Protein AF-A0A848ZEJ5-F1 (afdb_monomer_lite)

Radius of gyration: 24.8 Å; chains: 1; bounding box: 64×40×70 Å

Structure (mmCIF, N/CA/C/O backbone):
data_AF-A0A848ZEJ5-F1
#
_entry.id   AF-A0A848ZEJ5-F1
#
loop_
_atom_site.group_PDB
_atom_site.id
_atom_site.type_symbol
_atom_site.label_atom_id
_atom_site.label_alt_id
_atom_site.label_comp_id
_atom_site.label_asym_id
_atom_site.label_entity_id
_atom_site.label_seq_id
_atom_site.pdbx_PDB_ins_code
_atom_site.Cartn_x
_atom_site.Cartn_y
_atom_site.Cartn_z
_atom_site.occupancy
_atom_site.B_iso_or_equiv
_atom_site.auth_seq_id
_atom_site.auth_comp_id
_atom_site.auth_asym_id
_atom_site.auth_atom_id
_atom_site.pdbx_PDB_model_num
ATOM 1 N N . SER A 1 1 ? 17.546 -20.095 -9.405 1.00 31.88 1 SER A N 1
ATOM 2 C CA . SER A 1 1 ? 16.128 -20.478 -9.578 1.00 31.88 1 SER A CA 1
ATOM 3 C C . SER A 1 1 ? 15.364 -19.211 -9.938 1.00 31.88 1 SER A C 1
ATOM 5 O O . SER A 1 1 ? 15.769 -18.168 -9.452 1.00 31.88 1 SER A O 1
ATOM 7 N N . PHE A 1 2 ? 14.381 -19.251 -10.840 1.00 30.73 2 PHE A N 1
ATOM 8 C CA . PHE A 1 2 ? 13.704 -18.052 -11.366 1.00 30.73 2 PHE A CA 1
ATOM 9 C C . PHE A 1 2 ? 12.317 -17.860 -10.717 1.00 30.73 2 PHE A C 1
ATOM 11 O O . PHE A 1 2 ? 11.494 -18.774 -10.788 1.00 30.73 2 PHE A O 1
ATOM 18 N N . ARG A 1 3 ? 12.081 -16.689 -10.098 1.00 33.38 3 ARG A N 1
ATOM 19 C CA . ARG A 1 3 ? 10.810 -16.092 -9.598 1.00 33.38 3 ARG A CA 1
ATOM 20 C C . ARG A 1 3 ? 11.094 -14.607 -9.249 1.00 33.38 3 ARG A C 1
ATOM 22 O O . ARG A 1 3 ? 12.191 -14.380 -8.760 1.00 33.38 3 ARG A O 1
ATOM 29 N N . PRO A 1 4 ? 10.147 -13.638 -9.283 1.00 47.69 4 PRO A N 1
ATOM 30 C CA . PRO A 1 4 ? 9.113 -13.295 -10.271 1.00 47.69 4 PRO A CA 1
ATOM 31 C C . PRO A 1 4 ? 9.695 -12.541 -11.497 1.00 47.69 4 PRO A C 1
ATOM 33 O O . PRO A 1 4 ? 10.881 -12.244 -11.555 1.00 47.69 4 PRO A O 1
ATOM 36 N N . VAL A 1 5 ? 8.824 -12.218 -12.463 1.00 54.06 5 VAL A N 1
ATOM 37 C CA . VAL A 1 5 ? 9.039 -11.858 -13.892 1.00 54.06 5 VAL A CA 1
ATOM 38 C C . VAL A 1 5 ? 10.119 -10.801 -14.224 1.00 54.06 5 VAL A C 1
ATOM 40 O O . VAL A 1 5 ? 10.514 -10.705 -15.381 1.00 54.06 5 VAL A O 1
ATOM 43 N N . ASN A 1 6 ? 10.635 -10.043 -13.252 1.00 61.50 6 ASN A N 1
ATOM 44 C CA . ASN A 1 6 ? 11.424 -8.833 -13.504 1.00 61.50 6 ASN A CA 1
ATOM 45 C C . ASN A 1 6 ? 12.817 -8.797 -12.851 1.00 61.50 6 ASN A C 1
ATOM 47 O O . ASN A 1 6 ? 13.545 -7.846 -13.110 1.00 61.50 6 ASN A O 1
ATOM 51 N N . ASP A 1 7 ? 13.240 -9.780 -12.055 1.00 67.81 7 ASP A N 1
ATOM 52 C CA . ASP A 1 7 ? 14.513 -9.699 -11.315 1.00 67.81 7 ASP A CA 1
ATOM 53 C C . ASP A 1 7 ? 15.528 -10.774 -11.745 1.00 67.81 7 ASP A C 1
ATOM 55 O O . ASP A 1 7 ? 15.158 -11.890 -12.112 1.00 67.81 7 ASP A O 1
ATOM 59 N N . ILE A 1 8 ? 16.824 -10.436 -11.706 1.00 81.31 8 ILE A N 1
ATOM 60 C CA . ILE A 1 8 ? 17.939 -11.381 -11.901 1.00 81.31 8 ILE A CA 1
ATOM 61 C C . ILE A 1 8 ? 18.724 -11.477 -10.594 1.00 81.31 8 ILE A C 1
ATOM 63 O O . ILE A 1 8 ? 19.035 -10.461 -9.963 1.00 81.31 8 ILE A O 1
ATOM 67 N N . GLU A 1 9 ? 19.086 -12.701 -10.220 1.00 82.62 9 GLU A N 1
ATOM 68 C CA . GLU A 1 9 ? 19.702 -13.024 -8.935 1.00 82.62 9 GLU A CA 1
ATOM 69 C C . GLU A 1 9 ? 20.995 -13.831 -9.089 1.00 82.62 9 GLU A C 1
ATOM 71 O O . GLU A 1 9 ? 21.156 -14.618 -10.025 1.00 82.62 9 GLU A O 1
ATOM 76 N N . VAL A 1 10 ? 21.884 -13.677 -8.110 1.00 86.31 10 VAL A N 1
ATOM 77 C CA . VAL A 1 10 ? 23.066 -14.512 -7.878 1.00 86.31 10 VAL A CA 1
ATOM 78 C C . VAL A 1 10 ? 22.929 -15.085 -6.472 1.00 86.31 10 VAL A C 1
ATOM 80 O O . VAL A 1 10 ? 22.759 -14.333 -5.520 1.00 86.31 10 VAL A O 1
ATOM 83 N N . GLU A 1 11 ? 22.920 -16.415 -6.345 1.00 85.19 11 GLU A N 1
ATOM 84 C CA . GLU A 1 11 ? 22.754 -17.108 -5.051 1.00 85.19 11 GLU A CA 1
ATOM 85 C C . GLU A 1 11 ? 21.517 -16.659 -4.241 1.00 85.19 11 GLU A C 1
ATOM 87 O O . GLU A 1 11 ? 21.548 -16.589 -3.017 1.00 85.19 11 GLU A O 1
ATOM 92 N N . GLY A 1 12 ? 20.414 -16.332 -4.923 1.00 76.00 12 GLY A N 1
ATOM 93 C CA . GLY A 1 12 ? 19.182 -15.852 -4.280 1.00 76.00 12 GLY A CA 1
ATOM 94 C C . GLY A 1 12 ? 19.214 -14.380 -3.852 1.00 76.00 12 GLY A C 1
ATOM 95 O O . GLY A 1 12 ? 18.278 -13.911 -3.212 1.00 76.00 12 GLY A O 1
ATOM 96 N N . ARG A 1 13 ? 20.274 -13.641 -4.204 1.00 81.94 13 ARG A N 1
ATOM 97 C CA . ARG A 1 13 ? 20.410 -12.198 -3.972 1.00 81.94 13 ARG A CA 1
ATOM 98 C C . ARG A 1 13 ? 20.243 -11.435 -5.279 1.00 81.94 13 ARG A C 1
ATOM 100 O O . ARG A 1 13 ? 20.920 -11.718 -6.268 1.00 81.94 13 ARG A O 1
ATOM 107 N N . LYS A 1 14 ? 19.370 -10.431 -5.289 1.00 78.56 14 LYS A N 1
ATOM 108 C CA . LYS A 1 14 ? 19.072 -9.620 -6.477 1.00 78.56 14 LYS A CA 1
ATOM 109 C C . LYS A 1 14 ? 20.280 -8.795 -6.917 1.00 78.56 14 LYS A C 1
ATOM 111 O O . LYS A 1 14 ? 20.798 -7.999 -6.138 1.00 78.56 14 LYS A O 1
ATOM 116 N N . ILE A 1 15 ? 20.668 -8.926 -8.184 1.00 87.25 15 ILE A N 1
ATOM 117 C CA . ILE A 1 15 ? 21.740 -8.136 -8.816 1.00 87.25 15 ILE A CA 1
ATOM 118 C C . ILE A 1 15 ? 21.218 -7.190 -9.906 1.00 87.25 15 ILE A C 1
ATOM 120 O O . ILE A 1 15 ? 21.905 -6.254 -10.317 1.00 87.25 15 ILE A O 1
ATOM 124 N N . SER A 1 16 ? 20.001 -7.419 -10.399 1.00 82.75 16 SER A N 1
ATOM 125 C CA . SER A 1 16 ? 19.408 -6.630 -11.476 1.00 82.75 16 SER A CA 1
ATOM 126 C C . SER A 1 16 ? 17.886 -6.624 -11.379 1.00 82.75 16 SER A C 1
ATOM 128 O O . SER A 1 16 ? 17.273 -7.616 -10.984 1.00 82.75 16 SER A O 1
ATOM 130 N N . GLY A 1 17 ? 17.291 -5.478 -11.711 1.00 75.62 17 GLY A N 1
ATOM 131 C CA . GLY A 1 17 ? 15.864 -5.349 -11.987 1.00 75.62 17 GLY A CA 1
ATOM 132 C C . GLY A 1 17 ? 15.661 -5.025 -13.462 1.00 75.62 17 GLY A C 1
ATOM 133 O O . GLY A 1 17 ? 16.426 -4.259 -14.049 1.00 75.62 17 GLY A O 1
ATOM 134 N N . THR A 1 18 ? 14.634 -5.601 -14.060 1.00 76.19 18 THR A N 1
ATOM 135 C CA . THR A 1 18 ? 14.321 -5.534 -15.486 1.00 76.19 18 THR A CA 1
ATOM 136 C C . THR A 1 18 ? 12.876 -5.099 -15.695 1.00 76.19 18 THR A C 1
ATOM 138 O O . THR A 1 18 ? 12.049 -5.125 -14.784 1.00 76.19 18 THR A O 1
ATOM 141 N N . GLY A 1 19 ? 12.573 -4.626 -16.895 1.00 69.50 19 GLY A N 1
ATOM 142 C CA . GLY A 1 19 ? 11.230 -4.228 -17.274 1.00 69.50 19 GLY A CA 1
ATOM 143 C C . GLY A 1 19 ? 11.124 -4.045 -18.777 1.00 69.50 19 GLY A C 1
ATOM 144 O O . GLY A 1 19 ? 12.094 -3.695 -19.449 1.00 69.50 19 GLY A O 1
ATOM 145 N N . GLY A 1 20 ? 9.928 -4.273 -19.305 1.00 73.56 20 GLY A N 1
ATOM 146 C CA . GLY A 1 20 ? 9.648 -4.176 -20.730 1.00 73.56 20 GLY A CA 1
ATOM 147 C C . GLY A 1 20 ? 8.448 -3.287 -21.021 1.00 73.56 20 GLY A C 1
ATOM 148 O O . GLY A 1 20 ? 7.494 -3.214 -20.242 1.00 73.56 20 GLY A O 1
ATOM 149 N N . THR A 1 21 ? 8.467 -2.616 -22.166 1.00 71.88 21 THR A N 1
ATOM 150 C CA . THR A 1 21 ? 7.265 -2.010 -22.736 1.00 71.88 21 THR A CA 1
ATOM 151 C C . THR A 1 21 ? 7.232 -2.220 -24.237 1.00 71.88 21 THR A C 1
ATOM 153 O O . THR A 1 21 ? 8.251 -2.093 -24.906 1.00 71.88 21 THR A O 1
ATOM 156 N N . GLU A 1 22 ? 6.049 -2.484 -24.776 1.00 76.00 22 GLU A N 1
ATOM 157 C CA . GLU A 1 22 ? 5.830 -2.520 -26.218 1.00 76.00 22 GLU A CA 1
ATOM 158 C C . GLU A 1 22 ? 5.087 -1.260 -26.664 1.00 76.00 22 GLU A C 1
ATOM 160 O O . GLU A 1 22 ? 4.136 -0.814 -26.013 1.00 76.00 22 GLU A O 1
ATOM 165 N N . VAL A 1 23 ? 5.534 -0.658 -27.762 1.00 77.25 23 VAL A N 1
ATOM 166 C CA . VAL A 1 23 ? 4.861 0.469 -28.404 1.00 77.25 23 VAL A CA 1
ATOM 167 C C . VAL A 1 23 ? 4.972 0.311 -29.917 1.00 77.25 23 VAL A C 1
ATOM 169 O O . VAL A 1 23 ? 6.067 0.346 -30.467 1.00 77.25 23 VAL A O 1
ATOM 172 N N . ARG A 1 24 ? 3.823 0.218 -30.603 1.00 80.06 24 ARG A N 1
ATOM 173 C CA . ARG A 1 24 ? 3.722 0.243 -32.079 1.00 80.06 24 ARG A CA 1
ATOM 174 C C . ARG A 1 24 ? 4.612 -0.802 -32.777 1.00 80.06 24 ARG A C 1
ATOM 176 O O . ARG A 1 24 ? 5.295 -0.473 -33.741 1.00 80.06 24 ARG A O 1
ATOM 183 N N . GLY A 1 25 ? 4.609 -2.042 -32.284 1.00 82.75 25 GLY A N 1
ATOM 184 C CA . GLY A 1 25 ? 5.405 -3.139 -32.845 1.00 82.75 25 GLY A CA 1
ATOM 185 C C . GLY A 1 25 ? 6.900 -3.081 -32.513 1.00 82.75 25 GLY A C 1
ATOM 186 O O . GLY A 1 25 ? 7.664 -3.889 -33.031 1.00 82.75 25 GLY A O 1
ATOM 187 N N . ALA A 1 26 ? 7.330 -2.147 -31.659 1.00 85.38 26 ALA A N 1
ATOM 188 C CA . ALA A 1 26 ? 8.673 -2.117 -31.093 1.00 85.38 26 ALA A CA 1
ATOM 189 C C . ALA A 1 26 ? 8.624 -2.499 -29.609 1.00 85.38 26 ALA A C 1
ATOM 191 O O . ALA A 1 26 ? 7.854 -1.922 -28.837 1.00 85.38 26 ALA A O 1
ATOM 192 N N . PHE A 1 27 ? 9.476 -3.441 -29.206 1.00 83.19 27 PHE A N 1
ATOM 193 C CA . PHE A 1 27 ? 9.643 -3.839 -27.812 1.00 83.19 27 PHE A CA 1
ATOM 194 C C . PHE A 1 27 ? 10.900 -3.196 -27.226 1.00 83.19 27 PHE A C 1
ATOM 196 O O . PHE A 1 27 ? 12.007 -3.395 -27.722 1.00 83.19 27 PHE A O 1
ATOM 203 N N . LEU A 1 28 ? 10.726 -2.422 -26.158 1.00 81.94 28 LEU A N 1
ATOM 204 C CA . LEU A 1 28 ? 11.808 -1.880 -25.352 1.00 81.94 28 LEU A CA 1
ATOM 205 C C . LEU A 1 28 ? 11.954 -2.736 -24.099 1.00 81.94 28 LEU A C 1
ATOM 207 O O . LEU A 1 28 ? 11.132 -2.644 -23.188 1.00 81.94 28 LEU A O 1
ATOM 211 N N . PHE A 1 29 ? 13.027 -3.518 -24.040 1.00 81.88 29 PHE A N 1
ATOM 212 C CA . PHE A 1 29 ? 13.482 -4.171 -22.819 1.00 81.88 29 PHE A CA 1
ATOM 213 C C . PHE A 1 29 ? 14.583 -3.336 -22.174 1.00 81.88 29 PHE A C 1
ATOM 215 O O . PHE A 1 29 ? 15.531 -2.927 -22.844 1.00 81.88 29 PHE A O 1
ATOM 222 N N . GLN A 1 30 ? 14.476 -3.096 -20.876 1.00 81.12 30 GLN A N 1
ATOM 223 C CA . GLN A 1 30 ? 15.497 -2.408 -20.102 1.00 81.12 30 GLN A CA 1
ATOM 224 C C . GLN A 1 30 ? 15.767 -3.144 -18.795 1.00 81.12 30 GLN A C 1
ATOM 226 O O . GLN A 1 30 ? 14.912 -3.848 -18.261 1.00 81.12 30 GLN A O 1
ATOM 231 N N . GLY A 1 31 ? 16.953 -2.925 -18.245 1.00 81.81 31 GLY A N 1
ATOM 232 C CA . GLY A 1 31 ? 17.292 -3.383 -16.912 1.00 81.81 31 GLY A CA 1
ATOM 233 C C . GLY A 1 31 ? 18.445 -2.592 -16.324 1.00 81.81 31 GLY A C 1
ATOM 234 O O . GLY A 1 31 ? 19.182 -1.905 -17.032 1.00 81.81 31 GLY A O 1
ATOM 235 N N . THR A 1 32 ? 18.583 -2.682 -15.011 1.00 85.44 32 THR A N 1
ATOM 236 C CA . THR A 1 32 ? 19.724 -2.162 -14.259 1.00 85.44 32 THR A CA 1
ATOM 237 C C . THR A 1 32 ? 20.648 -3.313 -13.904 1.00 85.44 32 THR A C 1
ATOM 239 O O . THR A 1 32 ? 20.179 -4.422 -13.698 1.00 85.44 32 THR A O 1
ATOM 242 N N . LEU A 1 33 ? 21.954 -3.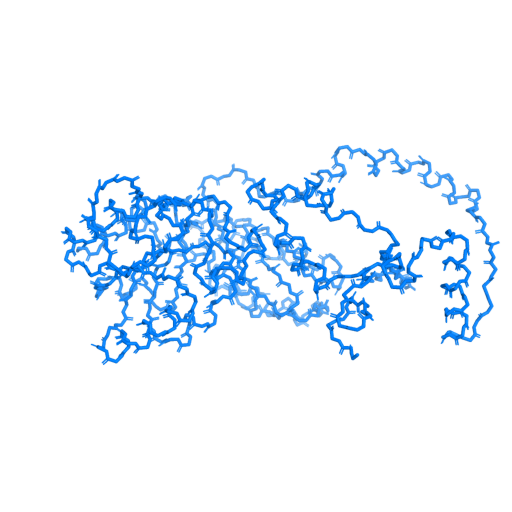076 -13.805 1.00 90.88 33 LEU A N 1
ATOM 243 C CA . LEU A 1 33 ? 22.894 -4.046 -13.247 1.00 90.88 33 LEU A CA 1
ATOM 244 C C . LEU A 1 33 ? 23.663 -3.364 -12.123 1.00 90.88 33 LEU A C 1
ATOM 246 O O . LEU A 1 33 ? 24.283 -2.322 -12.339 1.00 90.88 33 LEU A O 1
ATOM 250 N N . LEU A 1 34 ? 23.599 -3.934 -10.924 1.00 89.88 34 LEU A N 1
ATOM 251 C CA . LEU A 1 34 ? 24.271 -3.382 -9.756 1.00 89.88 34 LEU A CA 1
ATOM 252 C C . LEU A 1 34 ? 25.768 -3.702 -9.851 1.00 89.88 34 LEU A C 1
ATOM 254 O O . LEU A 1 34 ? 26.189 -4.844 -9.675 1.00 89.88 34 LEU A O 1
ATOM 258 N N . VAL A 1 35 ? 26.577 -2.690 -10.175 1.00 93.25 35 VAL A N 1
ATOM 259 C CA . VAL A 1 35 ? 28.036 -2.834 -10.340 1.00 93.25 35 VAL A CA 1
ATOM 260 C C . VAL A 1 35 ? 28.771 -2.580 -9.023 1.00 93.25 35 VAL A C 1
ATOM 262 O O . VAL A 1 35 ? 29.535 -3.432 -8.576 1.00 93.25 35 VAL A O 1
ATOM 265 N N . ASP A 1 36 ? 28.504 -1.434 -8.394 1.00 92.50 36 ASP A N 1
ATOM 266 C CA . ASP A 1 36 ? 29.023 -1.040 -7.081 1.00 92.50 36 ASP A CA 1
ATOM 267 C C . ASP A 1 36 ? 27.878 -0.391 -6.297 1.00 92.50 36 ASP A C 1
ATOM 269 O O . ASP A 1 36 ? 27.426 0.706 -6.631 1.00 92.50 36 ASP A O 1
ATOM 273 N N . LEU A 1 37 ? 27.335 -1.123 -5.325 1.00 84.25 37 LEU A N 1
ATOM 274 C CA . LEU A 1 37 ? 26.158 -0.705 -4.573 1.00 84.25 37 LEU A CA 1
ATOM 275 C C . LEU A 1 37 ? 26.568 -0.063 -3.245 1.00 84.25 37 LEU A C 1
ATOM 277 O O . LEU A 1 37 ? 27.000 -0.752 -2.322 1.00 84.25 37 LEU A O 1
ATOM 281 N N . ASP A 1 38 ? 26.351 1.247 -3.124 1.00 85.31 38 ASP A N 1
ATOM 282 C CA . ASP A 1 38 ? 26.394 1.948 -1.840 1.00 85.31 38 ASP A CA 1
ATOM 283 C C . ASP A 1 38 ? 24.989 1.969 -1.220 1.00 85.31 38 ASP A C 1
ATOM 285 O O . ASP A 1 38 ? 24.132 2.793 -1.561 1.00 85.31 38 ASP A O 1
ATOM 289 N N . LEU A 1 39 ? 24.755 1.032 -0.299 1.00 75.50 39 LEU A N 1
ATOM 290 C CA . LEU A 1 39 ? 23.483 0.909 0.413 1.00 75.50 39 LEU A CA 1
ATOM 291 C C . LEU A 1 39 ? 23.153 2.176 1.211 1.00 75.50 39 LEU A C 1
ATOM 293 O O . LEU A 1 39 ? 22.003 2.599 1.241 1.00 75.50 39 LEU A O 1
ATOM 297 N N . GLN A 1 40 ? 24.147 2.830 1.806 1.00 72.62 40 GLN A N 1
ATOM 298 C CA . GLN A 1 40 ? 23.942 4.031 2.612 1.00 72.62 40 GLN A CA 1
ATOM 299 C C . GLN A 1 40 ? 23.441 5.203 1.758 1.00 72.62 40 GLN A C 1
ATOM 301 O O . GLN A 1 40 ? 22.494 5.899 2.135 1.00 72.62 40 GLN A O 1
ATOM 306 N N . VAL A 1 41 ? 24.037 5.411 0.583 1.00 78.88 41 VAL A N 1
ATOM 307 C CA . VAL A 1 41 ? 23.584 6.429 -0.379 1.00 78.88 41 VAL A CA 1
ATOM 308 C C . VAL A 1 41 ? 22.195 6.095 -0.920 1.00 78.88 41 VAL A C 1
ATOM 310 O O . VAL A 1 41 ? 21.341 6.982 -0.967 1.00 78.88 41 VAL A O 1
ATOM 313 N N . MET A 1 42 ? 21.950 4.834 -1.288 1.00 71.94 42 MET A N 1
ATOM 314 C CA . MET A 1 42 ? 20.653 4.386 -1.804 1.00 71.94 42 MET A CA 1
ATOM 315 C C . MET A 1 42 ? 19.526 4.653 -0.798 1.00 71.94 42 MET A C 1
ATOM 317 O O . MET A 1 42 ? 18.520 5.268 -1.152 1.00 71.94 42 MET A O 1
ATOM 321 N N . LEU A 1 43 ? 19.720 4.257 0.463 1.00 65.06 43 LEU A N 1
ATOM 322 C CA . LEU A 1 43 ? 18.750 4.465 1.539 1.00 65.06 43 LEU A CA 1
ATOM 323 C C . LEU A 1 43 ? 18.450 5.961 1.735 1.00 65.06 43 LEU A C 1
ATOM 325 O O . LEU A 1 43 ? 17.288 6.367 1.737 1.00 65.06 43 LEU A O 1
ATOM 329 N N . ARG A 1 44 ? 19.475 6.822 1.779 1.00 63.94 44 ARG A N 1
ATOM 330 C CA . ARG A 1 44 ? 19.259 8.279 1.877 1.00 63.94 44 ARG A CA 1
ATOM 331 C C . ARG A 1 44 ? 18.497 8.849 0.678 1.00 63.94 44 ARG A C 1
ATOM 333 O O . ARG A 1 44 ? 17.614 9.687 0.860 1.00 63.94 44 ARG A O 1
ATOM 340 N N . ALA A 1 45 ? 18.814 8.404 -0.537 1.00 67.25 45 ALA A N 1
ATOM 341 C CA . ALA A 1 45 ? 18.169 8.886 -1.759 1.00 67.25 45 ALA A CA 1
ATOM 342 C C . ALA A 1 45 ? 16.681 8.505 -1.828 1.00 67.25 45 ALA A C 1
ATOM 344 O O . ALA A 1 45 ? 15.860 9.308 -2.276 1.00 67.25 45 ALA A O 1
ATOM 345 N N . LEU A 1 46 ? 16.324 7.321 -1.322 1.00 63.50 46 LEU A N 1
ATOM 346 C CA . LEU A 1 46 ? 14.939 6.852 -1.219 1.00 63.50 46 LEU A CA 1
ATOM 347 C C . LEU A 1 46 ? 14.156 7.504 -0.067 1.00 63.50 46 LEU A C 1
ATOM 349 O O . LEU A 1 46 ? 12.982 7.193 0.114 1.00 63.50 46 LEU A O 1
ATOM 353 N N . ARG A 1 47 ? 14.776 8.427 0.690 1.00 55.22 47 ARG A N 1
ATOM 354 C CA . ARG A 1 47 ? 14.184 9.108 1.862 1.00 55.22 47 ARG A CA 1
ATOM 355 C C . ARG A 1 47 ? 13.636 8.135 2.903 1.00 55.22 47 ARG A C 1
ATOM 357 O O . ARG A 1 47 ? 12.665 8.412 3.598 1.00 55.22 47 ARG A O 1
ATOM 364 N N . ILE A 1 48 ? 14.300 6.999 2.993 1.00 50.84 48 ILE A N 1
ATOM 365 C CA . ILE A 1 48 ? 14.116 5.987 4.016 1.00 50.84 48 ILE A CA 1
ATOM 366 C C . ILE A 1 48 ? 14.589 6.628 5.342 1.00 50.84 48 ILE A C 1
ATOM 368 O O . ILE A 1 48 ? 15.713 7.135 5.380 1.00 50.84 48 ILE A O 1
ATOM 372 N N . PRO A 1 49 ? 13.738 6.720 6.386 1.00 44.50 49 PRO A N 1
ATOM 373 C CA . PRO A 1 49 ? 14.042 7.472 7.608 1.00 44.50 49 PRO A CA 1
ATOM 374 C C . PRO A 1 49 ? 15.377 7.147 8.270 1.00 44.50 49 PRO A C 1
ATOM 376 O O . PRO A 1 49 ? 15.902 6.042 8.174 1.00 44.50 49 PRO A O 1
ATOM 379 N N . THR A 1 50 ? 15.930 8.130 8.972 1.00 38.12 50 THR A N 1
ATOM 380 C CA . THR A 1 50 ? 17.286 8.082 9.530 1.00 38.12 50 THR A CA 1
ATOM 381 C C . THR A 1 50 ? 17.450 7.124 10.706 1.00 38.12 50 THR A C 1
ATOM 383 O O . THR A 1 50 ? 18.576 6.689 10.949 1.00 38.12 50 THR A O 1
ATOM 386 N N . GLU A 1 51 ? 16.373 6.718 11.397 1.00 44.72 51 GLU A N 1
ATOM 387 C CA . GLU A 1 51 ? 16.460 5.679 12.441 1.00 44.72 51 GLU A CA 1
ATOM 388 C C . GLU A 1 51 ? 16.913 4.304 11.894 1.00 44.72 51 GLU A C 1
ATOM 390 O O . GLU A 1 51 ? 17.270 3.427 12.687 1.00 44.72 51 GLU A O 1
ATOM 395 N N . LYS A 1 52 ? 16.937 4.154 10.556 1.00 40.97 52 LYS A N 1
ATOM 396 C CA . LYS A 1 52 ? 17.232 2.942 9.768 1.00 40.97 52 LYS A CA 1
ATOM 397 C C . LYS A 1 52 ? 18.662 2.824 9.233 1.00 40.97 52 LYS A C 1
ATOM 399 O O . LYS A 1 52 ? 18.963 1.991 8.378 1.00 40.97 52 LYS A O 1
ATOM 404 N N . LEU A 1 53 ? 19.549 3.742 9.607 1.00 52.56 53 LEU A N 1
ATOM 405 C CA . LEU A 1 53 ? 20.950 3.689 9.172 1.00 52.56 53 LEU A CA 1
ATOM 406 C C . LEU A 1 53 ? 21.802 2.870 10.155 1.00 52.56 53 LEU A C 1
ATOM 408 O O . LEU A 1 53 ? 22.982 3.167 10.327 1.00 52.56 53 LEU A O 1
ATOM 412 N N . LYS A 1 54 ? 21.216 1.868 10.829 1.00 56.22 54 LYS A N 1
ATOM 413 C CA . LYS A 1 54 ? 21.935 1.001 11.773 1.00 56.22 54 LYS A CA 1
ATOM 414 C C . LYS A 1 54 ? 22.560 -0.178 11.021 1.00 56.22 54 LYS A C 1
ATOM 416 O O . LYS A 1 54 ? 21.947 -0.743 10.118 1.00 56.22 54 LYS A O 1
ATOM 421 N N . ASP A 1 55 ? 23.759 -0.594 11.426 1.00 57.66 55 ASP A N 1
ATOM 422 C CA . ASP A 1 55 ? 24.560 -1.609 10.715 1.00 57.66 55 ASP A CA 1
ATOM 423 C C . ASP A 1 55 ? 23.810 -2.930 10.454 1.00 57.66 55 ASP A C 1
ATOM 425 O O . ASP A 1 55 ? 23.921 -3.509 9.375 1.00 57.66 55 ASP A O 1
ATOM 429 N N . LYS A 1 56 ? 22.947 -3.349 11.392 1.00 56.12 56 LYS A N 1
ATOM 430 C CA . LYS A 1 56 ? 22.136 -4.575 11.280 1.00 56.12 56 LYS A CA 1
ATOM 431 C C . LYS A 1 56 ? 21.210 -4.601 10.053 1.00 56.12 56 LYS A C 1
ATOM 433 O O . LYS A 1 56 ? 20.912 -5.672 9.531 1.00 56.12 56 LYS A O 1
ATOM 438 N N . GLU A 1 57 ? 20.739 -3.449 9.583 1.00 53.69 57 GLU A N 1
ATOM 439 C CA . GLU A 1 57 ? 19.837 -3.363 8.425 1.00 53.69 57 GLU A CA 1
ATOM 440 C C . GLU A 1 57 ? 20.588 -3.375 7.101 1.00 53.69 57 GLU A C 1
ATOM 442 O O . GLU A 1 57 ? 20.121 -3.969 6.128 1.00 53.69 57 GLU A O 1
ATOM 447 N N . ILE A 1 58 ? 21.776 -2.763 7.075 1.00 65.56 58 ILE A N 1
ATOM 448 C CA . ILE A 1 58 ? 22.696 -2.875 5.942 1.00 65.56 58 ILE A CA 1
ATOM 449 C C . ILE A 1 58 ? 22.987 -4.356 5.696 1.00 65.56 58 ILE A C 1
ATOM 451 O O . ILE A 1 58 ? 22.969 -4.807 4.552 1.00 65.56 58 ILE A O 1
ATOM 455 N N . ASP A 1 59 ? 23.198 -5.119 6.767 1.00 67.75 59 ASP A N 1
ATOM 456 C CA . ASP A 1 59 ? 23.471 -6.548 6.673 1.00 67.75 59 ASP A CA 1
ATOM 457 C C . ASP A 1 59 ? 22.246 -7.341 6.188 1.00 67.75 59 ASP A C 1
ATOM 459 O O . ASP A 1 59 ? 22.378 -8.148 5.270 1.00 67.75 59 ASP A O 1
ATOM 463 N N . SER A 1 60 ? 21.032 -7.024 6.652 1.00 63.16 60 SER A N 1
ATOM 464 C CA . SER A 1 60 ? 19.801 -7.633 6.109 1.00 63.16 60 SER A CA 1
ATOM 465 C C . SER A 1 60 ? 19.532 -7.286 4.631 1.00 63.16 60 SER A C 1
ATOM 467 O O . SER A 1 60 ? 18.930 -8.073 3.896 1.00 63.16 60 SER A O 1
ATOM 469 N N . LEU A 1 61 ? 19.961 -6.116 4.151 1.00 64.69 61 LEU A N 1
ATOM 470 C CA . LEU A 1 61 ? 19.881 -5.769 2.726 1.00 64.69 61 LEU A CA 1
ATOM 471 C C . LEU A 1 61 ? 20.929 -6.518 1.896 1.00 64.69 61 LEU A C 1
ATOM 473 O O . LEU A 1 61 ? 20.613 -6.959 0.790 1.00 64.69 61 LEU A O 1
ATOM 477 N N . LYS A 1 62 ? 22.136 -6.732 2.432 1.00 74.19 62 LYS A N 1
ATOM 478 C CA . LYS A 1 62 ? 23.160 -7.589 1.804 1.00 74.19 62 LYS A CA 1
ATOM 479 C C . LYS A 1 62 ? 22.725 -9.055 1.709 1.00 74.19 62 LYS A C 1
ATOM 481 O O . LYS A 1 62 ? 23.166 -9.749 0.800 1.00 74.19 62 LYS A O 1
ATOM 486 N N . GLU A 1 63 ? 21.844 -9.522 2.596 1.00 71.50 63 GLU A N 1
ATOM 487 C CA . GLU A 1 63 ? 21.232 -10.858 2.496 1.00 71.50 63 GLU A CA 1
ATOM 488 C C . GLU A 1 63 ? 20.248 -10.982 1.318 1.00 71.50 63 GLU A C 1
ATOM 490 O O . GLU A 1 63 ? 19.966 -12.094 0.883 1.00 71.50 63 GLU A O 1
ATOM 495 N N . ARG A 1 64 ? 19.725 -9.865 0.788 1.00 66.50 64 ARG A N 1
ATOM 496 C CA . ARG A 1 64 ? 18.693 -9.845 -0.272 1.00 66.50 64 ARG A CA 1
ATOM 497 C C . ARG A 1 64 ? 19.187 -9.307 -1.614 1.00 66.50 64 ARG A C 1
ATOM 499 O O . ARG A 1 64 ? 18.585 -9.585 -2.649 1.00 66.50 64 ARG A O 1
ATOM 506 N N . MET A 1 65 ? 20.261 -8.526 -1.617 1.00 77.31 65 MET A N 1
ATOM 507 C CA . MET A 1 65 ? 20.808 -7.874 -2.805 1.00 77.31 65 MET A CA 1
ATOM 508 C C . MET A 1 65 ? 22.305 -8.127 -2.921 1.00 77.31 65 MET A C 1
ATOM 510 O O . MET A 1 65 ? 22.999 -8.325 -1.927 1.00 77.31 65 MET A O 1
ATOM 514 N N . THR A 1 66 ? 22.814 -8.083 -4.146 1.00 89.56 66 THR A N 1
ATOM 515 C CA . THR A 1 66 ? 24.248 -8.121 -4.405 1.00 89.56 66 THR A CA 1
ATOM 516 C C . THR 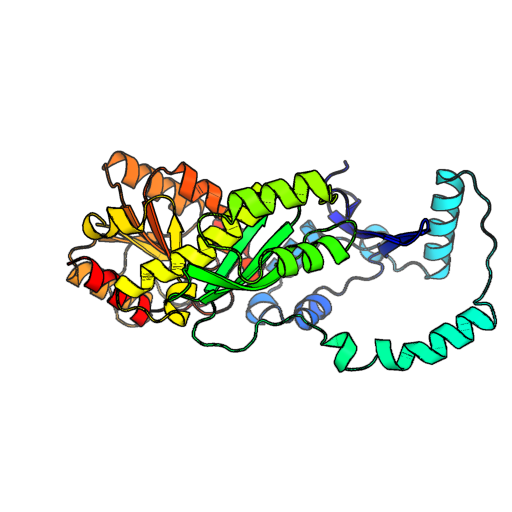A 1 66 ? 24.650 -7.217 -5.569 1.00 89.56 66 THR A C 1
ATOM 518 O O . THR A 1 66 ? 23.805 -6.643 -6.256 1.00 89.56 66 THR A O 1
ATOM 521 N N . CYS A 1 67 ? 25.953 -7.048 -5.774 1.00 92.56 67 CYS A N 1
ATOM 522 C CA . CYS A 1 67 ? 26.529 -6.319 -6.895 1.00 92.56 67 CYS A CA 1
ATOM 523 C C . CYS A 1 67 ? 27.794 -7.016 -7.408 1.00 92.56 67 CYS A C 1
ATOM 525 O O . CYS A 1 67 ? 28.414 -7.805 -6.693 1.00 92.56 67 CYS A O 1
ATOM 527 N N . LEU A 1 68 ? 28.213 -6.693 -8.636 1.00 95.19 68 LEU A N 1
ATOM 528 C CA . LEU A 1 68 ? 29.393 -7.309 -9.258 1.00 95.19 68 LEU A CA 1
ATOM 529 C C . LEU A 1 68 ? 30.649 -7.181 -8.395 1.00 95.19 68 LEU A C 1
ATOM 531 O O . LEU A 1 68 ? 31.422 -8.126 -8.308 1.00 95.19 68 LEU A O 1
ATOM 535 N N . LYS A 1 69 ? 30.851 -6.037 -7.737 1.00 95.56 69 LYS A N 1
ATOM 536 C CA . LYS A 1 69 ? 32.016 -5.820 -6.874 1.00 95.56 69 LYS A CA 1
ATOM 537 C C . LYS A 1 69 ? 32.081 -6.785 -5.692 1.00 95.56 69 LYS A C 1
ATOM 539 O O . LYS A 1 69 ? 33.178 -7.186 -5.316 1.00 95.56 69 LYS A O 1
ATOM 544 N N . TRP A 1 70 ? 30.941 -7.138 -5.103 1.00 94.00 70 TRP A N 1
ATOM 545 C CA . TRP A 1 70 ? 30.897 -8.070 -3.974 1.00 94.00 70 TRP A CA 1
ATOM 546 C C . TRP A 1 70 ? 31.139 -9.503 -4.441 1.00 94.00 70 TRP A C 1
ATOM 548 O O . TRP A 1 70 ? 31.937 -10.206 -3.832 1.00 94.00 70 TRP A O 1
ATOM 558 N N . GLU A 1 71 ? 30.525 -9.893 -5.560 1.00 94.38 71 GLU A N 1
ATOM 559 C CA . GLU A 1 71 ? 30.658 -11.247 -6.113 1.00 94.38 71 GLU A CA 1
ATOM 560 C C . GLU A 1 71 ? 32.043 -11.514 -6.725 1.00 94.38 71 GLU A C 1
ATOM 562 O O . GLU A 1 71 ? 32.564 -12.620 -6.633 1.00 94.38 71 GLU A O 1
ATOM 567 N N . LEU A 1 72 ? 32.663 -10.506 -7.346 1.00 94.38 72 LEU A N 1
ATOM 568 C CA . LEU A 1 72 ? 33.971 -10.635 -8.001 1.00 94.38 72 LEU A CA 1
ATOM 569 C C . LEU A 1 72 ? 35.144 -10.228 -7.095 1.00 94.38 72 LEU A C 1
ATOM 571 O O . LEU A 1 72 ? 36.301 -10.385 -7.480 1.00 94.38 72 LEU A O 1
ATOM 575 N N . GLY A 1 73 ? 34.872 -9.632 -5.931 1.00 95.06 73 GLY A N 1
ATOM 576 C CA . GLY A 1 73 ? 35.884 -9.046 -5.043 1.00 95.06 73 GLY A CA 1
ATOM 577 C C . GLY A 1 73 ? 36.543 -7.763 -5.574 1.00 95.06 73 GLY A C 1
ATOM 578 O O . GLY A 1 73 ? 37.350 -7.148 -4.878 1.00 95.06 73 GLY A O 1
ATOM 579 N N . HIS A 1 74 ? 36.207 -7.324 -6.788 1.00 94.88 74 HIS A N 1
ATOM 580 C CA . HIS A 1 74 ? 36.675 -6.075 -7.381 1.00 94.88 74 HIS A CA 1
ATOM 581 C C . HIS A 1 74 ? 35.609 -5.483 -8.306 1.00 94.88 74 HIS A C 1
ATOM 583 O O . HIS A 1 74 ? 34.772 -6.196 -8.853 1.00 94.88 74 HIS A O 1
ATOM 589 N N . MET A 1 75 ? 35.657 -4.169 -8.535 1.00 94.56 75 MET A N 1
ATOM 590 C CA . MET A 1 75 ? 34.772 -3.530 -9.509 1.00 94.56 75 MET A CA 1
ATOM 591 C C . MET A 1 75 ? 35.303 -3.789 -10.930 1.00 94.56 75 MET A C 1
ATOM 593 O O . MET A 1 75 ? 36.428 -3.378 -11.231 1.00 94.56 75 MET A O 1
ATOM 597 N N . PRO A 1 76 ? 34.555 -4.472 -11.815 1.00 94.19 76 PRO A N 1
ATOM 598 C CA . PRO A 1 76 ? 34.993 -4.670 -13.190 1.00 94.19 76 PRO A CA 1
ATOM 599 C C . PRO A 1 76 ? 34.912 -3.351 -13.980 1.00 94.19 76 PRO A C 1
ATOM 601 O O . PRO A 1 76 ? 33.986 -2.563 -13.765 1.00 94.19 76 PRO A O 1
ATOM 604 N N . PRO A 1 77 ? 35.829 -3.100 -14.934 1.00 95.75 77 PRO A N 1
ATOM 605 C CA . PRO A 1 77 ? 35.710 -1.960 -15.837 1.00 95.75 77 PRO A CA 1
ATOM 606 C C . PRO A 1 77 ? 34.402 -2.013 -16.636 1.00 95.75 77 PRO A C 1
ATOM 608 O O . PRO A 1 77 ? 33.999 -3.079 -17.106 1.00 95.75 77 PRO A O 1
ATOM 611 N N . ILE A 1 78 ? 33.765 -0.859 -16.855 1.00 93.44 78 ILE A N 1
ATOM 612 C CA . ILE A 1 78 ? 32.457 -0.782 -17.530 1.00 93.44 78 ILE A CA 1
ATOM 613 C C . ILE A 1 78 ? 32.460 -1.422 -18.926 1.00 93.44 78 ILE A C 1
ATOM 615 O O . ILE A 1 78 ? 31.482 -2.048 -19.323 1.00 93.44 78 ILE A O 1
ATOM 619 N N . GLU A 1 79 ? 33.573 -1.333 -19.653 1.00 94.19 79 GLU A N 1
ATOM 620 C CA . GLU A 1 79 ? 33.708 -1.938 -20.981 1.00 94.19 79 GLU A CA 1
ATOM 621 C C . GLU A 1 79 ? 33.727 -3.472 -20.927 1.00 94.19 79 GLU A C 1
ATOM 623 O O . GLU A 1 79 ? 33.164 -4.128 -21.801 1.00 94.19 79 GLU A O 1
ATOM 628 N N . VAL A 1 80 ? 34.281 -4.063 -19.862 1.00 95.38 80 VAL A N 1
ATOM 629 C CA . VAL A 1 80 ? 34.214 -5.516 -19.635 1.00 95.38 80 VAL A CA 1
ATOM 630 C C . VAL A 1 80 ? 32.765 -5.939 -19.399 1.00 95.38 80 VAL A C 1
ATOM 632 O O . VAL A 1 80 ? 32.300 -6.902 -20.006 1.00 95.38 80 VAL A O 1
ATOM 635 N N . VAL A 1 81 ? 32.028 -5.178 -18.583 1.00 94.88 81 VAL A N 1
ATOM 636 C CA . VAL A 1 81 ? 30.605 -5.431 -18.305 1.00 94.88 81 VAL A CA 1
ATOM 637 C C . VAL A 1 81 ? 29.767 -5.327 -19.583 1.00 94.88 81 VAL A C 1
ATOM 639 O O . VAL A 1 81 ? 29.010 -6.245 -19.898 1.00 94.88 81 VAL A O 1
ATOM 642 N N . LYS A 1 82 ? 29.937 -4.255 -20.369 1.00 92.06 82 LYS A N 1
ATOM 643 C CA . LYS A 1 82 ? 29.238 -4.069 -21.653 1.00 92.06 82 LYS A CA 1
ATOM 644 C C . LYS A 1 82 ? 29.528 -5.203 -22.636 1.00 92.06 82 LYS A C 1
ATOM 646 O O . LYS A 1 82 ? 28.598 -5.726 -23.248 1.00 92.06 82 LYS A O 1
ATOM 651 N N . ASN A 1 83 ? 30.791 -5.614 -22.763 1.00 92.62 83 ASN A N 1
ATOM 652 C CA . ASN A 1 83 ? 31.182 -6.710 -23.651 1.00 92.62 83 ASN A CA 1
ATOM 653 C C . ASN A 1 83 ? 30.603 -8.058 -23.203 1.00 92.62 83 ASN A C 1
ATOM 655 O O . ASN A 1 83 ? 30.165 -8.843 -24.047 1.00 92.62 83 ASN A O 1
ATOM 659 N N . ALA A 1 84 ? 30.546 -8.316 -21.894 1.00 93.88 84 ALA A N 1
ATOM 660 C CA . ALA A 1 84 ? 29.913 -9.513 -21.350 1.00 93.88 84 ALA A CA 1
ATOM 661 C C . ALA A 1 84 ? 28.408 -9.546 -21.664 1.00 93.88 84 ALA A C 1
ATOM 663 O O . ALA A 1 84 ? 27.914 -10.555 -22.167 1.00 93.88 84 ALA A O 1
ATOM 664 N N . ILE A 1 85 ? 27.701 -8.426 -21.463 1.00 91.62 85 ILE A N 1
ATOM 665 C CA . ILE A 1 85 ? 26.274 -8.292 -21.796 1.00 91.62 85 ILE A CA 1
ATOM 666 C C . ILE A 1 85 ? 26.045 -8.489 -23.302 1.00 91.62 85 ILE A C 1
ATOM 668 O O . ILE A 1 85 ? 25.199 -9.295 -23.688 1.00 91.62 85 ILE A O 1
ATOM 672 N N . LYS A 1 86 ? 26.835 -7.822 -24.157 1.00 91.25 86 LYS A N 1
ATOM 673 C CA . LYS A 1 86 ? 26.775 -7.978 -25.621 1.00 91.25 86 LYS A CA 1
ATOM 674 C C . LYS A 1 86 ? 26.950 -9.440 -26.029 1.00 91.25 86 LYS A C 1
ATOM 676 O O . LYS A 1 86 ? 26.154 -9.965 -26.799 1.00 91.25 86 LYS A O 1
ATOM 681 N N . THR A 1 87 ? 27.967 -10.103 -25.481 1.00 93.06 87 THR A N 1
ATOM 682 C CA . THR A 1 87 ? 28.255 -11.515 -25.769 1.00 93.06 87 THR A CA 1
ATOM 683 C C . THR A 1 87 ? 27.115 -12.422 -25.310 1.00 93.06 87 THR A C 1
ATOM 685 O O . THR A 1 87 ? 26.734 -13.341 -26.035 1.00 93.06 87 THR A O 1
ATOM 688 N N . GLY A 1 88 ? 26.549 -12.158 -24.129 1.00 92.75 88 GLY A N 1
ATOM 689 C CA . GLY A 1 88 ? 25.393 -12.879 -23.600 1.00 92.75 88 GLY A CA 1
ATOM 690 C C . GLY A 1 88 ? 24.184 -12.775 -24.526 1.00 92.75 88 GLY A C 1
ATOM 691 O O . GLY A 1 88 ? 23.638 -13.801 -24.932 1.00 92.75 88 GLY A O 1
ATOM 692 N N . PHE A 1 89 ? 23.826 -11.558 -24.940 1.00 91.56 89 PHE A N 1
ATOM 693 C CA . PHE A 1 89 ? 22.733 -11.345 -25.888 1.00 91.56 89 PHE A CA 1
ATOM 694 C C . PHE A 1 89 ? 23.017 -11.957 -27.262 1.00 91.56 89 PHE A C 1
ATOM 696 O O . PHE A 1 89 ? 22.121 -12.571 -27.833 1.00 91.56 89 PHE A O 1
ATOM 703 N N . SER A 1 90 ? 24.247 -11.857 -27.782 1.00 93.38 90 SER A N 1
ATOM 704 C CA . SER A 1 90 ? 24.603 -12.451 -29.081 1.00 93.38 90 SER A CA 1
ATOM 705 C C . SER A 1 90 ? 24.384 -13.956 -29.087 1.00 93.38 90 SER A C 1
ATOM 707 O O . SER A 1 90 ? 23.836 -14.497 -30.043 1.00 93.38 90 SER A O 1
ATOM 709 N N . ARG A 1 91 ? 24.768 -14.632 -27.999 1.00 94.44 91 ARG A N 1
ATOM 710 C CA . ARG A 1 91 ? 24.539 -16.071 -27.832 1.00 94.44 91 ARG A CA 1
ATOM 711 C C . ARG A 1 91 ? 23.056 -16.397 -27.683 1.00 94.44 91 ARG A C 1
ATOM 713 O O . ARG A 1 91 ? 22.590 -17.331 -28.322 1.00 94.44 91 ARG A O 1
ATOM 720 N N . ALA A 1 92 ? 22.331 -15.637 -26.861 1.00 92.00 92 ALA A N 1
ATOM 721 C CA . ALA A 1 92 ? 20.918 -15.889 -26.583 1.00 92.00 92 ALA A CA 1
ATOM 722 C C . ALA A 1 92 ? 20.026 -15.701 -27.821 1.00 92.00 92 ALA A C 1
ATOM 724 O O . ALA A 1 92 ? 19.109 -16.486 -28.037 1.00 92.00 92 ALA A O 1
ATOM 725 N N . PHE A 1 93 ? 20.310 -14.685 -28.640 1.00 91.31 93 PHE A N 1
ATOM 726 C CA . PHE A 1 93 ? 19.541 -14.387 -29.849 1.00 91.31 93 PHE A CA 1
ATOM 727 C C . PHE A 1 93 ? 20.111 -15.021 -31.122 1.00 91.31 93 PHE A C 1
ATOM 729 O O . PHE A 1 93 ? 19.467 -14.949 -32.164 1.00 91.31 93 PHE A O 1
ATOM 736 N N . GLY A 1 94 ? 21.311 -15.610 -31.068 1.00 94.06 94 GLY A N 1
ATOM 737 C CA . GLY A 1 94 ? 22.008 -16.091 -32.264 1.00 94.06 94 GLY A CA 1
ATOM 738 C C . GLY A 1 94 ? 22.296 -14.968 -33.267 1.00 94.06 94 GLY A C 1
ATOM 739 O O . GLY A 1 94 ? 22.200 -15.187 -34.471 1.00 94.06 94 GLY A O 1
ATOM 740 N N . ALA A 1 95 ? 22.596 -13.762 -32.773 1.00 91.38 95 ALA A N 1
ATOM 741 C CA . ALA A 1 95 ? 22.697 -12.545 -33.575 1.00 91.38 95 ALA A CA 1
ATOM 742 C C . ALA A 1 95 ? 24.044 -11.830 -33.398 1.00 91.38 95 ALA A C 1
ATOM 744 O O . ALA A 1 95 ? 24.630 -11.794 -32.309 1.00 91.38 95 ALA A O 1
ATOM 745 N N . GLU A 1 96 ? 24.504 -11.192 -34.472 1.00 89.31 96 GLU A N 1
ATOM 746 C CA . GLU A 1 96 ? 25.647 -10.283 -34.444 1.00 89.31 96 GLU A CA 1
ATOM 747 C C . GLU A 1 96 ? 25.169 -8.843 -34.245 1.00 89.31 96 GLU A C 1
ATOM 749 O O . GLU A 1 96 ? 24.300 -8.353 -34.962 1.00 89.31 96 GLU A O 1
ATOM 754 N N . PHE A 1 97 ? 25.747 -8.152 -33.261 1.00 86.62 97 PHE A N 1
ATOM 755 C CA . PHE A 1 97 ? 25.417 -6.756 -32.974 1.00 86.62 97 PHE A CA 1
ATOM 756 C C . PHE A 1 97 ? 26.489 -5.812 -33.526 1.00 86.62 97 PHE A C 1
ATOM 758 O O . PHE A 1 97 ? 27.651 -5.853 -33.089 1.00 86.62 97 PHE A O 1
ATOM 765 N N . ALA A 1 98 ? 26.071 -4.909 -34.412 1.00 86.00 98 ALA A N 1
ATOM 766 C CA . ALA A 1 98 ? 26.848 -3.749 -34.830 1.00 86.00 98 ALA A CA 1
ATOM 767 C C . ALA A 1 98 ? 26.694 -2.610 -33.811 1.00 86.00 98 ALA A C 1
ATOM 769 O O . ALA A 1 98 ? 25.614 -2.388 -33.265 1.00 86.00 98 ALA A O 1
ATOM 770 N N . VAL A 1 99 ? 27.792 -1.909 -33.523 1.00 81.75 99 VAL A N 1
ATOM 771 C CA . VAL A 1 99 ? 27.746 -0.702 -32.690 1.00 81.75 99 VAL A CA 1
ATOM 772 C C . VAL A 1 99 ? 27.518 0.478 -33.616 1.00 81.75 99 VAL A C 1
ATOM 774 O O . VAL A 1 99 ? 28.410 0.844 -34.377 1.00 81.75 99 VAL A O 1
ATOM 777 N N . GLU A 1 100 ? 26.339 1.076 -33.521 1.00 87.88 100 GLU A N 1
ATOM 778 C CA . GLU A 1 100 ? 26.010 2.318 -34.208 1.00 87.88 100 GLU A CA 1
ATOM 779 C C . GLU A 1 100 ? 25.731 3.407 -33.174 1.00 87.88 100 GLU A C 1
ATOM 781 O O . GLU A 1 100 ? 25.149 3.163 -32.115 1.00 87.88 100 GLU A O 1
ATOM 786 N N . GLY A 1 101 ? 26.219 4.615 -33.456 1.00 89.31 101 GLY A N 1
ATOM 787 C CA . GLY A 1 101 ? 25.829 5.794 -32.694 1.00 89.31 101 GLY A CA 1
ATOM 788 C C . GLY A 1 101 ? 24.420 6.241 -33.070 1.00 89.31 101 GLY A C 1
ATOM 789 O O . GLY A 1 101 ? 23.812 5.718 -34.000 1.00 89.31 101 GLY A O 1
ATOM 790 N N . LEU A 1 102 ? 23.925 7.270 -32.384 1.00 92.81 102 LEU A N 1
ATOM 791 C CA . LEU A 1 102 ? 22.683 7.916 -32.792 1.00 92.81 102 LEU A CA 1
ATOM 792 C C . LEU A 1 102 ? 22.855 8.532 -34.187 1.00 92.81 102 LEU A C 1
ATOM 794 O O . LEU A 1 102 ? 23.801 9.284 -34.444 1.00 92.81 102 LEU A O 1
ATOM 798 N N . SER A 1 103 ? 21.914 8.253 -35.081 1.00 94.81 103 SER A N 1
ATOM 799 C CA . SER A 1 103 ? 21.789 8.962 -36.348 1.00 94.81 103 SER A CA 1
ATOM 800 C C . SER A 1 103 ? 21.545 10.455 -36.108 1.00 94.81 103 SER A C 1
ATOM 802 O O . SER A 1 103 ? 21.082 10.886 -35.049 1.00 94.81 103 SER A O 1
ATOM 804 N N . ARG A 1 104 ? 21.778 11.283 -37.133 1.00 95.62 104 ARG A N 1
ATOM 805 C CA . ARG A 1 104 ? 21.512 12.730 -37.043 1.00 95.62 104 ARG A CA 1
ATOM 806 C C . ARG A 1 104 ? 20.059 13.034 -36.658 1.00 95.62 104 ARG A C 1
ATOM 808 O O . ARG A 1 104 ? 19.802 14.014 -35.963 1.00 95.62 104 ARG A O 1
ATOM 815 N N . TRP A 1 105 ? 19.110 12.218 -37.119 1.00 95.94 105 TRP A N 1
ATOM 816 C CA . TRP A 1 105 ? 17.702 12.377 -36.764 1.00 95.94 105 TRP A CA 1
ATOM 817 C C . TRP A 1 105 ? 17.448 12.038 -35.289 1.00 95.94 105 TRP A C 1
ATOM 819 O O . TRP A 1 105 ? 16.803 12.829 -34.603 1.00 95.94 105 TRP A O 1
ATOM 829 N N . GLU A 1 106 ? 17.999 10.929 -34.785 1.00 94.62 106 GLU A N 1
ATOM 830 C CA . GLU A 1 106 ? 17.860 10.522 -33.378 1.00 94.62 106 GLU A CA 1
ATOM 831 C C . GLU A 1 106 ? 18.528 11.517 -32.431 1.00 94.62 106 GLU A C 1
ATOM 833 O O . GLU A 1 106 ? 17.930 11.884 -31.421 1.00 94.62 106 GLU A O 1
ATOM 838 N N . GLN A 1 107 ? 19.716 12.018 -32.787 1.00 96.06 107 GLN A N 1
ATOM 839 C CA . GLN A 1 107 ? 20.403 13.053 -32.016 1.00 96.06 107 GLN A CA 1
ATOM 840 C C . GLN A 1 107 ? 19.557 14.331 -31.944 1.00 96.06 107 GLN A C 1
ATOM 842 O O . GLN A 1 107 ? 19.288 14.829 -30.854 1.00 96.06 107 GLN A O 1
ATOM 847 N N . ASN A 1 108 ? 19.036 14.814 -33.079 1.00 95.25 108 ASN A N 1
ATOM 848 C CA . ASN A 1 108 ? 18.143 15.978 -33.100 1.00 95.25 108 ASN A CA 1
ATOM 849 C C . ASN A 1 108 ? 16.856 15.740 -32.289 1.00 95.25 108 ASN A C 1
ATOM 851 O O . ASN A 1 108 ? 16.346 16.659 -31.641 1.00 95.25 108 ASN A O 1
ATOM 855 N N . TYR A 1 109 ? 16.300 14.525 -32.336 1.00 93.94 109 TYR A N 1
ATOM 856 C CA . TYR A 1 109 ? 15.121 14.162 -31.554 1.00 93.94 109 TYR A CA 1
ATOM 857 C C . TYR A 1 109 ? 15.430 14.180 -30.054 1.00 93.94 109 TYR A C 1
ATOM 859 O O . TYR A 1 109 ? 14.656 14.768 -29.292 1.00 93.94 109 TYR A O 1
ATOM 867 N N . LEU A 1 110 ? 16.555 13.588 -29.641 1.00 93.75 110 LEU A N 1
ATOM 868 C CA . LEU A 1 110 ? 17.036 13.612 -28.265 1.00 93.75 110 LEU A CA 1
ATOM 869 C C . LEU A 1 110 ? 17.240 15.054 -27.801 1.00 93.75 110 LEU A C 1
ATOM 871 O O . LEU A 1 110 ? 16.615 15.449 -26.825 1.00 93.75 110 LEU A O 1
ATOM 875 N N . ASP A 1 111 ? 18.002 15.866 -28.532 1.00 94.12 111 ASP A N 1
ATOM 876 C CA . ASP A 1 111 ? 18.315 17.253 -28.158 1.00 94.12 111 ASP A CA 1
ATOM 877 C C . ASP A 1 111 ? 17.049 18.108 -27.997 1.00 94.12 111 ASP A C 1
ATOM 879 O O . ASP A 1 111 ? 16.919 18.894 -27.051 1.00 94.12 111 ASP A O 1
ATOM 883 N N . LYS A 1 112 ? 16.068 17.914 -28.889 1.00 94.25 112 LYS A N 1
ATOM 884 C CA . LYS A 1 112 ? 14.777 18.608 -28.831 1.00 94.25 112 LYS A CA 1
ATOM 885 C C . LYS A 1 112 ? 13.961 18.233 -27.590 1.00 94.25 112 LYS A C 1
ATOM 887 O O . LYS A 1 112 ? 13.273 19.095 -27.041 1.00 94.25 112 LYS A O 1
ATOM 892 N N . HIS A 1 113 ? 14.002 16.973 -27.156 1.00 93.19 113 HIS A N 1
ATOM 893 C CA . HIS A 1 113 ? 13.160 16.473 -26.061 1.00 93.19 113 HIS A CA 1
ATOM 894 C C . HIS A 1 113 ? 13.884 16.375 -24.714 1.00 93.19 113 HIS A C 1
ATOM 896 O O . HIS A 1 113 ? 13.218 16.350 -23.681 1.00 93.19 113 HIS A O 1
ATOM 902 N N . LEU A 1 114 ? 15.218 16.393 -24.691 1.00 93.75 114 LEU A N 1
ATOM 903 C CA . LEU A 1 114 ? 16.026 16.237 -23.482 1.00 93.75 114 LEU A CA 1
ATOM 904 C C . LEU A 1 114 ? 15.677 17.300 -22.439 1.00 93.75 114 LEU A C 1
ATOM 906 O O . LEU A 1 114 ? 15.437 16.965 -21.282 1.00 93.75 114 LEU A O 1
ATOM 910 N N . LYS A 1 115 ? 15.524 18.561 -22.871 1.00 91.12 115 LYS A N 1
ATOM 911 C CA . LYS A 1 115 ? 15.099 19.668 -21.996 1.00 91.12 115 LYS A CA 1
ATOM 912 C C . LYS A 1 115 ? 13.761 19.396 -21.313 1.00 91.12 115 LYS A C 1
ATOM 914 O O . LYS A 1 115 ? 13.578 19.759 -20.158 1.00 91.12 115 LYS A O 1
ATOM 919 N N . LYS A 1 116 ? 12.827 18.753 -22.020 1.00 89.44 116 LYS A N 1
ATOM 920 C CA . LYS A 1 116 ? 11.541 18.345 -21.451 1.00 89.44 116 LYS A CA 1
ATOM 921 C C . LYS A 1 116 ? 11.732 17.199 -20.462 1.00 89.44 116 LYS A C 1
ATOM 923 O O . LYS A 1 116 ? 11.169 17.264 -19.386 1.00 89.44 116 LYS A O 1
ATOM 928 N N . PHE A 1 117 ? 12.515 16.174 -20.792 1.00 87.19 117 PHE A N 1
ATOM 929 C CA . PHE A 1 117 ? 12.732 15.033 -19.893 1.00 87.19 117 PHE A CA 1
ATOM 930 C C . PHE A 1 117 ? 13.490 15.402 -18.610 1.00 87.19 117 PHE A C 1
ATOM 932 O O . PHE A 1 117 ? 13.302 14.754 -17.584 1.00 87.19 117 PHE A O 1
ATOM 939 N N . GLN A 1 118 ? 14.302 16.457 -18.658 1.00 90.94 118 GLN A N 1
ATOM 940 C CA . GLN A 1 118 ? 15.006 17.026 -17.507 1.00 90.94 118 GLN A CA 1
ATOM 941 C C . GLN A 1 118 ? 14.201 18.106 -16.768 1.00 90.94 118 GLN A C 1
ATOM 943 O O . GLN A 1 118 ? 14.657 18.595 -15.735 1.00 90.94 118 GLN A O 1
ATOM 948 N N . SER A 1 119 ? 13.032 18.517 -17.276 1.00 88.69 119 SER A N 1
ATOM 949 C CA . SER A 1 119 ? 12.254 19.570 -16.628 1.00 88.69 119 SER A CA 1
ATOM 950 C C . SER A 1 119 ? 11.596 19.058 -15.350 1.00 88.69 119 SER A C 1
ATOM 952 O O . SER A 1 119 ? 11.196 17.896 -15.245 1.00 88.69 119 SER A O 1
ATOM 954 N N . THR A 1 120 ? 11.423 19.954 -14.380 1.00 83.75 120 THR A N 1
ATOM 955 C CA . THR A 1 120 ? 10.671 19.670 -13.153 1.00 83.75 120 THR A CA 1
ATOM 956 C C . THR A 1 120 ? 9.254 19.206 -13.463 1.00 83.75 120 THR A C 1
ATOM 958 O O . THR A 1 120 ? 8.780 18.263 -12.841 1.00 83.75 120 THR A O 1
ATOM 961 N N . ASP A 1 121 ? 8.607 19.797 -14.468 1.00 79.56 121 ASP A N 1
ATOM 962 C CA . ASP A 1 121 ? 7.247 19.433 -14.877 1.00 79.56 121 ASP A CA 1
ATOM 963 C C . ASP A 1 121 ? 7.139 17.990 -15.363 1.00 79.56 121 ASP A C 1
ATOM 965 O O . ASP A 1 121 ? 6.080 17.383 -15.236 1.00 79.56 121 ASP A O 1
ATOM 969 N N . TRP A 1 122 ? 8.210 17.440 -15.943 1.00 81.19 122 TRP A N 1
ATOM 970 C CA . TRP A 1 122 ? 8.268 16.044 -16.361 1.00 81.19 122 TRP A CA 1
ATOM 971 C C . TRP A 1 122 ? 8.679 15.122 -15.213 1.00 81.19 122 TRP A C 1
ATOM 973 O O . TRP A 1 122 ? 7.999 14.129 -14.961 1.00 81.19 122 TRP A O 1
ATOM 983 N N . ILE A 1 123 ? 9.756 15.462 -14.497 1.00 77.19 123 ILE A N 1
ATOM 984 C CA . ILE A 1 123 ? 10.290 14.667 -13.378 1.00 77.19 123 ILE A CA 1
ATOM 985 C C . ILE A 1 123 ? 9.246 14.530 -12.262 1.00 77.19 123 ILE A C 1
ATOM 987 O O . ILE A 1 123 ? 9.034 13.442 -11.732 1.00 77.19 123 ILE A O 1
ATOM 991 N N . TYR A 1 124 ? 8.548 15.620 -11.941 1.00 70.00 124 TYR A N 1
ATOM 992 C CA . TYR A 1 124 ? 7.495 15.666 -10.928 1.00 70.00 124 TYR A CA 1
ATOM 993 C C . TYR A 1 124 ? 6.095 15.525 -11.521 1.00 70.00 124 TYR A C 1
ATOM 995 O O . TYR A 1 124 ? 5.120 15.871 -10.848 1.00 70.00 124 TYR A O 1
ATOM 1003 N N . LYS A 1 125 ? 5.963 14.978 -12.741 1.00 69.81 125 LYS A N 1
ATOM 1004 C CA . LYS A 1 125 ? 4.672 14.646 -13.364 1.00 69.81 125 LYS A CA 1
ATOM 1005 C C . LYS A 1 125 ? 4.003 13.449 -12.681 1.00 69.81 125 LYS A C 1
ATOM 1007 O O . LYS A 1 125 ? 3.666 12.444 -13.306 1.00 69.81 125 LYS A O 1
ATOM 1012 N N . VAL A 1 126 ? 3.814 13.550 -11.376 1.00 60.91 126 VAL A N 1
ATOM 1013 C CA . VAL A 1 126 ? 3.074 12.595 -10.569 1.00 60.91 126 VAL A CA 1
ATOM 1014 C C . VAL A 1 126 ? 1.602 12.916 -10.761 1.00 60.91 126 VAL A C 1
ATOM 1016 O O . VAL A 1 126 ? 1.175 14.048 -10.526 1.00 60.91 126 VAL A O 1
ATOM 1019 N N . ARG A 1 127 ? 0.810 11.928 -11.184 1.00 56.38 127 ARG A N 1
ATOM 1020 C CA . ARG A 1 127 ? -0.647 12.048 -11.120 1.00 56.38 127 ARG A CA 1
ATOM 1021 C C . ARG A 1 127 ? -1.019 12.067 -9.645 1.00 56.38 127 ARG A C 1
ATOM 1023 O O . ARG A 1 127 ? -1.023 11.027 -8.997 1.00 56.38 127 ARG A O 1
ATOM 1030 N N . ARG A 1 128 ? -1.233 13.259 -9.103 1.00 55.69 128 ARG A N 1
ATOM 1031 C CA . ARG A 1 128 ? -1.738 13.428 -7.746 1.00 55.69 128 ARG A CA 1
ATOM 1032 C C . ARG A 1 128 ? -3.244 13.632 -7.828 1.00 55.69 128 ARG A C 1
ATOM 1034 O O . ARG A 1 128 ? -3.698 14.295 -8.766 1.00 55.69 128 ARG A O 1
ATOM 1041 N N . PRO A 1 129 ? -4.007 13.089 -6.875 1.00 54.16 129 PRO A N 1
ATOM 1042 C CA . PRO A 1 129 ? -5.382 13.513 -6.700 1.00 54.16 129 PRO A CA 1
ATOM 1043 C C . PRO A 1 129 ? -5.432 15.034 -6.512 1.00 54.16 129 PRO A C 1
ATOM 1045 O O . PRO A 1 129 ? -4.471 15.642 -6.025 1.00 54.16 129 PRO A O 1
ATOM 1048 N N . LEU A 1 130 ? -6.542 15.658 -6.904 1.00 56.69 130 LEU A N 1
ATOM 1049 C CA . LEU A 1 130 ? -6.812 17.033 -6.491 1.00 56.69 130 LEU A CA 1
ATOM 1050 C C . LEU A 1 130 ? -6.858 17.065 -4.956 1.00 56.69 130 LEU A C 1
ATOM 1052 O O . LEU A 1 130 ? -7.346 16.119 -4.341 1.00 56.69 130 LEU A O 1
ATOM 1056 N N . LYS A 1 131 ? -6.320 18.125 -4.342 1.00 54.53 131 LYS A N 1
ATOM 1057 C CA . LYS A 1 131 ? -6.510 18.365 -2.907 1.00 54.53 131 LYS A CA 1
ATOM 1058 C C . LYS A 1 131 ? -7.971 18.753 -2.704 1.00 54.53 131 LYS A C 1
ATOM 1060 O O . LYS A 1 131 ? -8.327 19.903 -2.939 1.00 54.53 131 LYS A O 1
ATOM 1065 N N . ASP A 1 132 ? -8.787 17.772 -2.361 1.00 61.31 132 ASP A N 1
ATOM 1066 C CA . ASP A 1 132 ? -10.205 17.914 -2.057 1.00 61.31 132 ASP A CA 1
ATOM 1067 C C . ASP A 1 132 ? -10.458 17.135 -0.764 1.00 61.31 132 ASP A C 1
ATOM 1069 O O . ASP A 1 132 ? -10.072 15.969 -0.663 1.00 61.31 132 ASP A O 1
ATOM 1073 N N . GLU A 1 133 ? -11.039 17.796 0.233 1.00 63.53 133 GLU A N 1
ATOM 1074 C CA . GLU A 1 133 ? -11.306 17.210 1.554 1.00 63.53 133 GLU A CA 1
ATOM 1075 C C . GLU A 1 133 ? -12.342 16.076 1.481 1.00 63.53 133 GLU A C 1
ATOM 1077 O O . GLU A 1 133 ? -12.408 15.247 2.384 1.00 63.53 133 GLU A O 1
ATOM 1082 N N . HIS A 1 134 ? -13.102 15.984 0.382 1.00 73.88 134 HIS A N 1
ATOM 1083 C CA . HIS A 1 134 ? -14.083 14.927 0.121 1.00 73.88 134 HIS A CA 1
ATOM 1084 C C . HIS A 1 134 ? -13.541 13.783 -0.746 1.00 73.88 134 HIS A C 1
ATOM 1086 O O . HIS A 1 134 ? -14.304 12.929 -1.206 1.00 73.88 134 HIS A O 1
ATOM 1092 N N . LEU A 1 135 ? -12.235 13.757 -1.013 1.00 82.25 135 LEU A N 1
ATOM 1093 C CA . LEU A 1 135 ? -11.614 12.690 -1.784 1.00 82.25 135 LEU A CA 1
ATOM 1094 C C . LEU A 1 135 ? -11.632 11.376 -0.999 1.00 82.25 135 LEU A C 1
ATOM 1096 O O . LEU A 1 135 ? -11.078 11.292 0.090 1.00 82.25 135 LEU A O 1
ATOM 1100 N N . LEU A 1 136 ? -12.193 10.333 -1.597 1.00 86.62 136 LEU A N 1
ATOM 1101 C CA . LEU A 1 136 ? -12.211 8.979 -1.055 1.00 86.62 136 LEU A CA 1
ATOM 1102 C C . LEU A 1 136 ? -10.988 8.205 -1.553 1.00 86.62 136 LEU A C 1
ATOM 1104 O O . LEU A 1 136 ? -10.652 8.267 -2.743 1.00 86.62 136 LEU A O 1
ATOM 1108 N N . TYR A 1 137 ? -10.330 7.473 -0.658 1.00 85.81 137 TYR A N 1
ATOM 1109 C CA . TYR A 1 137 ? -9.060 6.800 -0.923 1.00 85.81 137 TYR A CA 1
ATOM 1110 C C . TYR A 1 137 ? -9.082 5.320 -0.532 1.00 85.81 137 TYR A C 1
ATOM 1112 O O . TYR A 1 137 ? -9.649 4.928 0.489 1.00 85.81 137 TYR A O 1
ATOM 1120 N N . SER A 1 138 ? -8.407 4.496 -1.332 1.00 87.69 138 SER A N 1
ATOM 1121 C CA . SER A 1 138 ? -8.128 3.101 -0.995 1.00 87.69 138 SER A CA 1
ATOM 1122 C C . SER A 1 138 ? -6.817 2.607 -1.609 1.00 87.69 138 SER A C 1
ATOM 1124 O O . SER A 1 138 ? -6.302 3.153 -2.596 1.00 87.69 138 SER A O 1
ATOM 1126 N N . VAL A 1 139 ? -6.290 1.530 -1.022 1.00 83.88 139 VAL A N 1
ATOM 1127 C CA . VAL A 1 139 ? -5.126 0.792 -1.520 1.00 83.88 139 VAL A CA 1
ATOM 1128 C C . VAL A 1 139 ? -5.446 -0.691 -1.526 1.00 83.88 139 VAL A C 1
ATOM 1130 O O . VAL A 1 139 ? -5.724 -1.268 -0.482 1.00 83.88 139 VAL A O 1
ATOM 1133 N N . ASN A 1 140 ? -5.332 -1.324 -2.687 1.00 86.00 140 ASN A N 1
ATOM 1134 C CA . ASN A 1 140 ? -5.522 -2.757 -2.855 1.00 86.00 140 ASN A CA 1
ATOM 1135 C C . ASN A 1 140 ? -4.235 -3.398 -3.392 1.00 86.00 140 ASN A C 1
ATOM 1137 O O . ASN A 1 140 ? -3.629 -2.889 -4.338 1.00 86.00 140 ASN A O 1
ATOM 1141 N N . LYS A 1 141 ? -3.790 -4.507 -2.791 1.00 80.75 141 LYS A N 1
ATOM 1142 C CA . LYS A 1 141 ? -2.645 -5.277 -3.291 1.00 80.75 141 LYS A CA 1
ATOM 1143 C C . LYS A 1 141 ? -3.142 -6.399 -4.192 1.00 80.75 141 LYS A C 1
ATOM 1145 O O . LYS A 1 141 ? -3.791 -7.325 -3.726 1.00 80.75 141 LYS A O 1
ATOM 1150 N N . ALA A 1 142 ? -2.761 -6.344 -5.461 1.00 84.69 142 ALA A N 1
ATOM 1151 C CA . ALA A 1 142 ? -2.880 -7.457 -6.388 1.00 84.69 142 ALA A CA 1
ATOM 1152 C C . ALA A 1 142 ? -1.528 -8.194 -6.513 1.00 84.69 142 ALA A C 1
ATOM 1154 O O . ALA A 1 142 ? -0.471 -7.595 -6.260 1.00 84.69 142 ALA A O 1
ATOM 1155 N N . PRO A 1 143 ? -1.517 -9.465 -6.962 1.00 79.31 143 PRO A N 1
ATOM 1156 C CA . PRO A 1 143 ? -0.280 -10.186 -7.280 1.00 79.31 143 PRO A CA 1
ATOM 1157 C C . PRO A 1 143 ? 0.651 -9.425 -8.240 1.00 79.31 143 PRO A C 1
ATOM 1159 O O . PRO A 1 143 ? 1.871 -9.532 -8.138 1.00 79.31 143 PRO A O 1
ATOM 1162 N N . GLY A 1 144 ? 0.076 -8.639 -9.153 1.00 73.06 144 GLY A N 1
ATOM 1163 C CA . GLY A 1 144 ? 0.777 -7.840 -10.159 1.00 73.06 144 GLY A CA 1
ATOM 1164 C C . GLY A 1 144 ? 1.210 -6.442 -9.715 1.00 73.06 144 GLY A C 1
ATOM 1165 O O . GLY A 1 144 ? 1.873 -5.755 -10.489 1.00 73.06 144 GLY A O 1
ATOM 1166 N N . GLY A 1 145 ? 0.841 -6.002 -8.508 1.00 76.19 145 GLY A N 1
ATOM 1167 C CA . GLY A 1 145 ? 1.168 -4.669 -7.995 1.00 76.19 145 GLY A CA 1
ATOM 1168 C C . GLY A 1 145 ? 0.108 -4.086 -7.052 1.00 76.19 145 GLY A C 1
ATOM 1169 O O . GLY A 1 145 ? -0.983 -4.618 -6.882 1.00 76.19 145 GLY A O 1
ATOM 1170 N N . LEU A 1 146 ? 0.450 -2.982 -6.403 1.00 79.50 146 LEU A N 1
ATOM 1171 C CA . LEU A 1 146 ? -0.430 -2.110 -5.636 1.00 79.50 146 LEU A CA 1
ATOM 1172 C C . LEU A 1 146 ? -1.275 -1.249 -6.569 1.00 79.50 146 LEU A C 1
ATOM 1174 O O . LEU A 1 146 ? -0.736 -0.521 -7.402 1.00 79.50 146 LEU A O 1
ATOM 1178 N N . ILE A 1 147 ? -2.582 -1.259 -6.348 1.00 86.94 147 ILE A N 1
ATOM 1179 C CA . ILE A 1 147 ? -3.561 -0.372 -6.967 1.00 86.94 147 ILE A CA 1
ATOM 1180 C C . ILE A 1 147 ? -3.982 0.648 -5.913 1.00 86.94 147 ILE A C 1
ATOM 1182 O O . ILE A 1 147 ? -4.402 0.292 -4.817 1.00 86.94 147 ILE A O 1
ATOM 1186 N N . ARG A 1 148 ? -3.868 1.929 -6.242 1.00 86.56 148 ARG A N 1
ATOM 1187 C CA . ARG A 1 148 ? -4.335 3.050 -5.431 1.00 86.56 148 ARG A CA 1
ATOM 1188 C C . ARG A 1 148 ? -5.460 3.743 -6.172 1.00 86.56 148 ARG A C 1
ATOM 1190 O O . ARG A 1 148 ? -5.277 4.157 -7.322 1.00 86.56 148 ARG A O 1
ATOM 1197 N N . VAL A 1 149 ? -6.590 3.892 -5.502 1.00 89.25 149 VAL A N 1
ATOM 1198 C CA . VAL A 1 149 ? -7.751 4.591 -6.040 1.00 89.25 149 VAL A CA 1
ATOM 1199 C C . VAL A 1 149 ? -7.964 5.863 -5.243 1.00 89.25 149 VAL A C 1
ATOM 1201 O O . VAL A 1 149 ? -7.876 5.890 -4.019 1.00 89.25 149 VAL A O 1
ATOM 1204 N N . SER A 1 150 ? -8.214 6.946 -5.962 1.00 86.44 150 SER A N 1
ATOM 1205 C CA . SER A 1 150 ? -8.646 8.215 -5.397 1.00 86.44 150 SER A CA 1
ATOM 1206 C C . SER A 1 150 ? -9.841 8.692 -6.196 1.00 86.44 150 SER A C 1
ATOM 1208 O O . SER A 1 150 ? -9.715 8.913 -7.402 1.00 86.44 150 SER A O 1
ATOM 1210 N N . LEU A 1 151 ? -11.003 8.813 -5.567 1.00 86.62 151 LEU A N 1
ATOM 1211 C CA . LEU A 1 151 ? -12.235 9.152 -6.269 1.00 86.62 151 LEU A CA 1
ATOM 1212 C C . LEU A 1 151 ? -13.052 10.202 -5.522 1.00 86.62 151 LEU A C 1
ATOM 1214 O O . LEU A 1 151 ? -13.000 10.306 -4.304 1.00 86.62 151 LEU A O 1
ATOM 1218 N N . LEU A 1 152 ? -13.814 10.979 -6.283 1.00 80.56 152 LEU A N 1
ATOM 1219 C CA . LEU A 1 152 ? -14.850 11.874 -5.785 1.00 80.56 152 LEU A CA 1
ATOM 1220 C C . LEU A 1 152 ? -16.194 11.305 -6.220 1.00 80.56 152 LEU A C 1
ATOM 1222 O O . LEU A 1 152 ? -16.396 11.059 -7.413 1.00 80.56 152 LEU A O 1
ATOM 1226 N N . ALA A 1 153 ? -17.104 11.122 -5.271 1.00 83.00 153 ALA A N 1
ATOM 1227 C CA . ALA A 1 153 ? -18.489 10.767 -5.547 1.00 83.00 153 ALA A CA 1
ATOM 1228 C C . ALA A 1 153 ? -19.356 12.033 -5.672 1.00 83.00 153 ALA A C 1
ATOM 1230 O O . ALA A 1 153 ? -19.009 13.101 -5.171 1.00 83.00 153 ALA A O 1
ATOM 1231 N N . ASP A 1 154 ? -20.465 11.921 -6.392 1.00 77.31 154 ASP A N 1
ATOM 1232 C CA . ASP A 1 154 ? -21.558 12.887 -6.381 1.00 77.31 154 ASP A CA 1
ATOM 1233 C C . ASP A 1 154 ? -22.740 12.240 -5.660 1.00 77.31 154 ASP A C 1
ATOM 1235 O O . ASP A 1 154 ? -23.408 11.374 -6.227 1.00 77.31 154 ASP A O 1
ATOM 1239 N N . ASP A 1 155 ? -22.970 12.634 -4.407 1.00 81.50 155 ASP A N 1
ATOM 1240 C CA . ASP A 1 155 ? -23.997 12.020 -3.560 1.00 81.50 155 ASP A CA 1
ATOM 1241 C C . ASP A 1 155 ? -25.416 12.264 -4.090 1.00 81.50 155 ASP A C 1
ATOM 1243 O O . ASP A 1 155 ? -26.277 11.398 -3.969 1.00 81.50 155 ASP A O 1
ATOM 1247 N N . ALA A 1 156 ? -25.664 13.411 -4.732 1.00 79.69 156 ALA A N 1
ATOM 1248 C CA . ALA A 1 156 ? -26.984 13.745 -5.265 1.00 79.69 156 ALA A CA 1
ATOM 1249 C C . ALA A 1 156 ? -27.350 12.896 -6.491 1.00 79.69 156 ALA A C 1
ATOM 1251 O O . ALA A 1 156 ? -28.527 12.632 -6.739 1.00 79.69 156 ALA A O 1
ATOM 1252 N N . ARG A 1 157 ? -26.347 12.490 -7.279 1.00 75.81 157 ARG A N 1
ATOM 1253 C CA . ARG A 1 157 ? -26.520 11.672 -8.492 1.00 75.81 157 ARG A CA 1
ATOM 1254 C C . ARG A 1 157 ? -26.131 10.201 -8.306 1.00 75.81 157 ARG A C 1
ATOM 1256 O O . A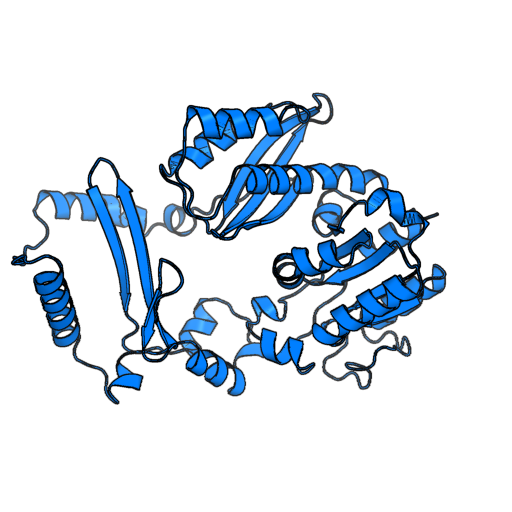RG A 1 157 ? -26.218 9.451 -9.276 1.00 75.81 157 ARG A O 1
ATOM 1263 N N . ASP A 1 158 ? -25.689 9.823 -7.107 1.00 87.06 158 ASP A N 1
ATOM 1264 C CA . ASP A 1 158 ? -25.162 8.504 -6.734 1.00 87.06 158 ASP A CA 1
ATOM 1265 C C . ASP A 1 158 ? -24.197 7.911 -7.781 1.00 87.06 158 ASP A C 1
ATOM 1267 O O . ASP A 1 158 ? -24.351 6.798 -8.298 1.00 87.06 158 ASP A O 1
ATOM 1271 N N . CYS A 1 159 ? -23.200 8.711 -8.168 1.00 85.12 159 CYS A N 1
ATOM 1272 C CA . CYS A 1 159 ? -22.255 8.349 -9.221 1.00 85.12 159 CYS A CA 1
ATOM 1273 C C . CYS A 1 159 ? -20.824 8.807 -8.922 1.00 85.12 159 CYS A C 1
ATOM 1275 O O . CYS A 1 159 ? -20.583 9.720 -8.132 1.00 85.12 159 CYS A O 1
ATOM 1277 N N . ILE A 1 160 ? -19.845 8.187 -9.581 1.00 82.44 160 ILE A N 1
ATOM 1278 C CA . ILE A 1 160 ? -18.443 8.610 -9.504 1.00 82.44 160 ILE A CA 1
ATOM 1279 C C . ILE A 1 160 ? -18.275 9.891 -10.324 1.00 82.44 160 ILE A C 1
ATOM 1281 O O . ILE A 1 160 ? -18.375 9.873 -11.546 1.00 82.44 160 ILE A O 1
ATOM 1285 N N . LYS A 1 161 ? -17.960 11.017 -9.687 1.00 74.69 161 LYS A N 1
ATOM 1286 C CA . LYS A 1 161 ? -17.693 12.292 -10.371 1.00 74.69 161 LYS A CA 1
ATOM 1287 C C . LYS A 1 161 ? -16.338 12.277 -11.075 1.00 74.69 161 LYS A C 1
ATOM 1289 O O . LYS A 1 161 ? -16.227 12.706 -12.225 1.00 74.69 161 LYS A O 1
ATOM 1294 N N . VAL A 1 162 ? -15.309 11.807 -10.372 1.00 77.44 162 VAL A N 1
ATOM 1295 C CA . VAL A 1 162 ? -13.927 11.681 -10.856 1.00 77.44 162 VAL A CA 1
ATOM 1296 C C . VAL A 1 162 ? -13.292 10.475 -10.184 1.00 77.44 162 VAL A C 1
ATOM 1298 O O . VAL A 1 162 ? -13.510 10.250 -9.000 1.00 77.44 162 VAL A O 1
ATOM 1301 N N . ILE A 1 163 ? -12.466 9.742 -10.920 1.00 83.81 163 ILE A N 1
ATOM 1302 C CA . ILE A 1 163 ? -11.597 8.706 -10.373 1.00 83.81 163 ILE A CA 1
ATOM 1303 C C . ILE A 1 163 ? -10.189 8.866 -10.942 1.00 83.81 163 ILE A C 1
ATOM 1305 O O . ILE A 1 163 ? -10.004 9.226 -12.106 1.00 83.81 163 ILE A O 1
ATOM 1309 N N . LEU A 1 164 ? -9.202 8.608 -10.098 1.00 81.50 164 LEU A N 1
ATOM 1310 C CA . LEU A 1 164 ? -7.799 8.499 -10.436 1.00 81.50 164 LEU A CA 1
ATOM 1311 C C . LEU A 1 164 ? -7.302 7.140 -9.946 1.00 81.50 164 LEU A C 1
ATOM 1313 O O . LEU A 1 164 ? -7.375 6.834 -8.756 1.00 81.50 164 LEU A O 1
ATOM 1317 N N . ILE A 1 165 ? -6.770 6.353 -10.873 1.00 85.38 165 ILE A N 1
ATOM 1318 C CA . ILE A 1 165 ? -6.187 5.044 -10.613 1.00 85.38 165 ILE A CA 1
ATOM 1319 C C . ILE A 1 165 ? -4.678 5.162 -10.824 1.00 85.38 165 ILE A C 1
ATOM 1321 O O . ILE A 1 165 ? -4.185 5.560 -11.884 1.00 85.38 165 ILE A O 1
ATOM 1325 N N . THR A 1 166 ? -3.923 4.834 -9.784 1.00 81.81 166 THR A N 1
ATOM 1326 C CA . THR A 1 166 ? -2.455 4.827 -9.800 1.00 81.81 166 THR A CA 1
ATOM 1327 C C . THR A 1 166 ? -1.937 3.558 -9.142 1.00 81.81 166 THR A C 1
ATOM 1329 O O . THR A 1 166 ? -2.704 2.802 -8.560 1.00 81.81 166 THR A O 1
ATOM 1332 N N . GLY A 1 167 ? -0.644 3.279 -9.250 1.00 76.06 167 GLY A N 1
ATOM 1333 C CA . GLY A 1 167 ? -0.097 2.032 -8.734 1.00 76.06 167 GLY A CA 1
ATOM 1334 C C . GLY A 1 167 ? 1.257 1.690 -9.325 1.00 76.06 167 GLY A C 1
ATOM 1335 O O . GLY A 1 167 ? 1.777 2.438 -10.153 1.00 76.06 167 GLY A O 1
ATOM 1336 N N . ASP A 1 168 ? 1.810 0.562 -8.892 1.00 77.38 168 ASP A N 1
ATOM 1337 C CA . ASP A 1 168 ? 3.050 -0.020 -9.424 1.00 77.38 168 ASP A CA 1
ATOM 1338 C C . ASP A 1 168 ? 2.800 -1.274 -10.289 1.00 77.38 168 ASP A C 1
ATOM 1340 O O . ASP A 1 168 ? 3.721 -2.042 -10.556 1.00 77.38 168 ASP A O 1
ATOM 1344 N N . PHE A 1 169 ? 1.567 -1.457 -10.773 1.00 79.44 169 PHE A N 1
ATOM 1345 C CA . PHE A 1 169 ? 1.193 -2.541 -11.680 1.00 79.44 169 PHE A CA 1
ATOM 1346 C C . PHE A 1 169 ? 1.443 -2.199 -13.158 1.00 79.44 169 PHE A C 1
ATOM 1348 O O . PHE A 1 169 ? 1.475 -1.035 -13.571 1.00 79.44 169 PHE A O 1
ATOM 1355 N N . PHE A 1 170 ? 1.573 -3.238 -13.983 1.00 75.62 170 PHE A N 1
ATOM 1356 C CA . PHE A 1 170 ? 1.739 -3.106 -15.430 1.00 75.62 170 PHE A CA 1
ATOM 1357 C C . PHE A 1 170 ? 0.393 -3.169 -16.159 1.00 75.62 170 PHE A C 1
ATOM 1359 O O . PHE A 1 170 ? -0.491 -3.937 -15.793 1.00 75.62 170 PHE A O 1
ATOM 1366 N N . SER A 1 171 ? 0.254 -2.370 -17.220 1.00 77.50 171 SER A N 1
ATOM 1367 C CA . SER A 1 171 ? -0.934 -2.343 -18.075 1.00 77.50 171 SER A CA 1
ATOM 1368 C C . SER A 1 171 ? -0.538 -2.168 -19.534 1.00 77.50 171 SER A C 1
ATOM 1370 O O . SER A 1 171 ? 0.126 -1.185 -19.888 1.00 77.50 171 SER A O 1
ATOM 1372 N N . TYR A 1 172 ? -1.022 -3.069 -20.384 1.00 77.31 172 TYR A N 1
ATOM 1373 C CA . TYR A 1 172 ? -0.821 -3.052 -21.827 1.00 77.31 172 TYR A CA 1
ATOM 1374 C C . TYR A 1 172 ? -2.186 -3.081 -22.540 1.00 77.31 172 TYR A C 1
ATOM 1376 O O . TYR A 1 172 ? -2.958 -4.014 -22.350 1.00 77.31 172 TYR A O 1
ATOM 1384 N N . PRO A 1 173 ? -2.525 -2.056 -23.342 1.00 80.12 173 PRO A N 1
ATOM 1385 C CA . PRO A 1 173 ? -1.758 -0.834 -23.565 1.00 80.12 173 PRO A CA 1
ATOM 1386 C C . PRO A 1 173 ? -1.782 0.094 -22.333 1.00 80.12 173 PRO A C 1
ATOM 1388 O O . PRO A 1 173 ? -2.738 0.107 -21.560 1.00 80.12 173 PRO A O 1
ATOM 1391 N N . ARG A 1 174 ? -0.769 0.963 -22.179 1.00 67.50 174 ARG A N 1
ATOM 1392 C CA . ARG A 1 174 ? -0.703 1.931 -21.055 1.00 67.50 174 ARG A CA 1
ATOM 1393 C C . ARG A 1 174 ? -1.922 2.856 -20.961 1.00 67.50 174 ARG A C 1
ATOM 1395 O O . ARG A 1 174 ? -2.253 3.333 -19.882 1.00 67.50 174 ARG A O 1
ATOM 1402 N N . ARG A 1 175 ? -2.574 3.131 -22.096 1.00 76.50 175 ARG A N 1
ATOM 1403 C CA . ARG A 1 175 ? -3.779 3.972 -22.158 1.00 76.50 175 ARG A CA 1
ATOM 1404 C C . ARG A 1 175 ? -5.007 3.329 -21.511 1.00 76.50 175 ARG A C 1
ATOM 1406 O O . ARG A 1 175 ? -5.911 4.073 -21.162 1.00 76.50 175 ARG A O 1
ATOM 1413 N N . ALA A 1 176 ? -5.015 2.009 -21.298 1.00 84.00 176 ALA A N 1
ATOM 1414 C CA . ALA A 1 176 ? -6.175 1.300 -20.764 1.00 84.00 176 ALA A CA 1
ATOM 1415 C C . ALA A 1 176 ? -6.634 1.869 -19.413 1.00 84.00 176 ALA A C 1
ATOM 1417 O O . ALA A 1 176 ? -7.826 2.007 -19.188 1.00 84.00 176 ALA A O 1
ATOM 1418 N N . ILE A 1 177 ? -5.709 2.302 -18.551 1.00 84.12 177 ILE A N 1
ATOM 1419 C CA . ILE A 1 177 ? -6.071 2.934 -17.272 1.00 84.12 177 ILE A CA 1
ATOM 1420 C C . ILE A 1 177 ? -6.757 4.289 -17.469 1.00 84.12 177 ILE A C 1
ATOM 1422 O O . ILE A 1 177 ? -7.727 4.584 -16.782 1.00 84.12 177 ILE A O 1
ATOM 1426 N N . LEU A 1 178 ? -6.312 5.088 -18.442 1.00 77.12 178 LEU A N 1
ATOM 1427 C CA . LEU A 1 178 ? -6.959 6.362 -18.771 1.00 77.12 178 LEU A CA 1
ATOM 1428 C C . LEU A 1 178 ? -8.341 6.142 -19.399 1.00 77.12 178 LEU A C 1
ATOM 1430 O O . LEU A 1 178 ? -9.276 6.884 -19.108 1.00 77.12 178 LEU A O 1
ATOM 1434 N N . ASP A 1 179 ? -8.463 5.125 -20.253 1.00 82.25 179 ASP A N 1
ATOM 1435 C CA . ASP A 1 179 ? -9.730 4.751 -20.881 1.00 82.25 179 ASP A CA 1
ATOM 1436 C C . ASP A 1 179 ? -10.725 4.228 -19.819 1.00 82.25 179 ASP A C 1
ATOM 1438 O O . ASP A 1 179 ? -11.898 4.606 -19.838 1.00 82.25 179 ASP A O 1
ATOM 1442 N N . LEU A 1 180 ? -10.252 3.441 -18.842 1.00 87.94 180 LEU A N 1
ATOM 1443 C CA . LEU A 1 180 ? -11.047 2.980 -17.701 1.00 87.94 180 LEU A CA 1
ATOM 1444 C C . LEU A 1 180 ? -11.509 4.155 -16.832 1.00 87.94 180 LEU A C 1
ATOM 1446 O O . LEU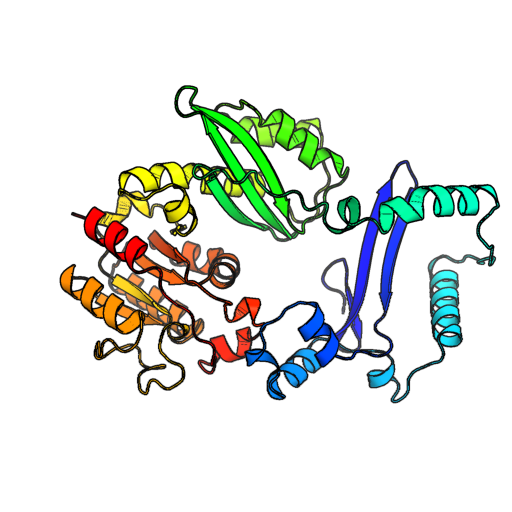 A 1 180 ? -12.701 4.291 -16.580 1.00 87.94 180 LEU A O 1
ATOM 1450 N N . GLU A 1 181 ? -10.606 5.051 -16.423 1.00 83.38 181 GLU A N 1
ATOM 1451 C CA . GLU A 1 181 ? -10.964 6.250 -15.648 1.00 83.38 181 GLU A CA 1
ATOM 1452 C C . GLU A 1 181 ? -12.002 7.124 -16.364 1.00 83.38 181 GLU A C 1
ATOM 1454 O O . GLU A 1 181 ? -12.933 7.632 -15.734 1.00 83.38 181 GLU A O 1
ATOM 1459 N N . ALA A 1 182 ? -11.869 7.283 -17.684 1.00 78.19 182 ALA A N 1
ATOM 1460 C CA . ALA A 1 182 ? -12.833 8.020 -18.490 1.00 78.19 182 ALA A CA 1
ATOM 1461 C C . ALA A 1 182 ? -14.210 7.340 -18.499 1.00 78.19 182 ALA A C 1
ATOM 1463 O O . ALA A 1 182 ? -15.221 8.033 -18.391 1.00 78.19 182 ALA A O 1
ATOM 1464 N N . ARG A 1 183 ? -14.252 6.003 -18.580 1.00 86.62 183 ARG A N 1
ATOM 1465 C CA . ARG A 1 183 ? -15.495 5.215 -18.551 1.00 86.62 183 ARG A CA 1
ATOM 1466 C C . ARG A 1 183 ? -16.178 5.248 -17.185 1.00 86.62 183 ARG A C 1
ATOM 1468 O O . ARG A 1 183 ? -17.401 5.277 -17.111 1.00 86.62 183 ARG A O 1
ATOM 1475 N N . MET A 1 184 ? -15.390 5.300 -16.116 1.00 85.44 184 MET A N 1
ATOM 1476 C CA . MET A 1 184 ? -15.892 5.409 -14.746 1.00 85.44 184 MET A CA 1
ATOM 1477 C C . MET A 1 184 ? -16.418 6.813 -14.410 1.00 85.44 184 MET A C 1
ATOM 1479 O O . MET A 1 184 ? -17.132 6.984 -13.423 1.00 85.44 184 MET A O 1
ATOM 1483 N N . LYS A 1 185 ? -16.102 7.838 -15.212 1.00 77.44 185 LYS A N 1
ATOM 1484 C CA . LYS A 1 185 ? -16.602 9.197 -14.991 1.00 77.44 185 LYS A CA 1
ATOM 1485 C C . LYS A 1 185 ? -18.119 9.267 -15.198 1.00 77.44 185 LYS A C 1
ATOM 1487 O O . LYS A 1 185 ? -18.631 8.968 -16.270 1.00 77.44 185 LYS A O 1
ATOM 1492 N N . ASN A 1 186 ? -18.823 9.766 -14.188 1.00 78.69 186 ASN A N 1
ATOM 1493 C CA . ASN A 1 186 ? -20.280 9.741 -14.031 1.00 78.69 186 ASN A CA 1
ATOM 1494 C C . ASN A 1 186 ? -20.890 8.326 -14.048 1.00 78.69 186 ASN A C 1
ATOM 1496 O O . ASN A 1 186 ? -22.087 8.189 -14.299 1.00 78.69 186 ASN A O 1
ATOM 1500 N N . CYS A 1 187 ? -20.103 7.277 -13.786 1.00 83.75 187 CYS A N 1
ATOM 1501 C CA . CYS A 1 187 ? -20.637 5.925 -13.650 1.00 83.75 187 CYS A CA 1
ATOM 1502 C C . CYS A 1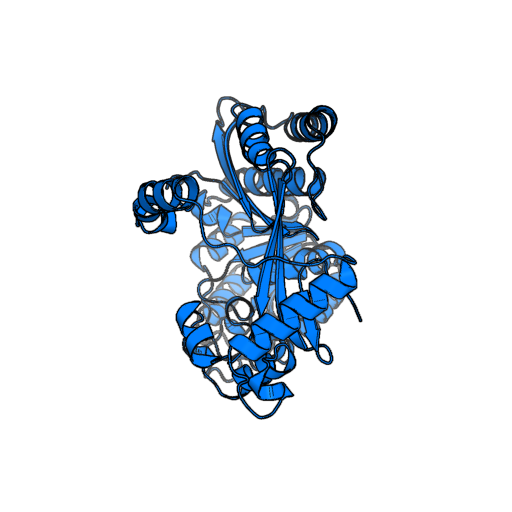 187 ? -21.505 5.841 -12.384 1.00 83.75 187 CYS A C 1
ATOM 1504 O O . CYS A 1 187 ? -21.003 6.184 -11.307 1.00 83.75 187 CYS A O 1
ATOM 1506 N N . PRO A 1 188 ? -22.771 5.386 -12.474 1.00 91.44 188 PRO A N 1
ATOM 1507 C CA . PRO A 1 188 ? -23.590 5.108 -11.298 1.00 91.44 188 PRO A CA 1
ATOM 1508 C C . PRO A 1 188 ? -22.904 4.092 -10.387 1.00 91.44 188 PRO A C 1
ATOM 1510 O O . PRO A 1 188 ? -22.324 3.120 -10.884 1.00 91.44 188 PRO A O 1
ATOM 1513 N N . ILE A 1 189 ? -22.989 4.289 -9.073 1.00 91.56 189 ILE A N 1
ATOM 1514 C CA . ILE A 1 189 ? -22.276 3.443 -8.106 1.00 91.56 189 ILE A CA 1
ATOM 1515 C C . ILE A 1 189 ? -22.740 1.983 -8.191 1.00 91.56 189 ILE A C 1
ATOM 1517 O O . ILE A 1 189 ? -21.913 1.075 -8.267 1.00 91.56 189 ILE A O 1
ATOM 1521 N N . GLY A 1 190 ? -24.045 1.751 -8.346 1.00 92.25 190 GLY A N 1
ATOM 1522 C CA . GLY A 1 190 ? -24.602 0.406 -8.541 1.00 92.25 190 GLY A CA 1
ATOM 1523 C C . GLY A 1 190 ? -24.184 -0.308 -9.839 1.00 92.25 190 GLY A C 1
ATOM 1524 O O . GLY A 1 190 ? -24.476 -1.488 -9.993 1.00 92.25 190 GLY A O 1
ATOM 1525 N N . LYS A 1 191 ? -23.508 0.372 -10.780 1.00 94.25 191 LYS A N 1
ATOM 1526 C CA . LYS A 1 191 ? -23.066 -0.194 -12.072 1.00 94.25 191 LYS A CA 1
ATOM 1527 C C . LYS A 1 191 ? -21.551 -0.336 -12.213 1.00 94.25 191 LYS A C 1
ATOM 1529 O O . LYS A 1 191 ? -21.066 -0.657 -13.299 1.00 94.25 191 LYS A O 1
ATOM 1534 N N . ILE A 1 192 ? -20.791 -0.085 -11.148 1.00 94.81 192 ILE A N 1
ATOM 1535 C CA . ILE A 1 192 ? -19.322 -0.109 -11.185 1.00 94.81 192 ILE A CA 1
ATOM 1536 C C . ILE A 1 192 ? -18.802 -1.474 -11.634 1.00 94.81 192 ILE A C 1
ATOM 1538 O O . ILE A 1 192 ? -17.975 -1.546 -12.541 1.00 94.81 192 ILE A O 1
ATOM 1542 N N . GLU A 1 193 ? -19.314 -2.549 -11.037 1.00 96.50 193 GLU A N 1
ATOM 1543 C CA . GLU A 1 193 ? -18.888 -3.908 -11.364 1.00 96.50 193 GLU A CA 1
ATOM 1544 C C . GLU A 1 193 ? -19.169 -4.257 -12.829 1.00 96.50 193 GLU A C 1
ATOM 1546 O O . GLU A 1 193 ? -18.255 -4.653 -13.551 1.00 96.50 193 GLU A O 1
ATOM 1551 N N . GLU A 1 194 ? -20.404 -4.037 -13.290 1.00 95.88 194 GLU A N 1
ATOM 1552 C CA . GLU A 1 194 ? -20.804 -4.256 -14.685 1.00 95.88 194 GLU A CA 1
ATOM 1553 C C . GLU A 1 194 ? -19.898 -3.476 -15.650 1.00 95.88 194 GLU A C 1
ATOM 1555 O O . GLU A 1 194 ? -19.393 -4.031 -16.626 1.00 95.88 194 GLU A O 1
ATOM 1560 N N . THR A 1 195 ? -19.634 -2.203 -15.345 1.00 94.50 195 THR A N 1
ATOM 1561 C CA . THR A 1 195 ? -18.825 -1.309 -16.186 1.00 94.50 195 THR A CA 1
ATOM 1562 C C . THR A 1 195 ? -17.368 -1.758 -16.273 1.00 94.50 195 THR A C 1
ATOM 1564 O O . THR A 1 195 ? -16.780 -1.726 -17.357 1.00 94.50 195 THR A O 1
ATOM 1567 N N . ILE A 1 196 ? -16.776 -2.195 -15.157 1.00 95.94 196 ILE A N 1
ATOM 1568 C CA . ILE A 1 196 ? -15.398 -2.698 -15.134 1.00 95.94 196 ILE A CA 1
ATOM 1569 C C . ILE A 1 196 ? -15.314 -4.020 -15.895 1.00 95.94 196 ILE A C 1
ATOM 1571 O O . ILE A 1 196 ? -14.447 -4.161 -16.755 1.00 95.94 196 ILE A O 1
ATOM 1575 N N . ARG A 1 197 ? -16.224 -4.968 -15.644 1.00 96.88 197 ARG A N 1
ATOM 1576 C CA . ARG A 1 197 ? -16.229 -6.257 -16.356 1.00 96.88 197 ARG A CA 1
ATOM 1577 C C . ARG A 1 197 ? -16.399 -6.058 -17.867 1.00 96.88 197 ARG A C 1
ATOM 1579 O O . ARG A 1 197 ? -15.550 -6.514 -18.628 1.00 96.88 197 ARG A O 1
ATOM 1586 N N . SER A 1 198 ? -17.376 -5.247 -18.286 1.00 95.19 198 SER A N 1
ATOM 1587 C CA . SER A 1 198 ? -17.568 -4.853 -19.694 1.00 95.19 198 SER A CA 1
ATOM 1588 C C . SER A 1 198 ? -16.317 -4.209 -20.300 1.00 95.19 198 SER A C 1
ATOM 1590 O O . SER A 1 198 ? -15.947 -4.528 -21.429 1.00 95.19 198 SER A O 1
ATOM 1592 N N . PHE A 1 199 ? -15.614 -3.343 -19.562 1.00 94.75 199 PHE A N 1
ATOM 1593 C CA . PHE A 1 199 ? -14.364 -2.756 -20.043 1.00 94.75 199 PHE A CA 1
ATOM 1594 C C . PHE A 1 199 ? -13.285 -3.813 -20.309 1.00 94.75 199 PHE A C 1
ATOM 1596 O O . PHE A 1 199 ? -12.640 -3.766 -21.359 1.00 94.75 199 PHE A O 1
ATOM 1603 N N . PHE A 1 200 ? -13.094 -4.764 -19.394 1.00 94.44 200 PHE A N 1
ATOM 1604 C CA . PHE A 1 200 ? -12.113 -5.835 -19.577 1.00 94.44 200 PHE A CA 1
ATOM 1605 C C . PHE A 1 200 ? -12.502 -6.803 -20.701 1.00 94.44 200 PHE A C 1
ATOM 1607 O O . PHE A 1 200 ? -11.618 -7.257 -21.425 1.00 94.44 200 PHE A O 1
ATOM 1614 N N . ASP A 1 201 ? -13.794 -7.044 -20.914 1.00 93.81 201 ASP A N 1
ATOM 1615 C CA . ASP A 1 201 ? -14.286 -7.896 -22.002 1.00 93.81 201 ASP A CA 1
ATOM 1616 C C . ASP A 1 201 ? -14.129 -7.245 -23.387 1.00 93.81 201 ASP A C 1
ATOM 1618 O O . ASP A 1 201 ? -13.773 -7.918 -24.361 1.00 93.81 201 ASP A O 1
ATOM 1622 N N . GLU A 1 202 ? -14.372 -5.936 -23.488 1.00 91.81 202 GLU A N 1
ATOM 1623 C CA . GLU A 1 202 ? -14.305 -5.185 -24.747 1.00 91.81 202 GLU A CA 1
ATOM 1624 C C . GLU A 1 202 ? -12.876 -4.794 -25.132 1.00 91.81 202 GLU A C 1
ATOM 1626 O O . GLU A 1 202 ? -12.462 -4.980 -26.278 1.00 91.81 202 GLU A O 1
ATOM 1631 N N . VAL A 1 203 ? -12.126 -4.220 -24.187 1.00 89.44 203 VAL A N 1
ATOM 1632 C CA . VAL A 1 203 ? -10.787 -3.664 -24.437 1.00 89.44 203 VAL A CA 1
ATOM 1633 C C . VAL A 1 203 ? -9.713 -4.742 -24.326 1.00 89.44 203 VAL A C 1
ATOM 1635 O O . VAL A 1 203 ? -8.669 -4.615 -24.964 1.00 89.44 203 VAL A O 1
ATOM 1638 N N . LYS A 1 204 ? -9.971 -5.798 -23.540 1.00 90.06 204 LYS A N 1
ATOM 1639 C CA . LYS A 1 204 ? -9.051 -6.916 -23.275 1.00 90.06 204 LYS A CA 1
ATOM 1640 C C . LYS A 1 204 ? -7.625 -6.455 -22.946 1.00 90.06 204 LYS A C 1
ATOM 1642 O O . LYS A 1 204 ? -6.680 -6.883 -23.609 1.00 90.06 204 LYS A O 1
ATOM 1647 N N . PRO A 1 205 ? -7.448 -5.553 -21.962 1.00 88.69 205 PRO A N 1
ATOM 1648 C CA . PRO A 1 205 ? -6.119 -5.107 -21.582 1.00 88.69 205 PRO A CA 1
ATOM 1649 C C . PRO A 1 205 ? -5.344 -6.251 -20.919 1.00 88.69 205 PRO A C 1
ATOM 1651 O O . PRO A 1 205 ? -5.876 -6.990 -20.091 1.00 88.69 205 PRO A O 1
ATOM 1654 N N . GLU A 1 206 ? -4.059 -6.357 -21.233 1.00 84.94 206 GLU A N 1
ATOM 1655 C CA . GLU A 1 206 ? -3.155 -7.292 -20.576 1.00 84.94 206 GLU A CA 1
ATOM 1656 C C . GLU A 1 206 ? -2.542 -6.621 -19.343 1.00 84.94 206 GLU A C 1
ATOM 1658 O O . GLU A 1 206 ? -1.784 -5.650 -19.441 1.00 84.94 206 GLU A O 1
ATOM 1663 N N . MET A 1 207 ? -2.882 -7.133 -18.160 1.00 87.00 207 MET A N 1
ATOM 1664 C CA . MET A 1 207 ? -2.363 -6.651 -16.877 1.00 87.00 207 MET A CA 1
ATOM 1665 C C . MET A 1 207 ? -1.854 -7.843 -16.049 1.00 87.00 207 MET A C 1
ATOM 1667 O O . MET A 1 207 ? -2.630 -8.476 -15.332 1.00 87.00 207 MET A O 1
ATOM 1671 N N . PRO A 1 208 ? -0.565 -8.218 -16.159 1.00 81.56 208 PRO A N 1
ATOM 1672 C CA . PRO A 1 208 ? -0.030 -9.395 -15.479 1.00 81.56 208 PRO A CA 1
ATOM 1673 C C . PRO A 1 208 ? -0.246 -9.340 -13.963 1.00 81.56 208 PRO A C 1
ATOM 1675 O O . PRO A 1 208 ? 0.232 -8.426 -13.296 1.00 81.56 208 PRO A O 1
ATOM 1678 N N . GLY A 1 209 ? -0.956 -10.332 -13.418 1.00 82.62 209 GLY A N 1
ATOM 1679 C CA . GLY A 1 209 ? -1.237 -10.432 -11.984 1.00 82.62 209 GLY A CA 1
ATOM 1680 C C . GLY A 1 209 ? -2.272 -9.433 -11.452 1.00 82.62 209 GLY A C 1
ATOM 1681 O O . GLY A 1 209 ? -2.408 -9.321 -10.236 1.00 82.62 209 GLY A O 1
ATOM 1682 N N . VAL A 1 210 ? -2.992 -8.718 -12.320 1.00 89.69 210 VAL A N 1
ATOM 1683 C CA . VAL A 1 210 ? -4.087 -7.822 -11.931 1.00 89.69 210 VAL A CA 1
ATOM 1684 C C . VAL A 1 210 ? -5.363 -8.218 -12.665 1.00 89.69 210 VAL A C 1
ATOM 1686 O O . VAL A 1 210 ? -5.366 -8.402 -13.879 1.00 89.69 210 VAL A O 1
ATOM 1689 N N . THR A 1 211 ? -6.454 -8.343 -11.918 1.00 94.00 211 THR A N 1
ATOM 1690 C CA . THR A 1 211 ? -7.759 -8.786 -12.421 1.00 94.00 211 THR A CA 1
ATOM 1691 C C . THR A 1 211 ? -8.812 -7.677 -12.301 1.00 94.00 211 THR A C 1
ATOM 1693 O O . THR A 1 211 ? -8.613 -6.732 -11.530 1.00 94.00 211 THR A O 1
ATOM 1696 N N . PRO A 1 212 ? -9.954 -7.783 -13.011 1.00 94.75 212 PRO A N 1
ATOM 1697 C CA . PRO A 1 212 ? -11.086 -6.870 -12.831 1.00 94.75 212 PRO A CA 1
ATOM 1698 C C . PRO A 1 212 ? -11.540 -6.777 -11.369 1.00 94.75 212 PRO A C 1
ATOM 1700 O O . PRO A 1 212 ? -11.826 -5.684 -10.884 1.00 94.75 212 PRO A O 1
ATOM 1703 N N . ASP A 1 213 ? -11.532 -7.905 -10.652 1.00 94.44 213 ASP A N 1
ATOM 1704 C CA . ASP A 1 213 ? -11.959 -7.983 -9.252 1.00 94.44 213 ASP A CA 1
ATOM 1705 C C . ASP A 1 213 ? -11.065 -7.136 -8.335 1.00 94.44 213 ASP A C 1
ATOM 1707 O O . ASP A 1 213 ? -11.559 -6.527 -7.390 1.00 94.44 213 ASP A O 1
ATOM 1711 N N . ASN A 1 214 ? -9.770 -6.995 -8.650 1.00 93.25 214 ASN A N 1
ATOM 1712 C CA . ASN A 1 214 ? -8.880 -6.110 -7.890 1.00 93.25 214 ASN A CA 1
ATOM 1713 C C . ASN A 1 214 ? -9.270 -4.630 -8.041 1.00 93.25 214 ASN A C 1
ATOM 1715 O O . ASN A 1 214 ? -9.215 -3.878 -7.067 1.00 93.25 214 ASN A O 1
ATOM 1719 N N . PHE A 1 215 ? -9.691 -4.201 -9.238 1.00 94.81 215 PHE A N 1
ATOM 1720 C CA . PHE A 1 215 ? -10.178 -2.833 -9.455 1.00 94.81 215 PHE A CA 1
ATOM 1721 C C . PHE A 1 215 ? -11.535 -2.602 -8.794 1.00 94.81 215 PHE A C 1
ATOM 1723 O O . PHE A 1 215 ? -11.734 -1.556 -8.178 1.00 94.81 215 PHE A O 1
ATOM 1730 N N . ILE A 1 216 ? -12.444 -3.576 -8.898 1.00 95.31 216 ILE A N 1
ATOM 1731 C CA . ILE A 1 216 ? -13.761 -3.529 -8.253 1.00 95.31 216 ILE A CA 1
ATOM 1732 C C . ILE A 1 216 ? -13.588 -3.385 -6.740 1.00 95.31 216 ILE A C 1
ATOM 1734 O O . ILE A 1 216 ? -14.102 -2.423 -6.171 1.00 95.31 216 ILE A O 1
ATOM 1738 N N . ALA A 1 217 ? -12.787 -4.256 -6.121 1.00 92.06 217 ALA A N 1
ATOM 1739 C CA . ALA A 1 217 ? -12.510 -4.217 -4.689 1.00 92.06 217 ALA A CA 1
ATOM 1740 C C . ALA A 1 217 ? -11.896 -2.876 -4.259 1.00 92.06 217 ALA A C 1
ATOM 1742 O O . ALA A 1 217 ? -12.351 -2.275 -3.290 1.00 92.06 217 ALA A O 1
ATOM 1743 N N . ALA A 1 218 ? -10.909 -2.359 -5.004 1.00 92.12 218 ALA A N 1
ATOM 1744 C CA . ALA A 1 218 ? -10.292 -1.072 -4.690 1.00 92.12 218 ALA A CA 1
ATOM 1745 C C . ALA A 1 218 ? -11.303 0.089 -4.753 1.00 92.12 218 ALA A C 1
ATOM 1747 O O . ALA A 1 218 ? -11.328 0.945 -3.868 1.00 92.12 218 ALA A O 1
ATOM 1748 N N . ILE A 1 219 ? -12.152 0.134 -5.781 1.00 94.31 219 ILE A N 1
ATOM 1749 C CA . ILE A 1 219 ? -13.142 1.208 -5.948 1.00 94.31 219 ILE A CA 1
ATOM 1750 C C . ILE A 1 219 ? -14.244 1.108 -4.890 1.00 94.31 219 ILE A C 1
ATOM 1752 O O . ILE A 1 219 ? -14.616 2.127 -4.307 1.00 94.31 219 ILE A O 1
ATOM 1756 N N . GLN A 1 220 ? -14.739 -0.099 -4.617 1.00 92.44 220 GLN A N 1
ATOM 1757 C CA . GLN A 1 220 ? -15.744 -0.337 -3.582 1.00 92.44 220 GLN A CA 1
ATOM 1758 C C . GLN A 1 220 ? -15.215 0.045 -2.199 1.00 92.44 220 GLN A C 1
ATOM 1760 O O . GLN A 1 220 ? -15.894 0.769 -1.481 1.00 92.44 220 GLN A O 1
ATOM 1765 N N . GLU A 1 221 ? -13.983 -0.333 -1.857 1.00 90.12 221 GLU A N 1
ATOM 1766 C CA . GLU A 1 221 ? -13.370 0.020 -0.571 1.00 90.12 221 GLU A CA 1
ATOM 1767 C C . GLU A 1 221 ? -13.237 1.540 -0.377 1.00 90.12 221 GLU A C 1
ATOM 1769 O O . GLU A 1 221 ? -13.423 2.042 0.733 1.00 90.12 221 GLU A O 1
ATOM 1774 N N . ALA A 1 222 ? -12.937 2.288 -1.445 1.00 91.31 222 ALA A N 1
ATOM 1775 C CA . ALA A 1 222 ? -12.929 3.749 -1.389 1.00 91.31 222 ALA A CA 1
ATOM 1776 C C . ALA A 1 222 ? -14.349 4.302 -1.172 1.00 91.31 222 ALA A C 1
ATOM 1778 O O . ALA A 1 222 ? -14.546 5.207 -0.367 1.00 91.31 222 ALA A O 1
ATOM 1779 N N . LEU A 1 223 ? -15.357 3.751 -1.852 1.00 91.69 223 LEU A N 1
ATOM 1780 C CA . LEU A 1 223 ? -16.746 4.198 -1.706 1.00 91.69 223 LEU A CA 1
ATOM 1781 C C . LEU A 1 223 ? -17.335 3.887 -0.331 1.00 91.69 223 LEU A C 1
ATOM 1783 O O . LEU A 1 223 ? -18.043 4.734 0.205 1.00 91.69 223 LEU A O 1
ATOM 1787 N N . GLN A 1 224 ? -16.986 2.748 0.267 1.00 89.75 224 GLN A N 1
ATOM 1788 C CA . GLN A 1 224 ? -17.410 2.381 1.621 1.00 89.75 224 GLN A CA 1
ATOM 1789 C C . GLN A 1 224 ? -16.919 3.378 2.687 1.00 89.75 224 GLN A C 1
ATOM 1791 O O . GLN A 1 224 ? -17.490 3.456 3.771 1.00 89.75 224 GLN A O 1
ATOM 1796 N N . LYS A 1 225 ? -15.900 4.209 2.403 1.00 89.62 225 LYS A N 1
ATOM 1797 C CA . LYS A 1 225 ? -15.511 5.296 3.322 1.00 89.62 225 LYS A CA 1
ATOM 1798 C C . LYS A 1 225 ? -16.616 6.345 3.495 1.00 89.62 225 LYS A C 1
ATOM 1800 O O . LYS A 1 225 ? -16.619 7.041 4.505 1.00 89.62 225 LYS A O 1
ATOM 1805 N N . ARG A 1 226 ? -17.566 6.450 2.554 1.00 87.50 226 ARG A N 1
ATOM 1806 C CA . ARG A 1 226 ? -18.761 7.303 2.700 1.00 87.50 226 ARG A CA 1
ATOM 1807 C C . ARG A 1 226 ? -19.602 6.851 3.884 1.00 87.50 226 ARG A C 1
ATOM 1809 O O . ARG A 1 226 ? -20.054 7.694 4.651 1.00 87.50 226 ARG A O 1
ATOM 1816 N N . ASP A 1 227 ? -19.740 5.543 4.072 1.00 86.62 227 ASP A N 1
ATOM 1817 C CA . ASP A 1 227 ? -20.569 4.976 5.135 1.00 86.62 227 ASP A CA 1
ATOM 1818 C C . ASP A 1 227 ? -19.992 5.312 6.517 1.00 86.62 227 ASP A C 1
ATOM 1820 O O . ASP A 1 227 ? -20.732 5.556 7.460 1.00 86.62 227 ASP A O 1
ATOM 1824 N N . LEU A 1 228 ? -18.668 5.467 6.625 1.00 87.50 228 LEU A N 1
ATOM 1825 C CA . LEU A 1 228 ? -18.004 5.881 7.864 1.00 87.50 228 LEU A CA 1
ATOM 1826 C C . LEU A 1 228 ? -18.334 7.318 8.291 1.00 87.50 228 LEU A C 1
ATOM 1828 O O . LEU A 1 228 ? -18.185 7.654 9.465 1.00 87.50 228 LEU A O 1
ATOM 1832 N N . THR A 1 229 ? -18.823 8.169 7.384 1.00 85.44 229 THR A N 1
ATOM 1833 C CA . THR A 1 229 ? -19.254 9.527 7.758 1.00 85.44 229 THR A CA 1
ATOM 1834 C C . THR A 1 229 ? -20.479 9.512 8.676 1.00 85.44 229 THR A C 1
ATOM 1836 O O . THR A 1 229 ? -20.658 10.442 9.465 1.00 85.44 229 THR A O 1
ATOM 1839 N N . SER A 1 230 ? -21.273 8.429 8.675 1.00 82.88 230 SER A N 1
ATOM 1840 C CA . SER A 1 230 ? -22.379 8.259 9.626 1.00 82.88 230 SER A CA 1
ATOM 1841 C C . SER A 1 230 ? -21.902 8.141 11.076 1.00 82.88 230 SER A C 1
ATOM 1843 O O . SER A 1 230 ? -22.688 8.368 11.991 1.00 82.88 230 SER A O 1
ATOM 1845 N N . LEU A 1 231 ? -20.621 7.822 11.295 1.00 84.12 231 LEU A N 1
ATOM 1846 C CA . LEU A 1 231 ? -19.986 7.760 12.615 1.00 84.12 231 LEU A CA 1
ATOM 1847 C C . LEU A 1 231 ? -19.497 9.139 13.106 1.00 84.12 231 LEU A C 1
ATOM 1849 O O . LEU A 1 231 ? -18.809 9.222 14.120 1.00 84.12 231 LEU A O 1
ATOM 1853 N N . GLY A 1 232 ? -19.805 10.227 12.388 1.00 85.12 232 GLY A N 1
ATOM 1854 C CA . GLY A 1 232 ? -19.339 11.582 12.717 1.00 85.12 232 GLY A CA 1
ATOM 1855 C C . GLY A 1 232 ? -17.902 11.877 12.270 1.00 85.12 232 GLY A C 1
ATOM 1856 O O . GLY A 1 232 ? -17.309 12.867 12.703 1.00 85.12 232 GLY A O 1
ATOM 1857 N N . LEU A 1 233 ? -17.339 11.023 11.413 1.00 88.81 233 LEU A N 1
ATOM 1858 C CA . LEU A 1 233 ? -16.014 11.196 10.823 1.00 88.81 233 LEU A CA 1
ATOM 1859 C C . LEU A 1 233 ? -16.076 12.118 9.602 1.00 88.81 233 LEU A C 1
ATOM 1861 O O . LEU A 1 233 ? -17.001 12.035 8.789 1.00 88.81 233 LEU A O 1
ATOM 1865 N N . SER A 1 234 ? -15.060 12.965 9.434 1.00 88.31 234 SER A N 1
ATOM 1866 C CA . SER A 1 234 ? -14.828 13.628 8.149 1.00 88.31 234 SER A CA 1
ATOM 1867 C C . SER A 1 234 ? -14.375 12.604 7.098 1.00 88.31 234 SER A C 1
ATOM 1869 O O . SER A 1 234 ? -13.911 11.512 7.427 1.00 88.31 234 SER A O 1
ATOM 1871 N N . VAL A 1 235 ? -14.472 12.948 5.811 1.00 84.94 235 VAL A N 1
ATOM 1872 C CA . VAL A 1 235 ? -13.978 12.068 4.736 1.00 84.94 235 VAL A CA 1
ATOM 1873 C C . VAL A 1 235 ? -12.460 11.856 4.841 1.00 84.94 235 VAL A C 1
ATOM 1875 O O . VAL A 1 235 ? -11.969 10.751 4.613 1.00 84.94 235 VAL A O 1
ATOM 1878 N N . GLU A 1 236 ? -11.717 12.883 5.257 1.00 84.12 236 GLU A N 1
ATOM 1879 C CA . GLU A 1 236 ? -10.281 12.773 5.525 1.00 84.12 236 GLU A CA 1
ATOM 1880 C C . GLU A 1 236 ? -9.986 11.772 6.652 1.00 84.12 236 GLU A C 1
ATOM 1882 O O . GLU A 1 236 ? -9.110 10.920 6.508 1.00 84.12 236 GLU A O 1
ATOM 1887 N N . GLU A 1 237 ? -10.758 11.808 7.740 1.00 88.00 237 GLU A N 1
ATOM 1888 C CA . GLU A 1 237 ? -10.628 10.857 8.848 1.00 88.00 237 GLU A CA 1
ATOM 1889 C C . GLU A 1 237 ? -11.023 9.435 8.430 1.00 88.00 237 GLU A C 1
ATOM 1891 O O . GLU A 1 237 ? -10.323 8.476 8.761 1.00 88.00 237 GLU A O 1
ATOM 1896 N N . ALA A 1 238 ? -12.096 9.289 7.648 1.00 89.25 238 ALA A N 1
ATOM 1897 C CA . ALA A 1 238 ? -12.557 8.002 7.133 1.00 89.25 238 ALA A CA 1
ATOM 1898 C C . ALA A 1 238 ? -11.506 7.315 6.243 1.00 89.25 238 ALA A C 1
ATOM 1900 O O . ALA A 1 238 ? -11.369 6.092 6.280 1.00 89.25 238 ALA A O 1
ATOM 1901 N N . ASN A 1 239 ? -10.700 8.077 5.496 1.00 87.25 239 ASN A N 1
ATOM 1902 C CA . ASN A 1 239 ? -9.599 7.528 4.694 1.00 87.25 239 ASN A CA 1
ATOM 1903 C C . ASN A 1 239 ? -8.489 6.876 5.531 1.00 87.25 239 ASN A C 1
ATOM 1905 O O . ASN A 1 239 ? -7.684 6.117 4.990 1.00 87.25 239 ASN A O 1
ATOM 1909 N N . HIS A 1 240 ? -8.430 7.153 6.834 1.00 88.38 240 HIS A N 1
ATOM 1910 C CA . HIS A 1 240 ? -7.514 6.488 7.754 1.00 88.38 240 HIS A CA 1
ATOM 1911 C C . HIS A 1 240 ? -8.074 5.186 8.322 1.00 88.38 240 HIS A C 1
ATOM 1913 O O . HIS A 1 240 ? -7.401 4.556 9.125 1.00 88.38 240 HIS A O 1
ATOM 1919 N N . ILE A 1 241 ? -9.276 4.766 7.945 1.00 90.81 241 ILE A N 1
ATOM 1920 C CA . ILE A 1 241 ? -9.896 3.556 8.476 1.00 90.81 241 ILE A CA 1
ATOM 1921 C C . ILE A 1 241 ? -9.881 2.467 7.419 1.00 90.81 241 ILE A C 1
ATOM 1923 O O . ILE A 1 241 ? -10.279 2.698 6.285 1.00 90.81 241 ILE A O 1
ATOM 1927 N N . TYR A 1 242 ? -9.508 1.255 7.798 1.00 90.69 242 TYR A N 1
ATOM 1928 C CA . TYR A 1 242 ? -9.658 0.040 7.013 1.00 90.69 242 TYR A CA 1
ATOM 1929 C C . TYR A 1 242 ? -10.755 -0.831 7.609 1.00 90.69 242 TYR A C 1
ATOM 1931 O O . TYR A 1 242 ? -10.838 -0.986 8.825 1.00 90.69 242 TYR A O 1
ATOM 1939 N N . MET A 1 243 ? -11.590 -1.402 6.747 1.00 90.50 243 MET A N 1
ATOM 1940 C CA . MET A 1 243 ? -12.659 -2.312 7.146 1.00 90.50 243 MET A CA 1
ATOM 1941 C C . MET A 1 243 ? -12.328 -3.716 6.661 1.00 90.50 243 MET A C 1
ATOM 1943 O O . MET A 1 243 ? -11.854 -3.896 5.539 1.00 90.50 243 MET A O 1
ATOM 1947 N N . VAL A 1 244 ? -12.560 -4.692 7.529 1.00 88.62 244 VAL A N 1
ATOM 1948 C CA . VAL A 1 244 ? -12.387 -6.118 7.260 1.00 88.62 244 VAL A CA 1
ATOM 1949 C C . VAL A 1 244 ? -13.726 -6.800 7.492 1.00 88.62 244 VAL A C 1
ATOM 1951 O O . VAL A 1 244 ? -14.283 -6.683 8.586 1.00 88.62 244 VAL A O 1
ATOM 1954 N N . ASN A 1 245 ? -14.210 -7.536 6.487 1.00 87.00 245 ASN A N 1
ATOM 1955 C CA . ASN A 1 245 ? -15.535 -8.166 6.492 1.00 87.00 245 ASN A CA 1
ATOM 1956 C C . ASN A 1 245 ? -16.650 -7.126 6.773 1.00 87.00 245 ASN A C 1
ATOM 1958 O O . ASN A 1 245 ? -16.519 -5.964 6.384 1.00 87.00 245 ASN A O 1
ATOM 1962 N N . ASP A 1 246 ? -17.727 -7.510 7.461 1.00 81.31 246 ASP A N 1
ATOM 1963 C CA . ASP A 1 246 ? -18.902 -6.663 7.733 1.00 81.31 246 ASP A CA 1
ATOM 1964 C C . ASP A 1 246 ? -18.689 -5.743 8.957 1.00 81.31 246 ASP A C 1
ATOM 1966 O O . ASP A 1 246 ? -19.473 -5.707 9.910 1.00 81.31 246 ASP A O 1
ATOM 1970 N N . ALA A 1 247 ? -17.571 -5.011 8.959 1.00 82.69 247 ALA A N 1
ATOM 1971 C CA . ALA A 1 247 ? -17.057 -4.275 10.117 1.00 82.69 247 ALA A CA 1
ATOM 1972 C C . ALA A 1 247 ? -18.012 -3.215 10.677 1.00 82.69 247 ALA A C 1
ATOM 1974 O O . ALA A 1 247 ? -18.102 -3.058 11.894 1.00 82.69 247 ALA A O 1
ATOM 1975 N N . LEU A 1 248 ? -18.727 -2.498 9.808 1.00 83.81 248 LEU A N 1
ATOM 1976 C CA . LEU A 1 248 ? -19.620 -1.421 10.231 1.00 83.81 248 LEU A CA 1
ATOM 1977 C C . LEU A 1 248 ? -20.877 -1.959 10.930 1.00 83.81 248 LEU A C 1
ATOM 1979 O O . LEU A 1 248 ? -21.292 -1.416 11.949 1.00 83.81 248 LEU A O 1
ATOM 1983 N N . GLU A 1 249 ? -21.444 -3.060 10.429 1.00 83.81 249 GLU A N 1
ATOM 1984 C CA . GLU A 1 249 ? -22.650 -3.681 10.993 1.00 83.81 249 GLU A CA 1
ATOM 1985 C C . GLU A 1 249 ? -22.393 -4.278 12.383 1.00 83.81 249 GLU A C 1
ATOM 1987 O O . GLU A 1 249 ? -23.258 -4.240 13.257 1.00 83.81 249 GLU A O 1
ATOM 1992 N N . GLN A 1 250 ? -21.183 -4.797 12.611 1.00 84.88 250 GLN A N 1
ATOM 1993 C CA . GLN A 1 250 ? -20.795 -5.427 13.876 1.00 84.88 250 GLN A CA 1
ATOM 1994 C C . GLN A 1 250 ? -20.109 -4.466 14.858 1.00 84.88 250 GLN A C 1
ATOM 1996 O O . GLN A 1 250 ? -19.734 -4.874 15.962 1.00 84.88 250 GLN A O 1
ATOM 2001 N N . LEU A 1 251 ? -19.968 -3.184 14.499 1.00 85.75 251 LEU A N 1
ATOM 2002 C CA . LEU A 1 251 ? -19.329 -2.167 15.334 1.00 85.75 251 LEU A CA 1
ATOM 2003 C C . LEU A 1 251 ? -19.929 -2.083 16.760 1.00 85.75 251 LEU A C 1
ATOM 2005 O O . LEU A 1 251 ? -19.143 -2.083 17.718 1.00 85.75 251 LEU A O 1
ATOM 2009 N N . PRO A 1 252 ? -21.262 -2.124 16.967 1.00 85.69 252 PRO A N 1
ATOM 2010 C CA . PRO A 1 252 ? -21.844 -2.104 18.314 1.00 85.69 252 PRO A CA 1
ATOM 2011 C C . PRO A 1 252 ? -21.411 -3.294 19.192 1.00 85.69 252 PRO A C 1
ATOM 2013 O O . PRO A 1 252 ? -21.123 -3.120 20.379 1.00 85.69 252 PRO A O 1
ATOM 2016 N N . GLU A 1 253 ? -21.264 -4.490 18.604 1.00 84.69 253 GLU A N 1
ATOM 2017 C CA . GLU A 1 253 ? -20.866 -5.731 19.300 1.00 84.69 253 GLU A CA 1
ATOM 2018 C C . GLU A 1 253 ? -19.361 -5.794 19.631 1.00 84.69 253 GLU A C 1
ATOM 2020 O O . GLU A 1 253 ? -18.887 -6.740 20.264 1.00 84.69 253 GLU A O 1
ATOM 2025 N N . THR A 1 254 ? -18.588 -4.796 19.208 1.00 89.81 254 THR A N 1
ATOM 2026 C CA . THR A 1 254 ? -17.129 -4.798 19.333 1.00 89.81 254 THR A CA 1
ATOM 2027 C C . THR A 1 254 ? -16.680 -4.654 20.783 1.00 89.81 254 THR A C 1
ATOM 2029 O O . THR A 1 254 ? -16.992 -3.663 21.431 1.00 89.81 254 THR A O 1
ATOM 2032 N N . SER A 1 255 ? -15.889 -5.595 21.300 1.00 90.38 255 SER A N 1
ATOM 2033 C CA . SER A 1 255 ? -15.496 -5.605 22.722 1.00 90.38 255 SER A CA 1
ATOM 2034 C C . SER A 1 255 ? -13.990 -5.498 22.973 1.00 90.38 255 SER A C 1
ATOM 2036 O O . SER A 1 255 ? -13.573 -5.410 24.125 1.00 90.38 255 SER A O 1
ATOM 2038 N N . VAL A 1 256 ? -13.165 -5.521 21.923 1.00 94.94 256 VAL A N 1
ATOM 2039 C CA . VAL A 1 256 ? -11.696 -5.555 22.023 1.00 94.94 256 VAL A CA 1
ATOM 2040 C C . VAL A 1 256 ? -11.070 -4.454 21.172 1.00 94.94 256 VAL A C 1
ATOM 2042 O O . VAL A 1 256 ? -11.550 -4.188 20.069 1.00 94.94 256 VAL A O 1
ATOM 2045 N N . VAL A 1 257 ? -9.997 -3.836 21.675 1.00 95.81 257 VAL A N 1
ATOM 2046 C CA . VAL A 1 257 ? -9.156 -2.879 20.940 1.00 95.81 257 VAL A CA 1
ATOM 2047 C C . VAL A 1 257 ? -7.725 -3.413 20.855 1.00 95.81 257 VAL A C 1
ATOM 2049 O O . VAL A 1 257 ? -7.066 -3.595 21.875 1.00 95.81 257 VAL A O 1
ATOM 2052 N N . LEU A 1 258 ? -7.222 -3.644 19.645 1.00 96.12 258 LEU A N 1
ATOM 2053 C CA . LEU A 1 258 ? -5.860 -4.111 19.388 1.00 96.12 258 LEU A CA 1
ATOM 2054 C C . LEU A 1 258 ? -4.930 -2.930 19.098 1.00 96.12 258 LEU A C 1
ATOM 2056 O O . LEU A 1 258 ? -5.109 -2.203 18.122 1.00 96.12 258 LEU A O 1
ATOM 2060 N N . LEU A 1 259 ? -3.910 -2.743 19.927 1.00 94.75 259 LEU A N 1
ATOM 2061 C CA . LEU A 1 259 ? -2.988 -1.613 19.837 1.00 94.75 259 LEU A CA 1
ATOM 2062 C C . LEU A 1 259 ? -1.577 -2.098 19.484 1.00 94.75 259 LEU A C 1
ATOM 2064 O O . LEU A 1 259 ? -1.108 -3.081 20.051 1.00 94.75 259 LEU A O 1
ATOM 2068 N N . PRO A 1 260 ? -0.859 -1.440 18.567 1.00 92.06 260 PRO A N 1
ATOM 2069 C CA . PRO A 1 260 ? 0.456 -1.896 18.157 1.00 92.06 260 PRO A CA 1
ATOM 2070 C C . PRO A 1 260 ? 1.521 -1.436 19.159 1.00 92.06 260 PRO A C 1
ATOM 2072 O O . PRO A 1 260 ? 1.578 -0.264 19.544 1.00 92.06 260 PRO A O 1
ATOM 2075 N N . TYR A 1 261 ? 2.432 -2.335 19.533 1.00 87.88 261 TYR A N 1
ATOM 2076 C CA . TYR A 1 261 ? 3.555 -2.006 20.419 1.00 87.88 261 TYR A CA 1
ATOM 2077 C C . TYR A 1 261 ? 4.435 -0.860 19.892 1.00 87.88 261 TYR A C 1
ATOM 2079 O O . TYR A 1 261 ? 5.021 -0.110 20.673 1.00 87.88 261 TYR A O 1
ATOM 2087 N N . CYS A 1 262 ? 4.515 -0.693 18.567 1.00 84.56 262 CYS A N 1
ATOM 2088 C CA . CYS A 1 262 ? 5.326 0.340 17.927 1.00 84.56 262 CYS A CA 1
ATOM 2089 C C . CYS A 1 262 ? 4.809 1.770 18.160 1.00 84.56 262 CYS A C 1
ATOM 2091 O O . CYS A 1 262 ? 5.505 2.723 17.806 1.00 84.56 262 CYS A O 1
ATOM 2093 N N . ALA A 1 263 ? 3.624 1.930 18.759 1.00 87.12 263 ALA A N 1
ATOM 2094 C CA . ALA A 1 263 ? 3.095 3.219 19.199 1.00 87.12 263 ALA A CA 1
ATOM 2095 C C . ALA A 1 263 ? 3.394 3.538 20.683 1.00 87.12 263 ALA A C 1
ATOM 2097 O O . ALA A 1 263 ? 3.093 4.638 21.161 1.00 87.12 263 ALA A O 1
ATOM 2098 N N . LYS A 1 264 ? 4.001 2.598 21.427 1.00 87.50 264 LYS A N 1
ATOM 2099 C CA . LYS A 1 264 ? 4.625 2.877 22.732 1.00 87.50 264 LYS A CA 1
ATOM 2100 C C . LYS A 1 264 ? 5.958 3.619 22.507 1.00 87.50 264 LYS A C 1
ATOM 2102 O O . LYS A 1 264 ? 6.508 3.581 21.406 1.00 87.50 264 LYS A O 1
ATOM 2107 N N . LEU A 1 265 ? 6.505 4.278 23.533 1.00 84.31 265 LEU A N 1
ATOM 2108 C CA . LEU A 1 265 ? 7.854 4.872 23.450 1.00 84.31 265 LEU A CA 1
ATOM 2109 C C . LEU A 1 265 ? 8.914 3.779 23.259 1.00 84.31 265 LEU A C 1
ATOM 2111 O O . LEU A 1 265 ? 8.743 2.655 23.745 1.00 84.31 265 LEU A O 1
ATOM 2115 N N . ALA A 1 266 ? 10.021 4.094 22.589 1.00 82.06 266 ALA A N 1
ATOM 2116 C CA . ALA A 1 266 ? 11.140 3.163 22.429 1.00 82.06 266 ALA A CA 1
ATOM 2117 C C . ALA A 1 266 ? 11.792 2.804 23.778 1.00 82.06 266 ALA A C 1
ATOM 2119 O O . ALA A 1 266 ? 12.285 1.693 23.950 1.00 82.06 266 ALA A O 1
ATOM 2120 N N . SER A 1 267 ? 11.741 3.725 24.744 1.00 82.94 267 SER A N 1
ATOM 2121 C CA . SER A 1 267 ? 12.240 3.561 26.115 1.00 82.94 267 SER A CA 1
ATOM 2122 C C . SER A 1 267 ? 11.214 2.979 27.099 1.00 82.94 267 SER A C 1
ATOM 2124 O O . SER A 1 267 ? 11.507 2.877 28.287 1.00 82.94 267 SER A O 1
ATOM 2126 N N . CYS A 1 268 ? 10.004 2.630 26.648 1.00 84.88 268 CYS A N 1
ATOM 2127 C CA . CYS A 1 268 ? 8.958 2.120 27.534 1.00 84.88 268 CYS A CA 1
ATOM 2128 C C . CYS A 1 268 ? 9.295 0.705 28.026 1.00 84.88 268 CYS A C 1
ATOM 2130 O O . CYS A 1 268 ? 9.463 -0.202 27.214 1.00 84.88 268 CYS A O 1
ATOM 2132 N N . GLU A 1 269 ? 9.311 0.496 29.345 1.00 87.50 269 GLU A N 1
ATOM 2133 C CA . GLU A 1 269 ? 9.535 -0.830 29.946 1.00 87.50 269 GLU A CA 1
ATOM 2134 C C . GLU A 1 269 ? 8.465 -1.841 29.513 1.00 87.50 269 GLU A C 1
ATOM 2136 O O . GLU A 1 269 ? 8.782 -2.983 29.207 1.00 87.50 269 GLU A O 1
ATOM 2141 N N . TYR A 1 270 ? 7.222 -1.376 29.358 1.00 87.69 270 TYR A N 1
ATOM 2142 C CA . TYR A 1 270 ? 6.087 -2.182 28.910 1.00 87.69 270 TYR A CA 1
ATOM 2143 C C . TYR A 1 270 ? 5.963 -2.262 27.385 1.00 87.69 270 TYR A C 1
ATOM 2145 O O . TYR A 1 270 ? 4.893 -2.611 26.881 1.00 87.69 270 TYR A O 1
ATOM 2153 N N . ARG A 1 271 ? 6.988 -1.874 26.607 1.00 85.94 271 ARG A N 1
ATOM 2154 C CA . ARG A 1 271 ? 6.889 -1.832 25.135 1.00 85.94 271 ARG A CA 1
ATOM 2155 C C . ARG A 1 271 ? 6.461 -3.183 24.567 1.00 85.94 271 ARG A C 1
ATOM 2157 O O . ARG A 1 271 ? 5.577 -3.211 23.723 1.00 85.94 271 ARG A O 1
ATOM 2164 N N . TYR A 1 272 ? 7.033 -4.271 25.068 1.00 88.50 272 TYR A N 1
ATOM 2165 C CA . TYR A 1 272 ? 6.792 -5.631 24.576 1.00 88.50 272 TYR A CA 1
ATOM 2166 C C . TYR A 1 272 ? 5.855 -6.450 25.467 1.00 88.50 272 TYR A C 1
ATOM 2168 O O . TYR A 1 272 ? 5.764 -7.664 25.310 1.00 88.50 272 TYR A O 1
ATOM 2176 N N . ASP A 1 273 ? 5.133 -5.784 26.367 1.00 88.31 273 ASP A N 1
ATOM 2177 C CA . ASP A 1 273 ? 4.079 -6.407 27.156 1.00 88.31 273 ASP A CA 1
ATOM 2178 C C . ASP A 1 273 ? 2.720 -6.232 26.478 1.00 88.31 273 ASP A C 1
ATOM 2180 O O . ASP A 1 273 ? 2.418 -5.178 25.898 1.00 88.31 273 ASP A O 1
ATOM 2184 N N . LYS A 1 274 ? 1.877 -7.264 26.607 1.00 88.56 274 LYS A N 1
ATOM 2185 C CA . LYS A 1 274 ? 0.483 -7.253 26.134 1.00 88.56 274 LYS A CA 1
ATOM 2186 C C . LYS A 1 274 ? -0.402 -6.272 26.887 1.00 88.56 274 LYS A C 1
ATOM 2188 O O . LYS A 1 274 ? -1.430 -5.856 26.357 1.00 88.56 274 LYS A O 1
ATOM 2193 N N . ASP A 1 275 ? 0.015 -5.884 28.085 1.00 87.00 275 ASP A N 1
ATOM 2194 C CA . ASP A 1 275 ? -0.684 -4.935 28.933 1.00 87.00 275 ASP A CA 1
ATOM 2195 C C . ASP A 1 275 ? -0.015 -3.557 28.917 1.00 87.00 275 ASP A C 1
ATOM 2197 O O . ASP A 1 275 ? 1.120 -3.354 28.472 1.00 87.00 275 ASP A O 1
ATOM 2201 N N . CYS A 1 276 ? -0.758 -2.562 29.388 1.00 88.12 276 CYS A N 1
ATOM 2202 C CA . CYS A 1 276 ? -0.252 -1.223 29.624 1.00 88.12 276 CYS A CA 1
ATOM 2203 C C . CYS A 1 276 ? -0.821 -0.698 30.941 1.00 88.12 276 CYS A C 1
ATOM 2205 O O . CYS A 1 276 ? -2.027 -0.785 31.201 1.00 88.12 276 CYS A O 1
ATOM 2207 N N . ILE A 1 277 ? 0.058 -0.100 31.744 1.00 88.88 277 ILE A N 1
ATOM 2208 C CA . ILE A 1 277 ? -0.307 0.572 32.995 1.00 88.88 277 ILE A CA 1
ATOM 2209 C C . ILE A 1 277 ? -0.966 1.941 32.774 1.00 88.88 277 ILE A C 1
ATOM 2211 O O . ILE A 1 277 ? -1.280 2.615 33.745 1.00 88.88 277 ILE A O 1
ATOM 2215 N N . SER A 1 278 ? -1.153 2.368 31.518 1.00 89.69 278 SER A N 1
ATOM 2216 C CA . SER A 1 278 ? -1.768 3.656 31.178 1.00 89.69 278 SER A CA 1
ATOM 2217 C C . SER A 1 278 ? -1.067 4.861 31.813 1.00 89.69 278 SER A C 1
ATOM 2219 O O . SER A 1 278 ? -1.698 5.784 32.297 1.00 89.69 278 SER A O 1
ATOM 2221 N N . CYS A 1 279 ? 0.267 4.906 31.789 1.00 86.38 279 CYS A N 1
ATOM 2222 C CA . CYS A 1 279 ? 1.019 6.005 32.411 1.00 86.38 279 CYS A CA 1
ATOM 2223 C C . CYS A 1 279 ? 0.878 7.378 31.713 1.00 86.38 279 CYS A C 1
ATOM 2225 O O . CYS A 1 279 ? 1.563 8.322 32.098 1.00 86.38 279 CYS A O 1
ATOM 2227 N N . GLY A 1 280 ? 0.091 7.483 30.635 1.00 82.81 280 GLY A N 1
ATOM 2228 C CA . GLY A 1 280 ? -0.066 8.703 29.830 1.00 82.81 280 GLY A CA 1
ATOM 2229 C C . GLY A 1 280 ? 1.160 9.124 29.002 1.00 82.81 280 GLY A C 1
ATOM 2230 O O . GLY A 1 280 ? 1.073 10.062 28.218 1.00 82.81 280 GLY A O 1
ATOM 2231 N N . GLY A 1 281 ? 2.300 8.431 29.115 1.00 83.06 281 GLY A N 1
ATOM 2232 C CA . GLY A 1 281 ? 3.552 8.813 28.442 1.00 83.06 281 GLY A CA 1
ATOM 2233 C C . GLY A 1 281 ? 3.580 8.611 26.919 1.00 83.06 281 GLY A C 1
ATOM 2234 O O . GLY A 1 281 ? 4.506 9.070 26.258 1.00 83.06 281 GLY A O 1
ATOM 2235 N N . CYS A 1 282 ? 2.593 7.918 26.344 1.00 87.62 282 CYS A N 1
ATOM 2236 C CA . CYS A 1 282 ? 2.452 7.720 24.899 1.00 87.62 282 CYS A CA 1
ATOM 2237 C C . CYS A 1 282 ? 0.983 7.583 24.494 1.00 87.62 282 CYS A C 1
ATOM 2239 O O . CYS A 1 282 ? 0.114 7.357 25.338 1.00 87.62 282 CYS A O 1
ATOM 2241 N N . THR A 1 283 ? 0.723 7.639 23.185 1.00 90.31 283 THR A N 1
ATOM 2242 C CA . THR A 1 283 ? -0.637 7.507 22.636 1.00 90.31 283 THR A CA 1
ATOM 2243 C C . THR A 1 283 ? -1.298 6.169 22.984 1.00 90.31 283 THR A C 1
ATOM 2245 O O . THR A 1 283 ? -2.500 6.138 23.218 1.00 90.31 283 THR A O 1
ATOM 2248 N N . VAL A 1 284 ? -0.532 5.078 23.126 1.00 91.25 284 VAL A N 1
ATOM 2249 C CA . VAL A 1 284 ? -1.072 3.776 23.569 1.00 91.25 284 VAL A CA 1
ATOM 2250 C C . VAL A 1 284 ? -1.622 3.850 24.992 1.00 91.25 284 VAL A C 1
ATOM 2252 O O . VAL A 1 284 ? -2.693 3.315 25.246 1.00 91.25 284 VAL A O 1
ATOM 2255 N N . GLY A 1 285 ? -0.944 4.545 25.911 1.00 91.19 285 GLY A N 1
ATOM 2256 C CA . GLY A 1 285 ? -1.425 4.693 27.288 1.00 91.19 285 GLY A CA 1
ATOM 2257 C C . GLY A 1 285 ? -2.795 5.370 27.351 1.00 91.19 285 GLY A C 1
ATOM 2258 O O . GLY A 1 285 ? -3.685 4.870 28.036 1.00 91.19 285 GLY A O 1
ATOM 2259 N N . VAL A 1 286 ? -2.971 6.436 26.562 1.00 92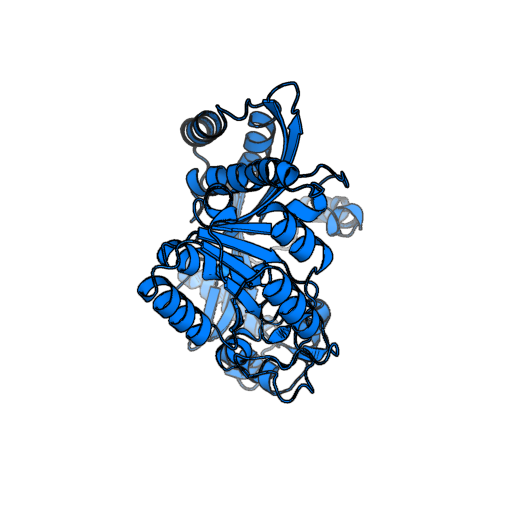.38 286 VAL A N 1
ATOM 2260 C CA . VAL A 1 286 ? -4.247 7.159 26.420 1.00 92.38 286 VAL A CA 1
ATOM 2261 C C . VAL A 1 286 ? -5.310 6.274 25.762 1.00 92.38 286 VAL A C 1
ATOM 2263 O O . VAL A 1 286 ? -6.427 6.181 26.258 1.00 92.38 286 VAL A O 1
ATOM 2266 N N . ALA A 1 287 ? -4.960 5.549 24.694 1.00 93.44 287 ALA A N 1
ATOM 2267 C CA . ALA A 1 287 ? -5.882 4.628 24.028 1.00 93.44 287 ALA A CA 1
ATOM 2268 C C . ALA A 1 287 ? -6.353 3.480 24.944 1.00 93.44 287 ALA A C 1
ATOM 2270 O O . ALA A 1 287 ? -7.502 3.057 24.846 1.00 93.44 287 ALA A O 1
ATOM 2271 N N . TYR A 1 288 ? -5.504 2.998 25.859 1.00 94.69 288 TYR A N 1
ATOM 2272 C CA . TYR A 1 288 ? -5.899 2.017 26.877 1.00 94.69 288 TYR A CA 1
ATOM 2273 C C . TYR A 1 288 ? -6.951 2.574 27.842 1.00 94.69 288 TYR A C 1
ATOM 2275 O O . TYR A 1 288 ? -7.902 1.867 28.176 1.00 94.69 288 TYR A O 1
ATOM 2283 N N . GLU A 1 289 ? -6.786 3.814 28.310 1.00 93.56 289 GLU A N 1
ATOM 2284 C CA . GLU A 1 289 ? -7.779 4.465 29.178 1.00 93.56 289 GLU A CA 1
ATOM 2285 C C . GLU A 1 289 ? -9.095 4.671 28.435 1.00 93.56 289 GLU A C 1
ATOM 2287 O O . GLU A 1 289 ? -10.154 4.306 28.942 1.00 93.56 289 GLU A O 1
ATOM 2292 N N . LEU A 1 290 ? -9.014 5.162 27.199 1.00 92.94 290 LEU A N 1
ATOM 2293 C CA . LEU A 1 290 ? -10.165 5.385 26.336 1.00 92.94 290 LEU A CA 1
ATOM 2294 C C . LEU A 1 290 ? -10.946 4.084 26.083 1.00 92.94 290 LEU A C 1
ATOM 2296 O O . LEU A 1 290 ? -12.158 4.042 26.276 1.00 92.94 290 LEU A O 1
ATOM 2300 N N . ALA A 1 291 ? -10.256 2.988 25.751 1.00 93.44 291 ALA A N 1
ATOM 2301 C CA . ALA A 1 291 ? -10.881 1.679 25.570 1.00 93.44 291 ALA A CA 1
ATOM 2302 C C . ALA A 1 291 ? -11.590 1.194 26.849 1.00 93.44 291 ALA A C 1
ATOM 2304 O O . ALA A 1 291 ? -12.746 0.768 26.790 1.00 93.44 291 ALA A O 1
ATOM 2305 N N . ARG A 1 292 ? -10.937 1.310 28.016 1.00 93.31 292 ARG A N 1
ATOM 2306 C CA . ARG A 1 292 ? -11.525 0.911 29.309 1.00 93.31 292 ARG A CA 1
ATOM 2307 C C . ARG A 1 292 ? -12.757 1.747 29.662 1.00 93.31 292 ARG A C 1
ATOM 2309 O O . ARG A 1 292 ? -13.749 1.183 30.116 1.00 93.31 292 ARG A O 1
ATOM 2316 N N . ASN A 1 293 ? -12.733 3.053 29.391 1.00 93.06 293 ASN A N 1
ATOM 2317 C CA . ASN A 1 293 ? -13.877 3.946 29.609 1.00 93.06 293 ASN A CA 1
ATOM 2318 C C . ASN A 1 293 ? -15.097 3.565 28.749 1.00 93.06 293 ASN A C 1
ATOM 2320 O O . ASN A 1 293 ? -16.232 3.820 29.146 1.00 93.06 293 ASN A O 1
ATOM 2324 N N . HIS A 1 294 ? -14.876 2.901 27.609 1.00 92.56 294 HIS A N 1
ATOM 2325 C CA . HIS A 1 294 ? -15.921 2.371 26.723 1.00 92.56 294 HIS A CA 1
ATOM 2326 C C . HIS A 1 294 ? -16.226 0.878 26.955 1.00 92.56 294 HIS A C 1
ATOM 2328 O O . HIS A 1 294 ? -16.844 0.233 26.102 1.00 92.56 294 HIS A O 1
ATOM 2334 N N . ASN A 1 295 ? -15.819 0.322 28.106 1.00 92.06 295 ASN A N 1
ATOM 2335 C CA . ASN A 1 295 ? -15.982 -1.090 28.476 1.00 92.06 295 ASN A CA 1
ATOM 2336 C C . ASN A 1 295 ? -15.383 -2.071 27.453 1.00 92.06 295 ASN A C 1
ATOM 2338 O O . ASN A 1 295 ? -15.941 -3.140 27.203 1.00 92.06 295 ASN A O 1
ATOM 2342 N N . MET A 1 296 ? -14.256 -1.705 26.845 1.00 92.94 296 MET A N 1
ATOM 2343 C CA . MET A 1 296 ? -13.523 -2.565 25.921 1.00 92.94 296 MET A CA 1
ATOM 2344 C C . MET A 1 296 ? -12.235 -3.082 26.551 1.00 92.94 296 MET A C 1
ATOM 2346 O O . MET A 1 296 ? -11.638 -2.437 27.412 1.00 92.94 296 MET A O 1
ATOM 2350 N N . GLU A 1 297 ? -11.797 -4.247 26.087 1.00 94.69 297 GLU A N 1
ATOM 2351 C CA . GLU A 1 297 ? -10.531 -4.871 26.461 1.00 94.69 297 GLU A CA 1
ATOM 2352 C C . GLU A 1 297 ? -9.414 -4.376 25.520 1.00 94.69 297 GLU A C 1
ATOM 2354 O O . GLU A 1 297 ? -9.398 -4.762 24.348 1.00 94.69 297 GLU A O 1
ATOM 2359 N N . PRO A 1 298 ? -8.488 -3.510 25.975 1.00 95.69 298 PRO A N 1
ATOM 2360 C CA . PRO A 1 298 ? -7.317 -3.145 25.188 1.00 95.69 298 PRO A CA 1
ATOM 2361 C C . PRO A 1 298 ? -6.231 -4.225 25.279 1.00 95.69 298 PRO A C 1
ATOM 2363 O O . PRO A 1 298 ? -5.841 -4.629 26.374 1.00 95.69 298 PRO A O 1
ATOM 2366 N N . ILE A 1 299 ? -5.693 -4.645 24.135 1.00 95.06 299 ILE A N 1
ATOM 2367 C CA . ILE A 1 299 ? -4.608 -5.630 24.036 1.00 95.06 299 ILE A CA 1
ATOM 2368 C C . ILE A 1 299 ? -3.491 -5.048 23.173 1.00 95.06 299 ILE A C 1
ATOM 2370 O O . ILE A 1 299 ? -3.736 -4.600 22.053 1.00 95.06 299 ILE A O 1
ATOM 2374 N N . THR A 1 300 ? -2.252 -5.078 23.664 1.00 94.75 300 THR A N 1
ATOM 2375 C CA . THR A 1 300 ? -1.088 -4.703 22.858 1.00 94.75 300 THR A CA 1
ATOM 2376 C C . THR A 1 300 ? -0.628 -5.908 22.047 1.00 94.75 300 THR A C 1
ATOM 2378 O O . THR A 1 300 ? -0.339 -6.961 22.608 1.00 94.75 300 THR A O 1
ATOM 2381 N N . ILE A 1 301 ? -0.518 -5.730 20.735 1.00 93.56 301 ILE A N 1
ATOM 2382 C CA . ILE A 1 301 ? 0.070 -6.689 19.802 1.00 93.56 301 ILE A CA 1
ATOM 2383 C C . ILE A 1 301 ? 1.560 -6.391 19.677 1.00 93.56 301 ILE A C 1
ATOM 2385 O O . ILE A 1 301 ? 1.919 -5.258 19.343 1.00 93.56 301 ILE A O 1
ATOM 2389 N N . VAL A 1 302 ? 2.415 -7.386 19.930 1.00 88.88 302 VAL A N 1
ATOM 2390 C CA . VAL A 1 302 ? 3.884 -7.205 20.001 1.00 88.88 302 VAL A CA 1
ATOM 2391 C C . VAL A 1 302 ? 4.655 -7.775 18.808 1.00 88.88 302 VAL A C 1
ATOM 2393 O O . VAL A 1 302 ? 5.808 -7.410 18.589 1.00 88.88 302 VAL A O 1
ATOM 2396 N N . SER A 1 303 ? 4.015 -8.627 18.008 1.00 85.50 303 SER A N 1
ATOM 2397 C CA . SER A 1 303 ? 4.534 -9.131 16.734 1.00 85.50 303 SER A CA 1
ATOM 2398 C C . SER A 1 303 ? 3.402 -9.611 15.820 1.00 85.50 303 SER A C 1
ATOM 2400 O O . SER A 1 303 ? 2.232 -9.617 16.205 1.00 85.50 303 SER A O 1
ATOM 2402 N N . PHE A 1 304 ? 3.734 -10.024 14.594 1.00 84.62 304 PHE A N 1
ATOM 2403 C CA . PHE A 1 304 ? 2.750 -10.619 13.687 1.00 84.62 304 PHE A CA 1
ATOM 2404 C C . PHE A 1 304 ? 2.295 -12.006 14.165 1.00 84.62 304 PHE A C 1
ATOM 2406 O O . PHE A 1 304 ? 1.107 -12.315 14.141 1.00 84.62 304 PHE A O 1
ATOM 2413 N N . GLU A 1 305 ? 3.216 -12.827 14.659 1.00 85.25 305 GLU A N 1
ATOM 2414 C CA . GLU A 1 305 ? 2.908 -14.140 15.228 1.00 85.25 305 GLU A CA 1
ATOM 2415 C C . GLU A 1 305 ? 2.003 -14.004 16.468 1.00 85.25 305 GLU A C 1
ATOM 2417 O O . GLU A 1 305 ? 1.077 -14.796 16.680 1.00 85.25 305 GLU A O 1
ATOM 2422 N N . ASP A 1 306 ? 2.227 -12.951 17.259 1.00 89.62 306 ASP A N 1
ATOM 2423 C CA . ASP A 1 306 ? 1.369 -12.599 18.385 1.00 89.62 306 ASP A CA 1
ATOM 2424 C C . ASP A 1 306 ? -0.030 -12.150 17.940 1.00 89.62 306 ASP A C 1
ATOM 2426 O O . ASP A 1 306 ? -1.030 -12.561 18.536 1.00 89.62 306 ASP A O 1
ATOM 2430 N N . LEU A 1 307 ? -0.122 -11.365 16.860 1.00 91.56 307 LEU A N 1
ATOM 2431 C CA . LEU A 1 307 ? -1.403 -10.996 16.258 1.00 91.56 307 LEU A CA 1
ATOM 2432 C C . LEU A 1 307 ? -2.200 -12.241 15.870 1.00 91.56 307 LEU A C 1
ATOM 2434 O O . LEU A 1 307 ? -3.355 -12.363 16.269 1.00 91.56 307 LEU A O 1
ATOM 2438 N N . GLN A 1 308 ? -1.588 -13.176 15.139 1.00 91.31 308 GLN A N 1
ATOM 2439 C CA . GLN A 1 308 ? -2.261 -14.404 14.703 1.00 91.31 308 GLN A CA 1
ATOM 2440 C C . GLN A 1 308 ? -2.775 -15.210 15.900 1.00 91.31 308 GLN A C 1
ATOM 2442 O O . GLN A 1 308 ? -3.947 -15.583 15.948 1.00 91.31 308 GLN A O 1
ATOM 2447 N N . THR A 1 309 ? -1.928 -15.394 16.914 1.00 92.25 309 THR A N 1
ATOM 2448 C CA . THR A 1 309 ? -2.300 -16.113 18.141 1.00 92.25 309 THR A CA 1
ATOM 2449 C C . THR A 1 309 ? -3.436 -15.409 18.891 1.00 92.25 309 THR A C 1
ATOM 2451 O O . THR A 1 309 ? -4.343 -16.060 19.415 1.00 92.25 309 THR A O 1
ATOM 2454 N N . THR A 1 310 ? -3.407 -14.076 18.940 1.00 93.50 310 THR A N 1
ATOM 2455 C CA . THR A 1 310 ? -4.425 -13.258 19.609 1.00 93.50 310 THR A CA 1
ATOM 2456 C C . THR A 1 310 ? -5.760 -13.320 18.866 1.00 93.50 310 THR A C 1
ATOM 2458 O O . THR A 1 310 ? -6.784 -13.562 19.503 1.00 93.50 310 THR A O 1
ATOM 2461 N N . LEU A 1 311 ? -5.759 -13.212 17.532 1.00 93.19 311 LEU A N 1
ATOM 2462 C CA . LEU A 1 311 ? -6.964 -13.355 16.708 1.00 93.19 311 LEU A CA 1
ATOM 2463 C C . LEU A 1 311 ? -7.583 -14.756 16.851 1.00 93.19 311 LEU A C 1
ATOM 2465 O O . LEU A 1 311 ? -8.794 -14.876 17.048 1.00 93.19 311 LEU A O 1
ATOM 2469 N N . ASP A 1 312 ? -6.767 -15.812 16.851 1.00 92.25 312 ASP A N 1
ATOM 2470 C CA . ASP A 1 312 ? -7.235 -17.184 17.079 1.00 92.25 312 ASP A CA 1
ATOM 2471 C C . ASP A 1 312 ? -7.856 -17.362 18.470 1.00 92.25 312 ASP A C 1
ATOM 2473 O O . ASP A 1 312 ? -8.891 -18.019 18.629 1.00 92.25 312 ASP A O 1
ATOM 2477 N N . HIS A 1 313 ? -7.241 -16.774 19.499 1.00 93.06 313 HIS A N 1
ATOM 2478 C CA . HIS A 1 313 ? -7.771 -16.816 20.858 1.00 93.06 313 HIS A CA 1
ATOM 2479 C C . HIS A 1 313 ? -9.100 -16.056 20.973 1.00 93.06 313 HIS A C 1
ATOM 2481 O O . HIS A 1 313 ? -10.052 -16.568 21.567 1.00 93.06 313 HIS A O 1
ATOM 2487 N N . MET A 1 314 ? -9.196 -14.874 20.361 1.00 93.81 314 MET A N 1
ATOM 2488 C CA . MET A 1 314 ? -10.422 -14.074 20.320 1.00 93.81 314 MET A CA 1
ATOM 2489 C C . MET A 1 314 ? -11.561 -14.825 19.627 1.00 93.81 314 MET A C 1
ATOM 2491 O O . MET A 1 314 ? -12.668 -14.905 20.165 1.00 93.81 314 MET A O 1
ATOM 2495 N N . LYS A 1 315 ? -11.266 -15.481 18.501 1.00 90.94 315 LYS A N 1
ATOM 2496 C CA . LYS A 1 315 ? -12.225 -16.329 17.789 1.00 90.94 315 LYS A CA 1
ATOM 2497 C C . LYS A 1 315 ? -12.737 -17.476 18.661 1.00 90.94 315 LYS A C 1
ATOM 2499 O O . LYS A 1 315 ? -13.938 -17.729 18.701 1.00 90.94 315 LYS A O 1
ATOM 2504 N N . ARG A 1 316 ? -11.857 -18.147 19.418 1.00 92.50 316 ARG A N 1
ATOM 2505 C CA . ARG A 1 316 ? -12.253 -19.210 20.370 1.00 92.50 316 ARG A CA 1
ATOM 2506 C C . ARG A 1 316 ? -13.096 -18.687 21.533 1.00 92.50 316 ARG A C 1
ATOM 2508 O O . ARG A 1 316 ? -13.937 -19.425 22.036 1.00 92.50 316 ARG A O 1
ATOM 2515 N N . ARG A 1 317 ? -12.895 -17.431 21.942 1.00 93.25 317 ARG A N 1
ATOM 2516 C CA . ARG A 1 317 ? -13.740 -16.729 22.924 1.00 93.25 317 ARG A CA 1
ATOM 2517 C C . ARG A 1 317 ? -15.103 -16.313 22.355 1.00 93.25 317 ARG A C 1
ATOM 2519 O O . ARG A 1 317 ? -15.933 -15.822 23.113 1.00 93.25 317 ARG A O 1
ATOM 2526 N N . GLY A 1 318 ? -15.344 -16.509 21.057 1.00 90.31 318 GLY A N 1
ATOM 2527 C CA . GLY A 1 318 ? -16.588 -16.124 20.391 1.00 90.31 318 GLY A CA 1
ATOM 2528 C C . GLY A 1 318 ? -16.692 -14.627 20.098 1.00 90.31 318 GLY A C 1
ATOM 2529 O O . GLY A 1 318 ? -17.795 -14.136 19.865 1.00 90.31 318 GLY A O 1
ATOM 2530 N N . ILE A 1 319 ? -15.572 -13.896 20.116 1.00 91.31 319 ILE A N 1
ATOM 2531 C CA . ILE A 1 319 ? -15.542 -12.492 19.699 1.00 91.31 319 ILE A CA 1
ATOM 2532 C C . ILE A 1 319 ? -15.788 -12.442 18.191 1.00 91.31 319 ILE A C 1
ATOM 2534 O O . ILE A 1 319 ? -15.139 -13.159 17.432 1.00 91.31 319 ILE A O 1
ATOM 2538 N N . LYS A 1 320 ? -16.740 -11.608 17.765 1.00 89.62 320 LYS A N 1
ATOM 2539 C CA . LYS A 1 320 ? -17.095 -11.443 16.349 1.00 89.62 320 LYS A CA 1
ATOM 2540 C C . LYS A 1 320 ? -16.468 -10.212 15.709 1.00 89.62 320 LYS A C 1
ATOM 2542 O O . LYS A 1 320 ? -16.187 -10.251 14.519 1.00 89.62 320 LYS A O 1
ATOM 2547 N N . SER A 1 321 ? -16.236 -9.159 16.493 1.00 93.25 321 SER A N 1
ATOM 2548 C CA . SER A 1 321 ? -15.716 -7.881 16.011 1.00 93.25 321 SER A CA 1
ATOM 2549 C C . SER A 1 321 ? -14.648 -7.302 16.938 1.00 93.25 321 SER A C 1
ATOM 2551 O O . SER A 1 321 ? -14.713 -7.483 18.159 1.00 93.25 321 SER A O 1
ATOM 2553 N N . TYR A 1 322 ? -13.676 -6.589 16.368 1.00 94.44 322 TYR A N 1
ATOM 2554 C CA . TYR A 1 322 ? -12.627 -5.871 17.099 1.00 94.44 322 TYR A CA 1
ATOM 2555 C C . TYR A 1 322 ? -12.304 -4.512 16.455 1.00 94.44 322 TYR A C 1
ATOM 2557 O O . TYR A 1 322 ? -12.434 -4.318 15.246 1.00 94.44 322 TYR A O 1
ATOM 2565 N N . LEU A 1 323 ? -11.843 -3.566 17.273 1.00 94.94 323 LEU A N 1
ATOM 2566 C CA . LEU A 1 323 ? -11.135 -2.383 16.790 1.00 94.94 323 LEU A CA 1
ATOM 2567 C C . LEU A 1 323 ? -9.642 -2.675 16.811 1.00 94.94 323 LEU A C 1
ATOM 2569 O O . LEU A 1 323 ? -9.159 -3.400 17.680 1.00 94.94 323 LEU A O 1
ATOM 2573 N N . GLY A 1 324 ? -8.881 -2.086 15.905 1.00 94.31 324 GLY A N 1
ATOM 2574 C CA . GLY A 1 324 ? -7.433 -2.120 16.015 1.00 94.31 324 GLY A CA 1
ATOM 2575 C C . GLY A 1 324 ? -6.763 -0.920 15.382 1.00 94.31 324 GLY A C 1
ATOM 2576 O O . GLY A 1 324 ? -7.400 -0.129 14.697 1.00 94.31 324 GLY A O 1
ATOM 2577 N N . CYS A 1 325 ? -5.463 -0.795 15.608 1.00 93.50 325 CYS A N 1
ATOM 2578 C CA . CYS A 1 325 ? -4.640 0.224 14.978 1.00 93.50 325 CYS A CA 1
ATOM 2579 C C . CYS A 1 325 ? -3.428 -0.430 14.309 1.00 93.50 325 CYS A C 1
ATOM 2581 O O . CYS A 1 325 ? -2.716 -1.223 14.926 1.00 93.50 325 CYS A O 1
ATOM 2583 N N . CYS A 1 326 ? -3.162 -0.095 13.052 1.00 89.00 326 CYS A N 1
ATOM 2584 C CA . CYS A 1 326 ? -1.993 -0.588 12.323 1.00 89.00 326 CYS A CA 1
ATOM 2585 C C . CYS A 1 326 ? -1.608 0.387 11.214 1.00 89.00 326 CYS A C 1
ATOM 2587 O O . CYS A 1 326 ? -2.402 1.222 10.822 1.00 89.00 326 CYS A O 1
ATOM 2589 N N . CYS A 1 327 ? -0.397 0.282 10.681 1.00 84.12 327 CYS A N 1
ATOM 2590 C CA . CYS A 1 327 ? 0.021 1.109 9.549 1.00 84.12 327 CYS A CA 1
ATOM 2591 C C . CYS A 1 327 ? -0.480 0.561 8.203 1.00 84.12 327 CYS A C 1
ATOM 2593 O O . CYS A 1 327 ? -0.671 -0.653 8.062 1.00 84.12 327 CYS A O 1
ATOM 2595 N N . ASP A 1 328 ? -0.591 1.437 7.197 1.00 77.88 328 ASP A N 1
ATOM 2596 C CA . ASP A 1 328 ? -1.000 1.069 5.830 1.00 77.88 328 ASP A CA 1
ATOM 2597 C C . ASP A 1 328 ? -0.249 -0.146 5.279 1.00 77.88 328 ASP A C 1
ATOM 2599 O O . ASP A 1 328 ? -0.901 -1.087 4.822 1.00 77.88 328 ASP A O 1
ATOM 2603 N N . PRO A 1 329 ? 1.096 -0.211 5.329 1.00 73.94 329 PRO A N 1
ATOM 2604 C CA . PRO A 1 329 ? 1.780 -1.328 4.694 1.00 73.94 329 PRO A CA 1
ATOM 2605 C C . PRO A 1 329 ? 1.565 -2.653 5.438 1.00 73.94 329 PRO A C 1
ATOM 2607 O O . PRO A 1 329 ? 1.499 -3.700 4.793 1.00 73.94 329 PRO A O 1
ATOM 2610 N N . PHE A 1 330 ? 1.415 -2.616 6.773 1.00 82.12 330 PHE A N 1
ATOM 2611 C CA . PHE A 1 330 ? 1.085 -3.805 7.567 1.00 82.12 330 PHE A CA 1
ATOM 2612 C C . PHE A 1 330 ? -0.278 -4.342 7.145 1.00 82.12 330 PHE A C 1
ATOM 2614 O O . PHE A 1 330 ? -0.396 -5.527 6.836 1.00 82.12 330 PHE A O 1
ATOM 2621 N N . PHE A 1 331 ? -1.291 -3.471 7.092 1.00 85.06 331 PHE A N 1
ATOM 2622 C CA . PHE A 1 331 ? -2.635 -3.874 6.689 1.00 85.06 331 PHE A CA 1
ATOM 2623 C C . PHE A 1 331 ? -2.649 -4.429 5.268 1.00 85.06 331 PHE A C 1
ATOM 2625 O O . PHE A 1 331 ? -3.150 -5.521 5.034 1.00 85.06 331 PHE A O 1
ATOM 2632 N N . VAL A 1 332 ? -2.044 -3.712 4.322 1.00 80.06 332 VAL A N 1
ATOM 2633 C CA . VAL A 1 332 ? -2.025 -4.108 2.910 1.00 80.06 332 VAL A CA 1
ATOM 2634 C C . VAL A 1 332 ? -1.346 -5.465 2.706 1.00 80.06 332 VAL A C 1
ATOM 2636 O O . VAL A 1 332 ? -1.784 -6.241 1.859 1.00 80.06 332 VAL A O 1
ATOM 2639 N N . LYS A 1 333 ? -0.306 -5.783 3.485 1.00 79.50 333 LYS A N 1
ATOM 2640 C CA . LYS A 1 333 ? 0.373 -7.081 3.412 1.00 79.50 333 LYS A CA 1
ATOM 2641 C C . LYS A 1 333 ? -0.415 -8.214 4.065 1.00 79.50 333 LYS A C 1
ATOM 2643 O O . LYS A 1 333 ? -0.414 -9.322 3.539 1.00 79.50 333 LYS A O 1
ATOM 2648 N N . HIS A 1 334 ? -1.050 -7.939 5.200 1.00 83.69 334 HIS A N 1
ATOM 2649 C CA . HIS A 1 334 ? -1.716 -8.940 6.036 1.00 83.69 334 HIS A CA 1
ATOM 2650 C C . HIS A 1 334 ? -3.239 -8.936 5.900 1.00 83.69 334 HIS A C 1
ATOM 2652 O O . HIS A 1 334 ? -3.932 -9.564 6.696 1.00 83.69 334 HIS A O 1
ATOM 2658 N N . ARG A 1 335 ? -3.777 -8.248 4.888 1.00 84.88 335 ARG A N 1
ATOM 2659 C CA . ARG A 1 335 ? -5.218 -8.152 4.634 1.00 84.88 335 ARG A CA 1
ATOM 2660 C C . ARG A 1 335 ? -5.874 -9.528 4.599 1.00 84.88 335 ARG A C 1
ATOM 2662 O O . ARG A 1 335 ? -6.830 -9.760 5.328 1.00 84.88 335 ARG A O 1
ATOM 2669 N N . GLU A 1 336 ? -5.316 -10.449 3.815 1.00 83.88 336 GLU A N 1
ATOM 2670 C CA . GLU A 1 336 ? -5.852 -11.808 3.721 1.00 83.88 336 GLU A CA 1
ATOM 2671 C C . GLU A 1 336 ? -5.824 -12.546 5.067 1.00 83.88 336 GLU A C 1
ATOM 2673 O O . GLU A 1 336 ? -6.695 -13.371 5.325 1.00 83.88 336 GLU A O 1
ATOM 2678 N N . ASP A 1 337 ? -4.830 -12.280 5.920 1.00 86.88 337 ASP A N 1
ATOM 2679 C CA . ASP A 1 337 ? -4.732 -12.902 7.243 1.00 86.88 337 ASP A CA 1
ATOM 2680 C C . ASP A 1 337 ? -5.861 -12.403 8.160 1.00 86.88 337 ASP A C 1
ATOM 2682 O O . ASP A 1 337 ? -6.479 -13.199 8.870 1.00 86.88 337 ASP A O 1
ATOM 2686 N N . PHE A 1 338 ? -6.184 -11.105 8.096 1.00 89.00 338 PHE A N 1
ATOM 2687 C CA . PHE A 1 338 ? -7.326 -10.524 8.806 1.00 89.00 338 PHE A CA 1
ATOM 2688 C C . PHE A 1 338 ? -8.667 -11.056 8.287 1.00 89.00 338 PHE A C 1
ATOM 2690 O O . PHE A 1 338 ? -9.517 -11.453 9.083 1.00 89.00 338 PHE A O 1
ATOM 2697 N N . GLU A 1 339 ? -8.852 -11.128 6.968 1.00 87.44 339 GLU A N 1
ATOM 2698 C CA . GLU A 1 339 ? -10.074 -11.666 6.355 1.00 87.44 339 GLU A CA 1
ATOM 2699 C C . GLU A 1 339 ? -10.278 -13.146 6.735 1.00 87.44 339 GLU A C 1
ATOM 2701 O O . GLU A 1 339 ? -11.359 -13.538 7.185 1.00 87.44 339 GLU A O 1
ATOM 2706 N N . LYS A 1 340 ? -9.215 -13.964 6.665 1.00 87.00 340 LYS A N 1
ATOM 2707 C CA . LYS A 1 340 ? -9.238 -15.399 7.023 1.00 87.00 340 LYS A CA 1
ATOM 2708 C C . LYS A 1 340 ? -9.462 -15.654 8.513 1.00 87.00 340 LYS A C 1
ATOM 2710 O O . LYS A 1 340 ? -9.934 -16.739 8.871 1.00 87.00 340 LYS A O 1
ATOM 2715 N N . ALA A 1 341 ? -9.176 -14.683 9.385 1.00 88.06 341 ALA A N 1
ATOM 2716 C CA . ALA A 1 341 ? -9.514 -14.794 10.802 1.00 88.06 341 ALA A CA 1
ATOM 2717 C C . ALA A 1 341 ? -11.033 -14.984 10.994 1.00 88.06 341 ALA A C 1
ATOM 2719 O O . ALA A 1 341 ? -11.453 -15.707 11.903 1.00 88.06 341 ALA A O 1
ATOM 2720 N N . GLY A 1 342 ? -11.859 -14.447 10.086 1.00 84.06 342 GLY A N 1
ATOM 2721 C CA . GLY A 1 342 ? -13.315 -14.622 10.086 1.00 84.06 342 GLY A CA 1
ATOM 2722 C C . GLY A 1 342 ? -14.034 -13.827 11.180 1.00 84.06 342 GLY A C 1
ATOM 2723 O O . GLY A 1 342 ? -15.136 -14.197 11.572 1.00 84.06 342 GLY A O 1
ATOM 2724 N N . MET A 1 343 ? -13.387 -12.779 11.693 1.00 90.88 343 MET A N 1
ATOM 2725 C CA . MET A 1 343 ? -13.980 -11.745 12.543 1.00 90.88 343 MET A CA 1
ATOM 2726 C C . MET A 1 343 ? -14.045 -10.444 11.744 1.00 90.88 343 MET A C 1
ATOM 2728 O O . MET A 1 343 ? -13.230 -10.234 10.843 1.00 90.88 343 MET A O 1
ATOM 2732 N N . SER A 1 344 ? -14.983 -9.570 12.074 1.00 92.31 344 SER A N 1
ATOM 2733 C CA . SER A 1 344 ? -15.044 -8.236 11.485 1.00 92.31 344 SER A CA 1
ATOM 2734 C C . SER A 1 344 ? -14.098 -7.285 12.215 1.00 92.31 344 SER A C 1
ATOM 2736 O O . SER A 1 344 ? -13.841 -7.441 13.409 1.00 92.31 344 SER A O 1
ATOM 2738 N N . GLY A 1 345 ? -13.528 -6.322 11.499 1.00 92.00 345 GLY A N 1
ATOM 2739 C CA . GLY A 1 345 ? -12.506 -5.451 12.073 1.00 92.00 345 GLY A CA 1
ATOM 2740 C C . GLY A 1 345 ? -12.525 -4.048 11.496 1.00 92.00 345 GLY A C 1
ATOM 2741 O O . GLY A 1 345 ? -12.521 -3.884 10.276 1.00 92.00 345 GLY A O 1
ATOM 2742 N N . ILE A 1 346 ? -12.489 -3.040 12.370 1.00 93.31 346 ILE A N 1
ATOM 2743 C CA . ILE A 1 346 ? -12.185 -1.655 11.991 1.00 93.31 346 ILE A CA 1
ATOM 2744 C C . ILE A 1 346 ? -10.759 -1.348 12.446 1.00 93.31 346 ILE A C 1
ATOM 2746 O O . ILE A 1 346 ? -10.460 -1.330 13.640 1.00 93.31 346 ILE A O 1
ATOM 2750 N N . LEU A 1 347 ? -9.873 -1.119 11.484 1.00 93.12 347 LEU A N 1
ATOM 2751 C CA . LEU A 1 347 ? -8.454 -0.865 11.702 1.00 93.12 347 LEU A CA 1
ATOM 2752 C C . LEU A 1 347 ? -8.126 0.596 11.383 1.00 93.12 347 LEU A C 1
ATOM 2754 O O . LEU A 1 347 ? -8.293 1.036 10.252 1.00 93.12 347 LEU A O 1
ATOM 2758 N N . ILE A 1 348 ? -7.639 1.350 12.361 1.00 92.88 348 ILE A N 1
ATOM 2759 C CA . ILE A 1 348 ? -7.290 2.765 12.214 1.00 92.88 348 ILE A CA 1
ATOM 2760 C C . ILE A 1 348 ? -5.801 2.890 11.884 1.00 92.88 348 ILE A C 1
ATOM 2762 O O . ILE A 1 348 ? -4.937 2.343 12.576 1.00 92.88 348 ILE A O 1
ATOM 2766 N N . ASN A 1 349 ? -5.499 3.633 10.826 1.00 88.56 349 ASN A N 1
ATOM 2767 C CA . ASN A 1 349 ? -4.143 3.922 10.406 1.00 88.56 349 ASN A CA 1
ATOM 2768 C C . ASN A 1 349 ? -3.407 4.751 11.464 1.00 88.56 349 ASN A C 1
ATOM 2770 O O . ASN A 1 349 ? -3.952 5.695 12.040 1.00 88.56 349 ASN A O 1
ATOM 2774 N N . ILE A 1 350 ? -2.145 4.411 11.689 1.00 85.62 350 ILE A N 1
ATOM 2775 C CA . ILE A 1 350 ? -1.252 5.118 12.607 1.00 85.62 350 ILE A CA 1
ATOM 2776 C C . ILE A 1 350 ? -0.354 6.088 11.838 1.00 85.62 350 ILE A C 1
ATOM 2778 O O . ILE A 1 350 ? -0.014 5.872 10.678 1.00 85.62 350 ILE A O 1
ATOM 2782 N N . GLU A 1 351 ? 0.037 7.175 12.491 1.00 67.50 351 GLU A N 1
ATOM 2783 C CA . GLU A 1 351 ? 0.930 8.180 11.924 1.00 67.50 351 GLU A CA 1
ATOM 2784 C C . GLU A 1 351 ? 2.404 7.777 12.054 1.00 67.50 351 GLU A C 1
ATOM 2786 O O . GLU A 1 351 ? 2.800 7.096 13.006 1.00 67.50 351 GLU A O 1
ATOM 2791 N N . ASN A 1 352 ? 3.212 8.321 11.136 1.00 59.41 352 ASN A N 1
ATOM 2792 C CA . ASN A 1 352 ? 4.657 8.136 10.954 1.00 59.41 352 ASN A CA 1
ATOM 2793 C C . ASN A 1 352 ? 5.075 6.877 10.191 1.00 59.41 352 ASN A C 1
ATOM 2795 O O . ASN A 1 352 ? 4.299 5.966 9.922 1.00 59.41 352 ASN A O 1
ATOM 2799 N N . THR A 1 353 ? 6.353 6.868 9.819 1.00 51.78 353 THR A N 1
ATOM 2800 C CA . THR A 1 353 ? 6.975 5.816 9.027 1.00 51.78 353 THR A CA 1
ATOM 2801 C C . THR A 1 353 ? 6.912 4.476 9.753 1.00 51.78 353 THR A C 1
ATOM 2803 O O . THR A 1 353 ? 7.475 4.304 10.836 1.00 51.78 353 THR A O 1
ATOM 2806 N N . SER A 1 354 ? 6.201 3.526 9.159 1.00 53.72 354 SER A N 1
ATOM 2807 C CA . SER A 1 354 ? 5.961 2.207 9.733 1.00 53.72 354 SER A CA 1
ATOM 2808 C C . SER A 1 354 ? 7.163 1.277 9.625 1.00 53.72 354 SER A C 1
ATOM 2810 O O . SER A 1 354 ? 8.030 1.494 8.793 1.00 53.72 354 SER A O 1
ATOM 2812 N N . CYS A 1 355 ? 7.200 0.165 10.367 1.00 51.56 355 CYS A N 1
ATOM 2813 C CA . CYS A 1 355 ? 8.264 -0.844 10.228 1.00 51.56 355 CYS A CA 1
ATOM 2814 C C . CYS A 1 355 ? 8.481 -1.351 8.784 1.00 51.56 355 CYS A C 1
ATOM 2816 O O . CYS A 1 355 ? 9.586 -1.763 8.445 1.00 51.56 355 CYS A O 1
ATOM 2818 N N . TYR A 1 356 ? 7.457 -1.269 7.932 1.00 44.84 356 TYR A N 1
ATOM 2819 C CA . TYR A 1 356 ? 7.479 -1.624 6.512 1.00 44.84 356 TYR A CA 1
ATOM 2820 C C . TYR A 1 356 ? 8.037 -0.529 5.618 1.00 44.84 356 TYR A C 1
ATOM 2822 O O . TYR A 1 356 ? 8.911 -0.795 4.799 1.00 44.84 356 TYR A O 1
ATOM 2830 N N . ASP A 1 357 ? 7.606 0.717 5.830 1.00 39.75 357 ASP A N 1
ATOM 2831 C CA . ASP A 1 357 ? 8.295 1.874 5.248 1.00 39.75 357 ASP A CA 1
ATOM 2832 C C . ASP A 1 357 ? 9.752 1.906 5.722 1.00 39.75 357 ASP A C 1
ATOM 2834 O O . ASP A 1 357 ? 10.628 2.512 5.095 1.00 39.75 357 ASP A O 1
ATOM 2838 N N . LEU A 1 358 ? 10.005 1.234 6.853 1.00 45.31 358 LEU A N 1
ATOM 2839 C CA . LEU A 1 358 ? 11.285 1.052 7.481 1.00 45.31 358 LEU A CA 1
ATOM 2840 C C . LEU A 1 358 ? 12.042 -0.241 7.037 1.00 45.31 358 LEU A C 1
ATOM 2842 O O . LEU A 1 358 ? 13.162 -0.452 7.477 1.00 45.31 358 LEU A O 1
ATOM 2846 N N . ASP A 1 359 ? 11.524 -1.090 6.138 1.00 48.22 359 ASP A N 1
ATOM 2847 C CA . ASP A 1 359 ? 12.161 -2.377 5.742 1.00 48.22 359 ASP A CA 1
ATOM 2848 C C . ASP A 1 359 ? 12.626 -3.274 6.927 1.00 48.22 359 ASP A C 1
ATOM 2850 O O . ASP A 1 359 ? 13.392 -4.225 6.759 1.00 48.22 359 ASP A O 1
ATOM 2854 N N . GLN A 1 360 ? 12.126 -3.004 8.137 1.00 50.34 360 GLN A N 1
ATOM 2855 C CA . GLN A 1 360 ? 12.441 -3.666 9.404 1.00 50.34 360 GLN A CA 1
ATOM 2856 C C . GLN A 1 360 ? 11.400 -4.744 9.728 1.00 50.34 360 GLN A C 1
ATOM 2858 O O . GLN A 1 360 ? 11.138 -5.031 10.892 1.00 50.34 360 GLN A O 1
ATOM 2863 N N . GLU A 1 361 ? 10.791 -5.366 8.716 1.00 52.94 361 GLU A N 1
ATOM 2864 C CA . GLU A 1 361 ? 9.757 -6.389 8.915 1.00 52.94 361 GLU A CA 1
ATOM 2865 C C . GLU A 1 361 ? 10.235 -7.529 9.816 1.00 52.94 361 GLU A C 1
ATOM 2867 O O . GLU A 1 361 ? 9.479 -8.009 10.651 1.00 52.94 361 GLU A O 1
ATOM 2872 N N . LYS A 1 362 ? 11.500 -7.944 9.676 1.00 51.91 362 LYS A N 1
ATOM 2873 C CA . LYS A 1 362 ? 12.094 -9.003 10.499 1.00 51.91 362 LYS A CA 1
ATOM 2874 C C . LYS A 1 362 ? 12.224 -8.569 11.959 1.00 51.91 362 LYS A C 1
ATOM 2876 O O . LYS A 1 362 ? 11.775 -9.287 12.840 1.00 51.91 362 LYS A O 1
ATOM 2881 N N . ALA A 1 363 ? 12.721 -7.357 12.208 1.00 53.22 363 ALA A N 1
ATOM 2882 C CA . ALA A 1 363 ? 12.768 -6.792 13.555 1.00 53.22 363 ALA A CA 1
ATOM 2883 C C . ALA A 1 363 ? 11.361 -6.548 14.127 1.00 53.22 363 ALA A C 1
ATOM 2885 O O . ALA A 1 363 ? 11.162 -6.639 15.333 1.00 53.22 363 ALA A O 1
ATOM 2886 N N . ALA A 1 364 ? 10.365 -6.263 13.286 1.00 51.91 364 ALA A N 1
ATOM 2887 C CA . ALA A 1 364 ? 8.983 -6.127 13.725 1.00 51.91 364 ALA A CA 1
ATOM 2888 C C . ALA A 1 364 ? 8.328 -7.473 14.071 1.00 51.91 364 ALA A C 1
ATOM 2890 O O . ALA A 1 364 ? 7.625 -7.573 15.071 1.00 51.91 364 ALA A O 1
ATOM 2891 N N . LYS A 1 365 ? 8.611 -8.523 13.293 1.00 50.78 365 LYS A N 1
ATOM 2892 C CA . LYS A 1 365 ? 8.228 -9.908 13.611 1.00 50.78 365 LYS A CA 1
ATOM 2893 C C . LYS A 1 365 ? 8.907 -10.417 14.881 1.00 50.78 365 LYS A C 1
ATOM 2895 O O . LYS A 1 365 ? 8.290 -11.078 15.699 1.00 50.78 365 LYS A O 1
ATOM 2900 N N . GLU A 1 366 ? 10.166 -10.051 15.086 1.00 52.94 366 GLU A N 1
ATOM 2901 C CA . GLU A 1 366 ? 10.935 -10.441 16.271 1.00 52.94 366 GLU A CA 1
ATOM 2902 C C . GLU A 1 366 ? 10.654 -9.553 17.499 1.00 52.94 366 GLU A C 1
ATOM 2904 O O . GLU A 1 366 ? 11.252 -9.775 18.548 1.00 52.94 366 GLU A O 1
ATOM 2909 N N . GLY A 1 367 ? 9.785 -8.537 17.395 1.00 53.16 367 GLY A N 1
ATOM 2910 C CA . GLY A 1 367 ? 9.483 -7.636 18.513 1.00 53.16 367 GLY A CA 1
ATOM 2911 C C . GLY A 1 367 ? 10.694 -6.810 18.969 1.00 53.16 367 GLY A C 1
ATOM 2912 O O . GLY A 1 367 ? 10.912 -6.621 20.155 1.00 53.16 367 GLY A O 1
ATOM 2913 N N . THR A 1 368 ? 11.529 -6.336 18.045 1.00 53.44 368 THR A N 1
ATOM 2914 C CA . THR A 1 368 ? 12.737 -5.530 18.329 1.00 53.44 368 THR A CA 1
ATOM 2915 C C . THR A 1 368 ? 12.757 -4.177 17.606 1.00 53.44 368 THR A C 1
ATOM 2917 O O . THR A 1 368 ? 13.727 -3.421 17.692 1.00 53.44 368 THR A O 1
ATOM 2920 N N . PHE A 1 369 ? 11.676 -3.841 16.900 1.00 56.09 369 PHE A N 1
ATOM 2921 C CA . PHE A 1 369 ? 11.512 -2.576 16.182 1.00 56.09 369 PHE A CA 1
ATOM 2922 C C . PHE A 1 369 ? 11.548 -1.346 17.115 1.00 56.09 369 PHE A C 1
ATOM 2924 O O . PHE A 1 369 ? 10.731 -1.212 18.033 1.00 56.09 369 PHE A O 1
ATOM 2931 N N . GLY A 1 370 ? 12.457 -0.407 16.828 1.00 52.12 370 GLY A N 1
ATOM 2932 C CA . GLY A 1 370 ? 12.742 0.765 17.668 1.00 52.12 370 GLY A CA 1
ATOM 2933 C C . GLY A 1 370 ? 12.157 2.104 17.201 1.00 52.12 370 GLY A C 1
ATOM 2934 O O . GLY A 1 370 ? 12.499 3.118 17.798 1.00 52.12 370 GLY A O 1
ATOM 2935 N N . GLY A 1 371 ? 11.340 2.140 16.141 1.00 58.78 371 GLY A N 1
ATOM 2936 C CA . GLY A 1 371 ? 10.670 3.373 15.700 1.00 58.78 371 GLY A CA 1
ATOM 2937 C C . GLY A 1 371 ? 9.430 3.713 16.537 1.00 58.78 371 GLY A C 1
ATOM 2938 O O . GLY A 1 371 ? 8.839 2.835 17.174 1.00 58.78 371 GLY A O 1
ATOM 2939 N N . GLU A 1 372 ? 9.035 4.988 16.527 1.00 63.53 372 GLU A N 1
ATOM 2940 C CA . GLU A 1 372 ? 7.892 5.514 17.284 1.00 63.53 372 GLU A CA 1
ATOM 2941 C C . GLU A 1 372 ? 6.790 6.011 16.336 1.00 63.53 372 GLU A C 1
ATOM 2943 O O . GLU A 1 372 ? 6.920 7.026 15.646 1.00 63.53 372 GLU A O 1
ATOM 2948 N N . THR A 1 373 ? 5.682 5.276 16.308 1.00 75.94 373 THR A N 1
ATOM 2949 C CA . THR A 1 373 ? 4.456 5.671 15.594 1.00 75.94 373 THR A CA 1
ATOM 2950 C C . THR A 1 373 ? 3.470 6.325 16.559 1.00 75.94 373 THR A C 1
ATOM 2952 O O . THR A 1 373 ? 3.601 6.193 17.778 1.00 75.94 373 THR A O 1
ATOM 2955 N N . LYS A 1 374 ? 2.490 7.068 16.041 1.00 82.44 374 LYS A N 1
ATOM 2956 C CA . LYS A 1 374 ? 1.450 7.696 16.870 1.00 82.44 374 LYS A CA 1
ATOM 2957 C C . LYS A 1 374 ? 0.068 7.226 16.453 1.00 82.44 374 LYS A C 1
ATOM 2959 O O . LYS A 1 374 ? -0.223 7.116 15.267 1.00 82.44 374 LYS A O 1
ATOM 2964 N N . LEU A 1 375 ? -0.792 6.959 17.430 1.00 87.31 375 LEU A N 1
ATOM 2965 C CA . LEU A 1 375 ? -2.195 6.655 17.167 1.00 87.31 375 LEU A CA 1
ATOM 2966 C C . LEU A 1 375 ? -2.964 7.938 16.835 1.00 87.31 375 LEU A C 1
ATOM 2968 O O . LEU A 1 375 ? -2.728 8.977 17.453 1.00 87.31 375 LEU A O 1
ATOM 2972 N N . LYS A 1 376 ? -3.931 7.840 15.920 1.00 89.81 376 LYS A N 1
ATOM 2973 C CA . LYS A 1 376 ? -4.920 8.894 15.660 1.00 89.81 376 LYS A CA 1
ATOM 2974 C C . LYS A 1 376 ? -6.033 8.824 16.706 1.00 89.81 376 LYS A C 1
ATOM 2976 O O . LYS A 1 376 ? -7.087 8.241 16.460 1.00 89.81 376 LYS A O 1
ATOM 2981 N N . LEU A 1 377 ? -5.755 9.358 17.895 1.00 89.44 377 LEU A N 1
ATOM 2982 C CA . LEU A 1 377 ? -6.649 9.262 19.054 1.00 89.44 377 LEU A CA 1
ATOM 2983 C C . LEU A 1 377 ? -8.027 9.877 18.784 1.00 89.44 377 LEU A C 1
ATOM 2985 O O . LEU A 1 377 ? -9.022 9.253 19.125 1.00 89.44 377 LEU A O 1
ATOM 2989 N N . ASP A 1 378 ? -8.080 11.008 18.083 1.00 89.25 378 ASP A N 1
ATOM 2990 C CA . ASP A 1 378 ? -9.331 11.701 17.750 1.00 89.25 378 ASP A CA 1
ATOM 2991 C C . ASP A 1 378 ? -10.265 10.824 16.891 1.00 89.25 378 ASP A C 1
ATOM 2993 O O . ASP A 1 378 ? -11.477 10.780 17.098 1.00 89.25 378 ASP A O 1
ATOM 2997 N N . VAL A 1 379 ? -9.692 10.070 15.943 1.00 90.81 379 VAL A N 1
ATOM 2998 C CA . VAL A 1 379 ? -10.438 9.121 15.098 1.00 90.81 379 VAL A CA 1
ATOM 2999 C C . VAL A 1 379 ? -10.889 7.918 15.924 1.00 90.81 379 VAL A C 1
ATOM 3001 O O . VAL A 1 379 ? -12.032 7.480 15.802 1.00 90.81 379 VAL A O 1
ATOM 3004 N N . LEU A 1 380 ? -10.010 7.395 16.786 1.00 91.88 380 LEU A N 1
ATOM 3005 C CA . LEU A 1 380 ? -10.332 6.280 17.675 1.00 91.88 380 LEU A CA 1
ATOM 3006 C C . LEU A 1 380 ? -11.480 6.633 18.629 1.00 91.88 380 LEU A C 1
ATOM 3008 O O . LEU A 1 380 ? -12.399 5.833 18.776 1.00 91.88 380 LEU A O 1
ATOM 3012 N N . GLU A 1 381 ? -11.455 7.818 19.233 1.00 91.62 381 GLU A N 1
ATOM 3013 C CA . GLU A 1 381 ? -12.504 8.310 20.131 1.00 91.62 381 GLU A CA 1
ATOM 3014 C C . GLU A 1 381 ? -13.853 8.419 19.421 1.00 91.62 381 GLU A C 1
ATOM 3016 O O . GLU A 1 381 ? -14.829 7.834 19.887 1.00 91.62 381 GLU A O 1
ATOM 3021 N N . LYS A 1 382 ? -13.902 9.040 18.235 1.00 91.00 382 LYS A N 1
ATOM 3022 C CA . LYS A 1 382 ? -15.135 9.127 17.431 1.00 91.00 382 LYS A CA 1
ATOM 3023 C C . LYS A 1 382 ? -15.725 7.753 17.107 1.00 91.00 382 LYS A C 1
ATOM 3025 O O . LYS A 1 382 ? -16.923 7.537 17.284 1.00 91.00 382 LYS A O 1
ATOM 3030 N N . VAL A 1 383 ? -14.888 6.803 16.679 1.00 90.88 383 VAL A N 1
ATOM 3031 C CA . VAL A 1 383 ? -15.335 5.428 16.393 1.00 90.88 383 VAL A CA 1
ATOM 3032 C C . VAL A 1 383 ? -15.849 4.750 17.668 1.00 90.88 383 VAL A C 1
ATOM 3034 O O . VAL A 1 383 ? -16.899 4.109 17.639 1.00 90.88 383 VAL A O 1
ATOM 3037 N N . LEU A 1 384 ? -15.164 4.920 18.800 1.00 89.00 384 LEU A N 1
ATOM 3038 C CA . LEU A 1 384 ? -15.585 4.369 20.090 1.00 89.00 384 LEU A CA 1
ATOM 3039 C C . LEU A 1 384 ? -16.906 4.962 20.596 1.00 89.00 384 LEU A C 1
ATOM 3041 O O . LEU A 1 384 ? -17.711 4.230 21.179 1.00 89.00 384 LEU A O 1
ATOM 3045 N N . ASP A 1 385 ? -17.140 6.254 20.382 1.00 88.44 385 ASP A N 1
ATOM 3046 C CA . ASP A 1 385 ? -18.382 6.935 20.755 1.00 88.44 385 ASP A CA 1
ATOM 3047 C C . ASP A 1 385 ? -19.563 6.541 19.871 1.00 88.44 385 ASP A C 1
ATOM 3049 O O . ASP A 1 385 ? -20.683 6.410 20.368 1.00 88.44 385 ASP A O 1
ATOM 3053 N N . SER A 1 386 ? -19.310 6.276 18.589 1.00 85.12 386 SER A N 1
ATOM 3054 C CA . SER A 1 386 ? -20.334 5.871 17.618 1.00 85.12 386 SER A CA 1
ATOM 3055 C C . SER A 1 386 ? -20.911 4.463 17.838 1.00 85.12 386 SER A C 1
ATOM 3057 O O . SER A 1 386 ? -21.867 4.080 17.172 1.00 85.12 386 SER A O 1
ATOM 3059 N N . ARG A 1 387 ? -20.355 3.689 18.783 1.00 81.88 387 ARG A N 1
ATOM 3060 C CA . ARG A 1 387 ? -20.838 2.347 19.158 1.00 81.88 387 ARG A CA 1
ATOM 3061 C C . ARG A 1 387 ? -22.124 2.348 19.999 1.00 81.88 387 ARG A C 1
ATOM 3063 O O . ARG A 1 387 ? -22.660 1.266 20.235 1.00 81.88 387 ARG A O 1
ATOM 3070 N N . LYS A 1 388 ? -22.525 3.506 20.536 1.00 59.50 388 LYS A N 1
ATOM 3071 C CA . LYS A 1 388 ? -23.616 3.645 21.515 1.00 59.50 388 LYS A CA 1
ATOM 3072 C C . LYS A 1 388 ? -25.006 3.511 20.908 1.00 59.50 388 LYS A C 1
ATOM 3074 O O . LYS A 1 388 ? -25.231 4.061 19.809 1.00 59.50 388 LYS A O 1
#

Sequence (388 aa):
SFRPVNDIEVEGRKISGTGGTEVRGAFLFQGTLLVDLDLQVMLRALRIPTEKLKDKEIDSLKERMTCLKWELGHMPPIEVVKNAIKTGFSRAFGAEFAVEGLSRWEQNYLDKHLKKFQSTDWIYKVRRPLKDEHLLYSVNKAPGGLIRVSLLADDARDCIKVILITGDFFSYPRRAILDLEARMKNCPIGKIEETIRSFFDEVKPEMPGVTPDNFIAAIQEALQKRDLTSLGLSVEEANHIYMVNDALEQLPETSVVLLPYCAKLASCEYRYDKDCISCGGCTVGVAYELARNHNMEPITIVSFEDLQTTLDHMKRRGIKSYLGCCCDPFFVKHREDFEKAGMSGILINIENTSCYDLDQEKAAKEGTFGGETKLKLDVLEKVLDSRK

Foldseek 3Di:
DDDDDFFDDDPQATQKGKDWDDDPNDIDIDMDGAQDDDPQVVCVVLVLDPVQPDPVNVVVNVVHHDHNCVVVVHRDDVVVVVVVVQVVVCVVVVDDDDDDDDDPVRVVVCVVCVCVCPDPCNVVVDPDPDPDQQWFWFWADFPQWIKIKTFHADPVLQATQFIDIDIPWDKVPPCLRVVLRVQRHRHHPVCNLVSLVVSCVVVVIDTPRDDSVRVVVRVVQRVCLVVCVVLVDGSNQSNQKGKAPPAVVCLLVAAEEEEELLQDALPDPCSQPQDDPLPVPTQLSVVCVLSVVLNHHYTYQQAPVSVLVVLLVCVVVVRQEYEYEDAPVVCNVCVVVRNVSNHIYMYGHWDDQHCVSNVVNVCRRVSNDRHHIHGPVVSVNSSSVSSD

pLDDT: mean 82.4, std 13.56, range [30.73, 96.88]

Secondary structure (DSSP, 8-state):
---STTEEEETTEEEEEEEEEEETTEEEEEE---SS--HHHHHHHTT--GGG--HHHHHHHHTTB--HHHHHSSPPPHHHHHHHHHHHHHHHHT-PPP-----HHHHHHHHHHHHHHTSHHHHT---PPP--TT-EEEEEEETTEEEEEEEEEETTTTEEEEEEEEES---BSTTHHHHHHHHHTT-BGGGHHHHHHHHHHHH--B-TT--HHHHHHHHHHHHGGGGGGGGT--HHHHTTEEEESSTTTTSTT--EEEEEGGGS-TT-TTTTSS-----SSSHHHHHHHHHHHTT-EEEEE-SHHHHHHHHHHHHHTT--EEEEEE-HHHHHHHHHHHHHHTSEEEEEEPBS--TTTTT-HHHHHTT------B--HHHHHHHHHTT-